Protein AF-M2Y0V7-F1 (afdb_monomer)

Structure (mmCIF, N/CA/C/O backbone):
data_AF-M2Y0V7-F1
#
_entry.id   AF-M2Y0V7-F1
#
loop_
_atom_site.group_PDB
_atom_site.id
_atom_site.type_symbol
_atom_site.label_atom_id
_atom_site.label_alt_id
_atom_site.label_comp_id
_atom_site.label_asym_id
_atom_site.label_entity_id
_atom_site.label_seq_id
_atom_site.pdbx_PDB_ins_code
_atom_site.Cartn_x
_atom_site.Cartn_y
_atom_site.Cartn_z
_atom_site.occupancy
_atom_site.B_iso_or_equiv
_atom_site.auth_seq_id
_atom_site.auth_comp_id
_atom_site.auth_asym_id
_atom_site.auth_atom_id
_atom_site.pdbx_PDB_model_num
ATOM 1 N N . MET A 1 1 ? 27.340 -24.692 -12.097 1.00 24.73 1 MET A N 1
ATOM 2 C CA . MET A 1 1 ? 26.905 -24.088 -10.819 1.00 24.73 1 MET A CA 1
ATOM 3 C C . MET A 1 1 ? 26.168 -22.806 -11.160 1.00 24.73 1 MET A C 1
ATOM 5 O O . MET A 1 1 ? 26.688 -22.023 -11.941 1.00 24.73 1 MET A O 1
ATOM 9 N N . ARG A 1 2 ? 24.900 -22.719 -10.745 1.00 26.09 2 ARG A N 1
ATOM 10 C CA . ARG A 1 2 ? 23.880 -21.774 -11.223 1.00 26.09 2 ARG A CA 1
ATOM 11 C C . ARG A 1 2 ? 23.981 -20.464 -10.427 1.00 26.09 2 ARG A C 1
ATOM 13 O O . ARG A 1 2 ? 23.735 -20.490 -9.232 1.00 26.09 2 ARG A O 1
ATOM 20 N N . ASN A 1 3 ? 24.320 -19.359 -11.096 1.00 28.34 3 ASN A N 1
ATOM 21 C CA . ASN A 1 3 ? 24.455 -18.007 -10.523 1.00 28.34 3 ASN A CA 1
ATOM 22 C C . ASN A 1 3 ? 23.417 -17.018 -11.101 1.00 28.34 3 ASN A C 1
ATOM 24 O O . ASN A 1 3 ? 23.737 -15.869 -11.368 1.00 28.34 3 ASN A O 1
ATOM 28 N N . TRP A 1 4 ? 22.173 -17.451 -11.326 1.00 24.34 4 TRP A N 1
ATOM 29 C CA . TRP A 1 4 ? 21.110 -16.582 -11.869 1.00 24.34 4 TRP A CA 1
ATOM 30 C C . TRP A 1 4 ? 19.870 -16.469 -10.965 1.00 24.34 4 TRP A C 1
ATOM 32 O O . TRP A 1 4 ? 18.996 -15.652 -11.222 1.00 24.34 4 TRP A O 1
ATOM 42 N N . GLU A 1 5 ? 19.821 -17.207 -9.851 1.00 25.58 5 GLU A N 1
ATOM 43 C CA . GLU A 1 5 ? 18.671 -17.225 -8.928 1.00 25.58 5 GLU A CA 1
ATOM 44 C C . GLU A 1 5 ? 18.772 -16.188 -7.783 1.00 25.58 5 GLU A C 1
ATOM 46 O O . GLU A 1 5 ? 17.883 -16.111 -6.943 1.00 25.58 5 GLU A O 1
ATOM 51 N N . ALA A 1 6 ? 19.813 -15.344 -7.760 1.00 25.77 6 ALA A N 1
ATOM 52 C CA . ALA A 1 6 ? 20.005 -14.298 -6.740 1.00 25.77 6 ALA A CA 1
ATOM 53 C C . ALA A 1 6 ? 19.752 -12.858 -7.243 1.00 25.77 6 ALA A C 1
ATOM 55 O O . ALA A 1 6 ? 19.796 -11.921 -6.454 1.00 25.77 6 ALA A O 1
ATOM 56 N N . GLY A 1 7 ? 19.455 -12.670 -8.535 1.00 25.06 7 GLY A N 1
ATOM 57 C CA . GLY A 1 7 ? 19.267 -11.349 -9.160 1.00 25.06 7 GLY A CA 1
ATOM 58 C C . GLY A 1 7 ? 17.819 -10.847 -9.235 1.00 25.06 7 GLY A C 1
ATOM 59 O O . GLY A 1 7 ? 17.571 -9.819 -9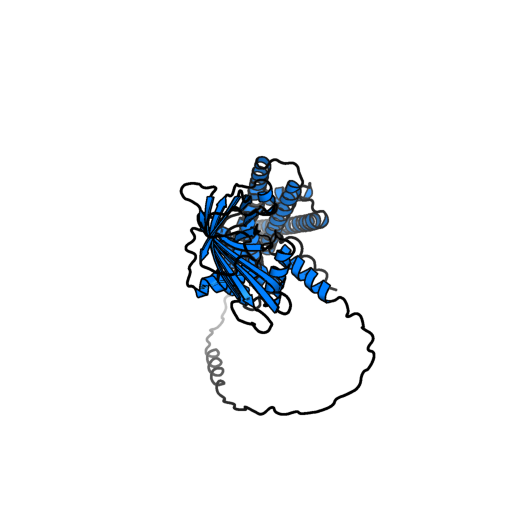.849 1.00 25.06 7 GLY A O 1
ATOM 60 N N . VAL A 1 8 ? 16.856 -11.562 -8.640 1.00 28.31 8 VAL A N 1
ATOM 61 C CA . VAL A 1 8 ? 15.406 -11.278 -8.767 1.00 28.31 8 VAL A CA 1
ATOM 62 C C . VAL A 1 8 ? 14.786 -10.797 -7.438 1.00 28.31 8 VAL A C 1
ATOM 64 O O . VAL A 1 8 ? 13.577 -10.661 -7.319 1.00 28.31 8 VAL A O 1
ATOM 67 N N . ILE A 1 9 ? 15.598 -10.510 -6.411 1.00 29.83 9 ILE A N 1
ATOM 68 C CA . ILE A 1 9 ? 15.107 -10.220 -5.043 1.00 29.83 9 ILE A CA 1
ATOM 69 C C . ILE A 1 9 ? 15.347 -8.766 -4.582 1.00 29.83 9 ILE A C 1
ATOM 71 O O . ILE A 1 9 ? 14.887 -8.375 -3.515 1.00 29.83 9 ILE A O 1
ATOM 75 N N . ALA A 1 10 ? 15.966 -7.899 -5.384 1.00 27.27 10 ALA A N 1
ATOM 76 C CA . ALA A 1 10 ? 16.314 -6.546 -4.939 1.00 27.27 10 ALA A CA 1
ATOM 77 C C . ALA A 1 10 ? 15.790 -5.449 -5.879 1.00 27.27 10 ALA A C 1
ATOM 79 O O . ALA A 1 10 ? 16.586 -4.916 -6.642 1.00 27.27 10 ALA A O 1
ATOM 80 N N . LEU A 1 11 ? 14.478 -5.140 -5.823 1.00 30.30 11 LEU A N 1
ATOM 81 C CA . LEU A 1 11 ? 13.869 -3.794 -6.032 1.00 30.30 11 LEU A CA 1
ATOM 82 C C . LEU A 1 11 ? 12.317 -3.794 -6.136 1.00 30.30 11 LEU A C 1
ATOM 84 O O . LEU A 1 11 ? 11.743 -3.073 -6.942 1.00 30.30 11 LEU A O 1
ATOM 88 N N . SER A 1 12 ? 11.609 -4.545 -5.280 1.00 31.69 12 SER A N 1
ATOM 89 C CA . SER A 1 12 ? 10.123 -4.571 -5.242 1.00 31.69 12 SER A CA 1
ATOM 90 C C . SER A 1 12 ? 9.539 -4.008 -3.932 1.00 31.69 12 SER A C 1
ATOM 92 O O . SER A 1 12 ? 8.607 -4.569 -3.357 1.00 31.69 12 SER A O 1
ATOM 94 N N . ILE A 1 13 ? 10.145 -2.962 -3.359 1.00 39.34 13 ILE A N 1
ATOM 95 C CA . ILE A 1 13 ? 9.850 -2.436 -2.006 1.00 39.34 13 ILE A CA 1
ATOM 96 C C . ILE A 1 13 ? 9.140 -1.086 -2.179 1.00 39.34 13 ILE A C 1
ATOM 98 O O . ILE A 1 13 ? 9.714 -0.169 -2.742 1.00 39.34 13 ILE A O 1
ATOM 102 N N . GLY A 1 14 ? 7.876 -0.906 -1.805 1.00 40.19 14 GLY A N 1
ATOM 103 C CA . GLY A 1 14 ? 7.585 -0.571 -0.407 1.00 40.19 14 GLY A CA 1
ATOM 104 C C . GLY A 1 14 ? 6.795 -1.615 0.368 1.00 40.19 14 GLY A C 1
ATOM 105 O O . GLY A 1 14 ? 6.887 -1.674 1.588 1.00 40.19 14 GLY A O 1
ATOM 106 N N . VAL A 1 15 ? 6.049 -2.474 -0.326 1.00 42.81 15 VAL A N 1
ATOM 107 C CA . VAL A 1 15 ? 5.098 -3.388 0.317 1.00 42.81 15 VAL A CA 1
ATOM 108 C C . VAL A 1 15 ? 5.485 -4.844 0.088 1.00 42.81 15 VAL A C 1
ATOM 110 O O . VAL A 1 15 ? 5.756 -5.561 1.046 1.00 42.81 15 VAL A O 1
ATOM 113 N N . ALA A 1 16 ? 5.568 -5.287 -1.168 1.00 41.34 16 ALA A N 1
ATOM 114 C CA . ALA A 1 16 ? 5.796 -6.694 -1.483 1.00 41.34 16 ALA A CA 1
ATOM 115 C C . ALA A 1 16 ? 7.200 -7.170 -1.100 1.00 41.34 16 ALA A C 1
ATOM 117 O O . ALA A 1 16 ? 7.328 -8.267 -0.570 1.00 41.34 16 ALA A O 1
ATOM 118 N N . ALA A 1 17 ? 8.239 -6.354 -1.281 1.00 40.59 17 ALA A N 1
ATOM 119 C CA . ALA A 1 17 ? 9.570 -6.709 -0.812 1.00 40.59 17 ALA A CA 1
ATOM 120 C C . ALA A 1 17 ? 9.876 -6.266 0.617 1.00 40.59 17 ALA A C 1
ATOM 122 O O . ALA A 1 17 ? 10.746 -6.883 1.198 1.00 40.59 17 ALA A O 1
ATOM 123 N N . SER A 1 18 ? 9.117 -5.384 1.276 1.00 40.38 18 SER A N 1
ATOM 124 C CA . SER A 1 18 ? 9.172 -5.327 2.754 1.00 40.38 18 SER A CA 1
ATOM 125 C C . SER A 1 18 ? 8.657 -6.643 3.347 1.00 40.38 18 SER A C 1
ATOM 127 O O . SER A 1 18 ? 9.308 -7.263 4.184 1.00 40.38 18 SER A O 1
ATOM 129 N N . ILE A 1 19 ? 7.541 -7.144 2.809 1.00 43.25 19 ILE A N 1
ATOM 130 C CA . ILE A 1 19 ? 6.953 -8.442 3.154 1.00 43.25 19 ILE A CA 1
ATOM 131 C C . ILE A 1 19 ? 7.885 -9.606 2.782 1.00 43.25 19 ILE A C 1
ATOM 133 O O . ILE A 1 19 ? 8.134 -10.482 3.610 1.00 43.25 19 ILE A O 1
ATOM 137 N N . ALA A 1 20 ? 8.433 -9.633 1.565 1.00 39.59 20 ALA A N 1
ATOM 138 C CA . ALA A 1 20 ? 9.284 -10.725 1.096 1.00 39.59 20 ALA A CA 1
ATOM 139 C C . ALA A 1 20 ? 10.670 -10.717 1.759 1.00 39.59 20 ALA A C 1
ATOM 141 O O . ALA A 1 20 ? 11.158 -11.786 2.124 1.00 39.59 20 ALA A O 1
ATOM 142 N N . LEU A 1 21 ? 11.279 -9.546 1.979 1.00 40.22 21 LEU A N 1
ATOM 143 C CA . LEU A 1 21 ? 12.554 -9.406 2.690 1.00 40.22 21 LEU A CA 1
ATOM 144 C C . LEU A 1 21 ? 12.383 -9.802 4.166 1.00 40.22 21 LEU A C 1
ATOM 146 O O . LEU A 1 21 ? 13.189 -10.568 4.694 1.00 40.22 21 LEU A O 1
ATOM 150 N N . TYR A 1 22 ? 11.282 -9.403 4.812 1.00 44.03 22 TYR A N 1
ATOM 151 C CA . TYR A 1 22 ? 10.973 -9.826 6.179 1.00 44.03 22 TYR A CA 1
ATOM 152 C C . TYR A 1 22 ? 10.695 -11.333 6.295 1.00 44.03 22 TYR A C 1
ATOM 154 O O . TYR A 1 22 ? 11.222 -11.992 7.196 1.00 44.03 22 TYR A O 1
ATOM 162 N N . LEU A 1 23 ? 9.921 -11.925 5.377 1.00 42.78 23 LEU A N 1
ATOM 163 C CA . LEU A 1 23 ? 9.681 -13.374 5.346 1.00 42.78 23 LEU A CA 1
ATOM 164 C C . LEU A 1 23 ? 10.965 -14.165 5.050 1.00 42.78 23 LEU A C 1
ATOM 166 O O . LEU A 1 23 ? 11.163 -15.247 5.609 1.00 42.78 23 LEU A O 1
ATOM 170 N N . TYR A 1 24 ? 11.857 -13.619 4.222 1.00 39.22 24 TYR A N 1
ATOM 171 C CA . TYR A 1 24 ? 13.175 -14.183 3.936 1.00 39.22 24 TYR A CA 1
ATOM 172 C C . TYR A 1 24 ? 14.080 -14.187 5.181 1.00 39.22 24 TYR A C 1
ATOM 174 O O . TYR A 1 24 ? 14.597 -15.243 5.554 1.00 39.22 24 TYR A O 1
ATOM 182 N N . TYR A 1 25 ? 14.200 -13.062 5.897 1.00 37.91 25 TYR A N 1
ATOM 183 C CA . TYR A 1 25 ? 14.979 -12.989 7.142 1.00 37.91 25 TYR A CA 1
ATOM 184 C C . TYR A 1 25 ? 14.359 -13.802 8.290 1.00 37.91 25 TYR A C 1
ATOM 186 O O . TYR A 1 25 ? 15.076 -14.460 9.046 1.00 37.91 25 TYR A O 1
ATOM 194 N N . SER A 1 26 ? 13.030 -13.860 8.383 1.00 41.12 26 SER A N 1
ATOM 195 C CA . SER A 1 26 ? 12.329 -14.659 9.400 1.00 41.12 26 SER A CA 1
ATOM 196 C C . SER A 1 26 ? 12.538 -16.169 9.218 1.00 41.12 26 SER A C 1
ATOM 198 O O . SER A 1 26 ? 12.600 -16.908 10.204 1.00 41.12 26 SER A O 1
ATOM 200 N N . ARG A 1 27 ? 12.702 -16.643 7.971 1.00 39.22 27 ARG A N 1
ATOM 201 C CA . ARG A 1 27 ? 13.069 -18.040 7.666 1.00 39.22 27 ARG A CA 1
ATOM 202 C C . ARG A 1 27 ? 14.527 -18.363 8.013 1.00 39.22 27 ARG A C 1
ATOM 204 O O . ARG A 1 27 ? 14.801 -19.493 8.403 1.00 39.22 27 ARG A O 1
ATOM 211 N N . GLN A 1 28 ? 15.442 -17.396 7.927 1.00 34.41 28 GLN A N 1
ATOM 212 C CA . GLN A 1 28 ? 16.845 -17.566 8.340 1.00 34.41 28 GLN A CA 1
ATOM 213 C C . GLN A 1 28 ? 16.981 -17.650 9.870 1.00 34.41 28 GLN A C 1
ATOM 215 O O . GLN A 1 28 ? 17.697 -18.506 10.384 1.00 34.41 28 GLN A O 1
ATOM 220 N N . LEU A 1 29 ? 16.206 -16.851 10.613 1.00 32.75 29 LEU A N 1
ATOM 221 C CA . LEU A 1 29 ? 16.192 -16.870 12.084 1.00 32.75 29 LEU A CA 1
ATOM 222 C C . LEU A 1 29 ? 15.582 -18.149 12.685 1.00 32.75 29 LEU A C 1
ATOM 224 O O . LEU A 1 29 ? 15.790 -18.438 13.858 1.00 32.75 29 LEU A O 1
ATOM 228 N N . THR A 1 30 ? 14.863 -18.957 11.897 1.00 35.47 30 THR A N 1
ATOM 229 C CA . THR A 1 30 ? 14.369 -20.273 12.349 1.00 35.47 30 THR A CA 1
ATOM 230 C C . THR A 1 30 ? 15.401 -21.402 12.196 1.00 35.47 30 THR A C 1
ATOM 232 O O . THR A 1 30 ? 15.109 -22.536 12.573 1.00 35.47 30 THR A O 1
ATOM 235 N N . ILE A 1 31 ? 16.597 -21.114 11.659 1.00 35.91 31 ILE A N 1
ATOM 236 C CA . ILE A 1 31 ? 17.695 -22.079 11.447 1.00 35.91 31 ILE A CA 1
ATOM 237 C C . ILE A 1 31 ? 18.846 -21.851 12.454 1.00 35.91 31 ILE A C 1
ATOM 239 O O . ILE A 1 31 ? 19.901 -22.483 12.363 1.00 35.91 31 ILE A O 1
ATOM 243 N N . GLU A 1 32 ? 18.656 -21.027 13.490 1.00 33.31 32 GLU A N 1
ATOM 244 C CA . GLU A 1 32 ? 19.559 -21.077 14.640 1.00 33.31 32 GLU A CA 1
ATOM 245 C C . GLU A 1 32 ? 19.315 -22.363 15.439 1.00 33.31 32 GLU A C 1
ATOM 247 O O . GLU A 1 32 ? 18.237 -22.643 15.962 1.00 33.31 32 GLU A O 1
ATOM 252 N N . LYS A 1 33 ? 20.358 -23.196 15.421 1.00 33.22 33 LYS A N 1
ATOM 253 C CA . LYS A 1 33 ? 20.445 -24.540 15.991 1.00 33.22 33 LYS A CA 1
ATOM 254 C C . LYS A 1 33 ? 19.851 -24.597 17.404 1.00 33.22 33 LYS A C 1
ATOM 256 O O . LYS A 1 33 ? 20.141 -23.712 18.208 1.00 33.22 33 LYS A O 1
ATOM 261 N N . PRO A 1 34 ? 19.145 -25.683 17.774 1.00 31.27 34 PRO A N 1
ATOM 262 C CA . PRO A 1 34 ? 18.795 -25.900 19.167 1.00 31.27 34 PRO A CA 1
ATOM 263 C C . PRO A 1 34 ? 20.088 -25.985 19.984 1.00 31.27 34 PRO A C 1
ATOM 265 O O . PRO A 1 34 ? 20.931 -26.861 19.760 1.00 31.27 34 PRO A O 1
ATOM 268 N N . VAL A 1 35 ? 20.244 -25.057 20.927 1.00 34.00 35 VAL A N 1
ATOM 269 C CA . VAL A 1 35 ? 21.194 -25.193 22.027 1.00 34.00 35 VAL A CA 1
ATOM 270 C C . VAL A 1 35 ? 20.846 -26.504 22.724 1.00 34.00 35 VAL A C 1
ATOM 272 O O . VAL A 1 35 ? 19.726 -26.689 23.197 1.00 34.00 35 VAL A O 1
ATOM 275 N N . LYS A 1 36 ? 21.791 -27.449 22.725 1.00 35.06 36 LYS A N 1
ATOM 276 C CA . LYS A 1 36 ? 21.676 -28.688 23.495 1.00 35.06 36 LYS A CA 1
ATOM 277 C C . LYS A 1 36 ? 21.563 -28.309 24.970 1.00 35.06 36 LYS A C 1
ATOM 279 O O . LYS A 1 36 ? 22.565 -27.969 25.589 1.00 35.06 36 LYS A O 1
ATOM 284 N N . SER A 1 37 ? 20.358 -28.368 25.523 1.00 35.28 37 SER A N 1
ATOM 285 C CA . SER A 1 37 ? 20.175 -28.445 26.967 1.00 35.28 37 SER A CA 1
ATOM 286 C C . SER A 1 37 ? 20.647 -29.822 27.429 1.00 35.28 37 SER A C 1
ATOM 288 O O . SER A 1 37 ? 20.159 -30.841 26.936 1.00 35.28 37 SER A O 1
ATOM 290 N N . GLU A 1 38 ? 21.617 -29.846 28.338 1.00 32.06 38 GLU A N 1
ATOM 291 C CA . GLU A 1 38 ? 22.051 -31.049 29.044 1.00 32.06 38 GLU A CA 1
ATOM 292 C C . GLU A 1 38 ? 20.860 -31.692 29.771 1.00 32.06 38 GLU A C 1
ATOM 294 O O . GLU A 1 38 ? 20.204 -31.069 30.606 1.00 32.06 38 GLU A O 1
ATOM 299 N N . GLU A 1 39 ? 20.564 -32.948 29.434 1.00 30.50 39 GLU A N 1
ATOM 300 C CA . GLU A 1 39 ? 19.592 -33.768 30.154 1.00 30.50 39 GLU A CA 1
ATOM 301 C C . GLU A 1 39 ? 20.220 -34.312 31.446 1.00 30.50 39 GLU A C 1
ATOM 303 O O . GLU A 1 39 ? 21.165 -35.103 31.414 1.00 30.50 39 GLU A O 1
ATOM 308 N N . VAL A 1 40 ? 19.634 -33.954 32.590 1.00 31.86 40 VAL A N 1
ATOM 309 C CA . VAL A 1 40 ? 19.757 -34.709 33.846 1.00 31.86 40 VAL A CA 1
ATOM 310 C C . VAL A 1 40 ? 18.582 -35.698 33.914 1.00 31.86 40 VAL A C 1
ATOM 312 O O . VAL A 1 40 ? 17.432 -35.286 33.744 1.00 31.86 40 VAL A O 1
ATOM 315 N N . PRO A 1 41 ? 18.809 -37.004 34.154 1.00 31.77 41 PRO A N 1
ATOM 316 C CA . PRO A 1 41 ? 17.779 -38.017 33.971 1.00 31.77 41 PRO A CA 1
ATOM 317 C C . PRO A 1 41 ? 16.911 -38.172 35.222 1.00 31.77 41 PRO A C 1
ATOM 319 O O . PRO A 1 41 ? 17.418 -38.413 36.317 1.00 31.77 41 PRO A O 1
ATOM 322 N N . THR A 1 42 ? 15.588 -38.185 35.055 1.00 30.33 42 THR A N 1
ATOM 323 C CA . THR A 1 42 ? 14.688 -38.815 36.033 1.00 30.33 42 THR A CA 1
ATOM 324 C C . THR A 1 42 ? 13.765 -39.830 35.365 1.00 30.33 42 THR A C 1
ATOM 326 O O . THR A 1 42 ? 13.220 -39.641 34.282 1.00 30.33 42 THR A O 1
ATOM 329 N N . LYS A 1 43 ? 13.700 -40.996 36.012 1.00 31.64 43 LYS A N 1
ATOM 330 C CA . LYS A 1 43 ? 13.096 -42.244 35.546 1.00 31.64 43 LYS A CA 1
ATOM 331 C C . LYS A 1 43 ? 11.576 -42.257 35.743 1.00 31.64 43 LYS A C 1
ATOM 333 O O . LYS A 1 43 ? 11.090 -41.806 36.773 1.00 31.64 43 LYS A O 1
ATOM 338 N N . SER A 1 44 ? 10.928 -43.068 34.896 1.00 30.70 44 SER A N 1
ATOM 339 C CA . SER A 1 44 ? 9.613 -43.728 35.081 1.00 30.70 44 SER A CA 1
ATOM 340 C C . SER A 1 44 ? 8.419 -42.871 34.625 1.00 30.70 44 SER A C 1
ATOM 342 O O . SER A 1 44 ? 8.291 -41.736 35.035 1.00 30.70 44 SER A O 1
ATOM 344 N N . GLN A 1 45 ? 7.479 -43.321 33.787 1.00 32.97 45 GLN A N 1
ATOM 345 C CA . GLN A 1 45 ? 6.830 -44.631 33.754 1.00 32.97 45 GLN A CA 1
ATOM 346 C C . GLN A 1 45 ? 6.363 -45.048 32.341 1.00 32.97 45 GLN A C 1
ATOM 348 O O . GLN A 1 45 ? 5.912 -44.254 31.521 1.00 32.97 45 GLN A O 1
ATOM 353 N N . LYS A 1 46 ? 6.413 -46.365 32.105 1.00 32.50 46 LYS A N 1
ATOM 354 C CA . LYS A 1 46 ? 5.797 -47.095 30.984 1.00 32.50 46 LYS A CA 1
ATOM 355 C C . LYS A 1 46 ? 4.281 -47.270 31.181 1.00 32.50 46 LYS A C 1
ATOM 357 O O . LYS A 1 46 ? 3.888 -47.730 32.250 1.00 32.50 46 LYS A O 1
ATOM 362 N N . LYS A 1 47 ? 3.492 -47.143 30.099 1.00 34.09 47 LYS A N 1
ATOM 363 C CA . LYS A 1 47 ? 2.456 -48.105 29.599 1.00 34.09 47 LYS A CA 1
ATOM 364 C C . LYS A 1 47 ? 1.647 -47.461 28.447 1.00 34.09 47 LYS A C 1
ATOM 366 O O . LYS A 1 47 ? 0.979 -46.467 28.652 1.00 34.09 47 LYS A O 1
ATOM 371 N N . LYS A 1 48 ? 1.833 -47.881 27.186 1.00 34.19 48 LYS A N 1
ATOM 372 C CA . LYS A 1 48 ? 1.156 -48.980 26.435 1.00 34.19 48 LYS A CA 1
ATOM 373 C C . LYS A 1 48 ? -0.294 -48.697 25.975 1.00 34.19 48 LYS A C 1
ATOM 375 O O . LYS A 1 48 ? -1.198 -48.788 26.794 1.00 34.19 48 LYS A O 1
ATOM 380 N N . LYS A 1 49 ? -0.474 -48.608 24.638 1.00 31.70 49 LYS A N 1
ATOM 381 C CA . LYS A 1 49 ? -1.478 -49.256 23.724 1.00 31.70 49 LYS A CA 1
ATOM 382 C C . LYS A 1 49 ? -1.821 -48.269 22.585 1.00 31.70 49 LYS A C 1
ATOM 384 O O . LYS A 1 49 ? -2.313 -47.199 22.883 1.00 31.70 49 LYS A O 1
ATOM 389 N N . LYS A 1 50 ? -1.448 -48.427 21.303 1.00 32.03 50 LYS A N 1
ATOM 390 C CA . LYS A 1 50 ? -1.686 -49.450 20.245 1.00 32.03 50 LYS A CA 1
ATOM 391 C C . LYS A 1 50 ? -3.162 -49.760 19.927 1.00 32.03 50 LYS A C 1
ATOM 393 O O . LYS A 1 50 ? -3.849 -50.296 20.792 1.00 32.03 50 LYS A O 1
ATOM 398 N N . ARG A 1 51 ? -3.481 -49.634 18.617 1.00 33.50 51 ARG A N 1
ATOM 399 C CA . ARG A 1 51 ? -4.658 -50.058 17.797 1.00 33.50 51 ARG A CA 1
ATOM 400 C C . ARG A 1 51 ? -5.594 -48.893 17.419 1.00 33.50 51 ARG A C 1
ATOM 402 O O . ARG A 1 51 ? -5.916 -48.108 18.286 1.00 33.50 51 ARG A O 1
ATOM 409 N N . LYS A 1 52 ? -6.091 -48.740 16.182 1.00 29.78 52 LYS A N 1
ATOM 410 C CA . LYS A 1 52 ? -6.262 -49.666 15.039 1.00 29.78 52 LYS A CA 1
ATOM 411 C C . LYS A 1 52 ? -6.518 -48.842 13.756 1.00 29.78 52 LYS A C 1
ATOM 413 O O . LYS A 1 52 ? -7.399 -47.994 13.763 1.00 29.78 52 LYS A O 1
ATOM 418 N N . GLN A 1 53 ? -5.830 -49.168 12.662 1.00 31.91 53 GLN A N 1
ATOM 419 C CA . GLN A 1 53 ? -6.344 -48.999 11.295 1.00 31.91 53 GLN A CA 1
ATOM 420 C C . GLN A 1 53 ? -7.350 -50.123 10.996 1.00 31.91 53 GLN A C 1
ATOM 422 O O . GLN A 1 53 ? -7.134 -51.260 11.431 1.00 31.91 53 GLN A O 1
ATOM 427 N N . LYS A 1 54 ? -8.397 -49.827 10.214 1.00 30.53 54 LYS A N 1
ATOM 428 C CA . LYS A 1 54 ? -9.016 -50.776 9.274 1.00 30.53 54 LYS A CA 1
ATOM 429 C C . LYS A 1 54 ? -9.877 -50.056 8.221 1.00 30.53 54 LYS A C 1
ATOM 431 O O . LYS A 1 54 ? -10.879 -49.443 8.557 1.00 30.53 54 LYS A O 1
ATOM 436 N N . ASN A 1 55 ? -9.455 -50.260 6.974 1.00 27.52 55 ASN A N 1
ATOM 437 C CA . ASN A 1 55 ? -10.210 -50.546 5.749 1.00 27.52 55 ASN A CA 1
ATOM 438 C C . ASN A 1 55 ? -11.293 -49.584 5.235 1.00 27.52 55 ASN A C 1
ATOM 440 O O . ASN A 1 55 ? -12.384 -49.509 5.791 1.00 27.52 55 ASN A O 1
ATOM 444 N N . LYS A 1 56 ? -11.085 -49.130 3.991 1.00 28.27 56 LYS A N 1
ATOM 445 C CA . LYS A 1 56 ? -12.061 -49.319 2.905 1.00 28.27 56 LYS A CA 1
ATOM 446 C C . LYS A 1 56 ? -11.342 -49.537 1.565 1.00 28.27 56 LYS A C 1
ATOM 448 O O . LYS A 1 56 ? -10.649 -48.661 1.069 1.00 28.27 56 LYS A O 1
ATOM 453 N N . HIS A 1 57 ? -11.519 -50.734 1.014 1.00 29.27 57 HIS A N 1
ATOM 454 C CA . HIS A 1 57 ? -11.444 -51.028 -0.415 1.00 29.27 57 HIS A CA 1
ATOM 455 C C . HIS A 1 57 ? -12.868 -50.889 -0.963 1.00 29.27 57 HIS A C 1
ATOM 457 O O . HIS A 1 57 ? -13.776 -51.488 -0.380 1.00 29.27 57 HIS A O 1
ATOM 463 N N . LYS A 1 58 ? -13.056 -50.190 -2.085 1.00 27.95 58 LYS A N 1
ATOM 464 C CA . LYS A 1 58 ? -13.817 -50.739 -3.215 1.00 27.95 58 LYS A CA 1
ATOM 465 C C . LYS A 1 58 ? -13.552 -49.940 -4.492 1.00 27.95 58 LYS A C 1
ATOM 467 O O . LYS A 1 58 ? -13.648 -48.720 -4.501 1.00 27.95 58 LYS A O 1
ATOM 472 N N . VAL A 1 59 ? -13.197 -50.709 -5.510 1.00 29.20 59 VAL A N 1
ATOM 473 C CA . VAL A 1 59 ? -12.974 -50.393 -6.921 1.00 29.20 59 VAL A CA 1
ATOM 474 C C . VAL A 1 59 ? -14.321 -50.351 -7.658 1.00 29.20 59 VAL A C 1
ATOM 476 O O . VAL A 1 59 ? -15.216 -51.106 -7.283 1.00 29.20 59 VAL A O 1
ATOM 479 N N . ASN A 1 60 ? -14.416 -49.501 -8.685 1.00 27.52 60 ASN A N 1
ATOM 480 C CA . ASN A 1 60 ? -15.167 -49.637 -9.951 1.00 27.52 60 ASN A CA 1
ATOM 481 C C . ASN A 1 60 ? -14.456 -48.655 -10.915 1.00 27.52 60 ASN A C 1
ATOM 483 O O . ASN A 1 60 ? -14.334 -47.490 -10.553 1.00 27.52 60 ASN A O 1
ATOM 487 N N . HIS A 1 61 ? -13.700 -49.053 -11.946 1.00 29.97 61 HIS A N 1
ATOM 488 C CA . HIS A 1 61 ? -14.084 -49.622 -13.252 1.00 29.97 61 HIS A CA 1
ATOM 489 C C . HIS A 1 61 ? -15.189 -48.851 -13.984 1.00 29.97 61 HIS A C 1
ATOM 491 O O . HIS A 1 61 ? -16.367 -49.067 -13.708 1.00 29.97 61 HIS A O 1
ATOM 497 N N . ASN A 1 62 ? -14.774 -47.958 -14.888 1.00 29.77 62 ASN A N 1
ATOM 498 C CA . ASN A 1 62 ? -15.158 -47.893 -16.308 1.00 29.77 62 ASN A CA 1
ATOM 499 C C . ASN A 1 62 ? -14.709 -46.541 -16.867 1.00 29.77 62 ASN A C 1
ATOM 501 O O . ASN A 1 62 ? -15.187 -45.542 -16.355 1.00 29.77 62 ASN A O 1
ATOM 505 N N . GLU A 1 63 ? -13.816 -46.535 -17.863 1.00 31.16 63 GLU A N 1
ATOM 506 C CA . GLU A 1 63 ? -13.640 -45.488 -18.896 1.00 31.16 63 GLU A CA 1
ATOM 507 C C . GLU A 1 63 ? -12.361 -45.812 -19.696 1.00 31.16 63 GLU A C 1
ATOM 509 O O . GLU A 1 63 ? -11.307 -45.234 -19.473 1.00 31.16 63 GLU A O 1
ATOM 514 N N . ASP A 1 64 ? -12.448 -46.814 -20.577 1.00 37.62 64 ASP A N 1
ATOM 515 C CA . ASP A 1 64 ? -11.387 -47.208 -21.528 1.00 37.62 64 ASP A CA 1
ATOM 516 C C . ASP A 1 64 ? -12.004 -47.598 -22.896 1.00 37.62 64 ASP A C 1
ATOM 518 O O . ASP A 1 64 ? -11.509 -48.463 -23.609 1.00 37.62 64 ASP A O 1
ATOM 522 N N . GLU A 1 65 ? -13.124 -46.967 -23.282 1.00 37.25 65 GLU A N 1
ATOM 523 C CA . GLU A 1 65 ? -13.827 -47.242 -24.556 1.00 37.25 65 GLU A CA 1
ATOM 524 C C . GLU A 1 65 ? -13.919 -46.028 -25.507 1.00 37.25 65 GLU A C 1
ATOM 526 O O . GLU A 1 65 ? -14.614 -46.086 -26.521 1.00 37.25 65 GLU A O 1
ATOM 531 N N . GLU A 1 66 ? -13.192 -44.935 -25.245 1.00 40.66 66 GLU A N 1
ATOM 532 C CA . GLU A 1 66 ? -13.284 -43.702 -26.055 1.00 40.66 66 GLU A CA 1
ATOM 533 C C . GLU A 1 66 ? -12.004 -43.338 -26.836 1.00 40.66 66 GLU A C 1
ATOM 535 O O . GLU A 1 66 ? -11.967 -42.315 -27.516 1.00 40.66 66 GLU A O 1
ATOM 540 N N . LEU A 1 67 ? -10.969 -44.191 -26.824 1.00 37.84 67 LEU A N 1
ATOM 541 C CA . LEU A 1 67 ? -9.727 -43.963 -27.587 1.00 37.84 67 LEU A CA 1
ATOM 542 C C . LEU A 1 67 ? -9.622 -44.745 -28.911 1.00 37.84 67 LEU A C 1
ATOM 544 O O . LEU A 1 67 ? -8.875 -44.332 -29.798 1.00 37.84 67 LEU A O 1
ATOM 548 N N . ASP A 1 68 ? -10.419 -45.798 -29.111 1.00 40.34 68 ASP A N 1
ATOM 549 C CA . ASP A 1 68 ? -10.346 -46.641 -30.319 1.00 40.34 68 ASP A CA 1
ATOM 550 C C . ASP A 1 68 ? -11.196 -46.130 -31.500 1.00 40.34 68 ASP A C 1
ATOM 552 O O . ASP A 1 68 ? -11.089 -46.637 -32.617 1.00 40.34 68 ASP A O 1
ATOM 556 N N . ARG A 1 69 ? -12.014 -45.085 -31.305 1.00 43.16 69 ARG A N 1
ATOM 557 C CA . ARG A 1 69 ? -12.846 -44.501 -32.379 1.00 43.16 69 ARG A CA 1
ATOM 558 C C . ARG A 1 69 ? -12.166 -43.390 -33.182 1.00 43.16 69 ARG A C 1
ATOM 560 O O . ARG A 1 69 ? -12.602 -43.117 -34.293 1.00 43.16 69 ARG A O 1
ATOM 567 N N . ILE A 1 70 ? -11.085 -42.791 -32.680 1.00 42.53 70 ILE A N 1
ATOM 568 C CA . ILE A 1 70 ? -10.426 -41.639 -33.332 1.00 42.53 70 ILE A CA 1
ATOM 569 C C . ILE A 1 70 ? -9.338 -42.082 -34.332 1.00 42.53 70 ILE A C 1
ATOM 571 O O . ILE A 1 70 ? -8.978 -41.343 -35.246 1.00 42.53 70 ILE A O 1
ATOM 575 N N . ILE A 1 71 ? -8.858 -43.325 -34.242 1.00 38.03 71 ILE A N 1
ATOM 576 C CA . ILE A 1 71 ? -7.793 -43.848 -35.118 1.00 38.03 71 ILE A CA 1
ATOM 577 C C . ILE A 1 71 ? -8.345 -44.388 -36.459 1.00 38.03 71 ILE A C 1
ATOM 579 O O . ILE A 1 71 ? -7.593 -44.572 -37.416 1.00 38.03 71 ILE A O 1
ATOM 583 N N . ALA A 1 72 ? -9.665 -44.556 -36.589 1.00 37.12 72 ALA A N 1
ATOM 584 C CA . ALA A 1 72 ? -10.306 -45.086 -37.796 1.00 37.12 72 ALA A CA 1
ATOM 585 C C . ALA A 1 72 ? -10.668 -44.028 -38.866 1.00 37.12 72 ALA A C 1
ATOM 587 O O . ALA A 1 72 ? -11.066 -44.407 -39.965 1.00 37.12 72 ALA A O 1
ATOM 588 N N . GLU A 1 73 ? -10.500 -42.727 -38.598 1.00 38.84 73 GLU A N 1
ATOM 589 C CA . GLU A 1 73 ? -10.946 -41.646 -39.504 1.00 38.84 73 GLU A CA 1
ATOM 590 C C . GLU A 1 73 ? -9.812 -40.936 -40.274 1.00 38.84 73 GLU A C 1
ATOM 592 O O . GLU A 1 73 ? -10.072 -40.065 -41.099 1.00 38.84 73 GLU A O 1
ATOM 597 N N . ILE A 1 74 ? -8.547 -41.325 -40.064 1.00 37.19 74 ILE A N 1
ATOM 598 C CA . ILE A 1 74 ? -7.378 -40.659 -40.682 1.00 37.19 74 ILE A CA 1
ATOM 599 C C . ILE A 1 74 ? -6.819 -41.417 -41.906 1.00 37.19 74 ILE A C 1
ATOM 601 O O . ILE A 1 74 ? -5.998 -40.882 -42.648 1.00 37.19 74 ILE A O 1
ATOM 605 N N . ASN A 1 75 ? -7.305 -42.624 -42.209 1.00 37.94 75 ASN A N 1
ATOM 606 C CA . ASN A 1 75 ? -6.792 -43.433 -43.321 1.00 37.94 75 ASN A CA 1
ATOM 607 C C . ASN A 1 75 ? -7.890 -43.805 -44.328 1.00 37.94 75 ASN A C 1
ATOM 609 O O . ASN A 1 75 ? -8.499 -44.867 -44.219 1.00 37.94 75 ASN A O 1
ATOM 613 N N . GLY A 1 76 ? -8.107 -42.975 -45.355 1.00 29.81 76 GLY A N 1
ATOM 614 C CA . GLY A 1 76 ? -8.974 -43.356 -46.473 1.00 29.81 76 GLY A CA 1
ATOM 615 C C . GLY A 1 76 ? -9.049 -42.368 -47.641 1.00 29.81 76 GLY A C 1
ATOM 616 O O . GLY A 1 76 ? -9.777 -41.390 -47.569 1.00 29.81 76 GLY A O 1
ATOM 617 N N . SER A 1 77 ? -8.400 -42.739 -48.755 1.00 28.92 77 SER A N 1
ATOM 618 C CA . SER A 1 77 ? -8.598 -42.263 -50.144 1.00 28.92 77 SER A CA 1
ATOM 619 C C . SER A 1 77 ? -7.970 -40.905 -50.511 1.00 28.92 77 SER A C 1
ATOM 621 O O . SER A 1 77 ? -8.460 -39.856 -50.125 1.00 28.92 77 SER A O 1
ATOM 623 N N . SER A 1 78 ? -6.808 -40.827 -51.174 1.00 29.42 78 SER A N 1
ATOM 624 C CA . SER A 1 78 ? -6.438 -41.268 -52.540 1.00 29.42 78 SER A CA 1
ATOM 625 C C . SER A 1 78 ? -7.209 -40.552 -53.659 1.00 29.42 78 SER A C 1
ATOM 627 O O . SER A 1 78 ? -8.421 -40.711 -53.742 1.00 29.42 78 SER A O 1
ATOM 629 N N . THR A 1 79 ? -6.494 -39.787 -54.499 1.00 30.72 79 THR A N 1
ATOM 630 C CA . THR A 1 79 ? -6.259 -40.087 -55.932 1.00 30.72 79 THR A CA 1
ATOM 631 C C . THR A 1 79 ? -5.307 -39.056 -56.560 1.00 30.72 79 THR A C 1
ATOM 633 O O . THR A 1 79 ? -5.545 -37.853 -56.488 1.00 30.72 79 THR A O 1
ATOM 636 N N . LEU A 1 80 ? -4.238 -39.560 -57.188 1.00 32.22 80 LEU A N 1
ATOM 637 C CA . LEU A 1 80 ? -3.427 -38.896 -58.221 1.00 32.22 80 LEU A CA 1
ATOM 638 C C . LEU A 1 80 ? -4.231 -38.791 -59.536 1.00 32.22 80 LEU A C 1
ATOM 640 O O . LEU A 1 80 ? -5.209 -39.522 -59.702 1.00 32.22 80 LEU A O 1
ATOM 644 N N . PRO A 1 81 ? -3.772 -37.977 -60.505 1.00 36.66 81 PRO A N 1
ATOM 645 C CA . PRO A 1 81 ? -3.173 -38.636 -61.666 1.00 36.66 81 PRO A CA 1
ATOM 646 C C . PRO A 1 81 ? -1.897 -37.970 -62.216 1.00 36.66 81 PRO A C 1
ATOM 648 O O . PRO A 1 81 ? -1.736 -36.755 -62.229 1.00 36.66 81 PRO A O 1
ATOM 651 N N . GLU A 1 82 ? -1.014 -38.868 -62.650 1.00 28.64 82 GLU A N 1
ATOM 652 C CA . GLU A 1 82 ? -0.164 -38.872 -63.847 1.00 28.64 82 GLU A CA 1
ATOM 653 C C . GLU A 1 82 ? 0.516 -37.593 -64.364 1.00 28.64 82 GLU A C 1
ATOM 655 O O . GLU A 1 82 ? -0.072 -36.639 -64.865 1.00 28.64 82 GLU A O 1
ATOM 660 N N . THR A 1 83 ? 1.841 -37.714 -64.382 1.00 35.22 83 THR A N 1
ATOM 661 C CA . THR A 1 83 ? 2.794 -37.043 -65.258 1.00 35.22 83 THR A CA 1
ATOM 662 C C . THR A 1 83 ? 2.605 -37.436 -66.725 1.00 35.22 83 THR A C 1
ATOM 664 O O . THR A 1 83 ? 2.664 -38.624 -67.035 1.00 35.22 83 THR A O 1
ATOM 667 N N . ASP A 1 84 ? 2.604 -36.464 -67.641 1.00 31.81 84 ASP A N 1
ATOM 668 C CA . ASP A 1 84 ? 3.389 -36.615 -68.867 1.00 31.81 84 ASP A CA 1
ATOM 669 C C . ASP A 1 84 ? 3.800 -35.266 -69.491 1.00 31.81 84 ASP A C 1
ATOM 671 O O . ASP A 1 84 ? 2.991 -34.378 -69.734 1.00 31.81 84 ASP A O 1
ATOM 675 N N . LYS A 1 85 ? 5.116 -35.168 -69.715 1.00 35.38 85 LYS A N 1
ATOM 676 C CA . LYS A 1 85 ? 5.861 -34.423 -70.744 1.00 35.38 85 LYS A CA 1
ATOM 677 C C . LYS A 1 85 ? 5.318 -33.066 -71.220 1.00 35.38 85 LYS A C 1
ATOM 679 O O . LYS A 1 85 ? 4.407 -33.012 -72.030 1.00 35.38 85 LYS A O 1
ATOM 684 N N . LEU A 1 86 ? 6.112 -32.017 -70.981 1.00 32.66 86 LEU A N 1
ATOM 685 C CA . LEU A 1 86 ? 6.585 -31.138 -72.059 1.00 32.66 86 LEU A CA 1
ATOM 686 C C . LEU A 1 86 ? 7.893 -30.444 -71.659 1.00 32.66 86 LEU A C 1
ATOM 688 O O . LEU A 1 86 ? 8.005 -29.734 -70.666 1.00 32.66 86 LEU A O 1
ATOM 692 N N . ARG A 1 87 ? 8.909 -30.722 -72.469 1.00 37.00 87 ARG A N 1
ATOM 693 C CA . ARG A 1 87 ? 10.258 -30.174 -72.447 1.00 37.00 87 ARG A CA 1
ATOM 694 C C . ARG A 1 87 ? 10.232 -28.941 -73.350 1.00 37.00 87 ARG A C 1
ATOM 696 O O . ARG A 1 87 ? 10.166 -29.118 -74.561 1.00 37.00 87 ARG A O 1
ATOM 703 N N . ALA A 1 88 ? 10.275 -27.731 -72.796 1.00 33.22 88 ALA A N 1
ATOM 704 C CA . ALA A 1 88 ? 10.607 -26.520 -73.549 1.00 33.22 88 ALA A CA 1
ATOM 705 C C . ALA A 1 88 ? 11.024 -25.374 -72.609 1.00 33.22 88 ALA A C 1
ATOM 707 O O . ALA A 1 88 ? 10.271 -24.981 -71.729 1.00 33.22 88 ALA A O 1
ATOM 708 N N . ASN A 1 89 ? 12.213 -24.834 -72.879 1.00 31.34 89 ASN A N 1
ATOM 709 C CA . ASN A 1 89 ? 12.689 -23.488 -72.546 1.00 31.34 89 ASN A CA 1
ATOM 710 C C . ASN A 1 89 ? 12.972 -23.152 -71.072 1.00 31.34 89 ASN A C 1
ATOM 712 O O . ASN A 1 89 ? 12.216 -22.465 -70.395 1.00 31.34 89 ASN A O 1
ATOM 716 N N . LEU A 1 90 ? 14.184 -23.515 -70.639 1.00 34.97 90 LEU A N 1
ATOM 717 C CA . LEU A 1 90 ? 14.941 -22.734 -69.660 1.00 34.97 90 LEU A CA 1
ATOM 718 C C . LEU A 1 90 ? 15.303 -21.377 -70.287 1.00 34.97 90 LEU A C 1
ATOM 720 O O . LEU A 1 90 ? 16.334 -21.241 -70.942 1.00 34.97 90 LEU A O 1
ATOM 724 N N . THR A 1 91 ? 14.453 -20.378 -70.088 1.00 37.44 91 THR A N 1
ATOM 725 C CA . THR A 1 91 ? 14.883 -18.977 -70.043 1.00 37.44 91 THR A CA 1
ATOM 726 C C . THR A 1 91 ? 15.095 -18.609 -68.578 1.00 37.44 91 THR A C 1
ATOM 728 O O . THR A 1 91 ? 14.220 -18.909 -67.765 1.00 37.44 91 THR A O 1
ATOM 731 N N . PRO A 1 92 ? 16.227 -17.990 -68.201 1.00 39.06 92 PRO A N 1
ATOM 732 C CA . PRO A 1 92 ? 16.370 -17.446 -66.864 1.00 39.06 92 PRO A CA 1
ATOM 733 C C . PRO A 1 92 ? 15.370 -16.298 -66.751 1.00 39.06 92 PRO A C 1
ATOM 735 O O . PRO A 1 92 ? 15.532 -15.276 -67.416 1.00 39.06 92 PRO A O 1
ATOM 738 N N . GLU A 1 93 ? 14.312 -16.482 -65.959 1.00 41.81 93 GLU A N 1
ATOM 739 C CA . GLU A 1 93 ? 13.511 -15.355 -65.500 1.00 41.81 93 GLU A CA 1
ATOM 740 C C . GLU A 1 93 ? 14.470 -14.412 -64.782 1.00 41.81 93 GLU A C 1
ATOM 742 O O . GLU A 1 93 ? 15.026 -14.712 -63.723 1.00 41.81 93 GLU A O 1
ATOM 747 N N . SER A 1 94 ? 14.735 -13.285 -65.433 1.00 43.69 94 SER A N 1
ATOM 748 C CA . SER A 1 94 ? 15.388 -12.148 -64.831 1.00 43.69 94 SER A CA 1
ATOM 749 C C . SER A 1 94 ? 14.488 -11.671 -63.697 1.00 43.69 94 SER A C 1
ATOM 751 O O . SER A 1 94 ? 13.624 -10.823 -63.915 1.00 43.69 94 SER A O 1
ATOM 753 N N . THR A 1 95 ? 14.683 -12.203 -62.485 1.00 48.84 95 THR A N 1
ATOM 754 C CA . THR A 1 95 ? 14.433 -11.428 -61.264 1.00 48.84 95 THR A CA 1
ATOM 755 C C . THR A 1 95 ? 15.062 -10.073 -61.539 1.00 48.84 95 THR A C 1
ATOM 757 O O . THR A 1 95 ? 16.281 -9.999 -61.732 1.00 48.84 95 THR A O 1
ATOM 760 N N . SER A 1 96 ? 14.237 -9.041 -61.710 1.00 53.09 96 SER A N 1
ATOM 761 C CA . SER A 1 96 ? 14.740 -7.714 -62.033 1.00 53.09 96 SER A CA 1
ATOM 762 C C . SER A 1 96 ? 15.771 -7.341 -60.969 1.00 53.09 96 SER A C 1
ATOM 764 O O . SER A 1 96 ? 15.646 -7.717 -59.797 1.00 53.09 96 SER A O 1
ATOM 766 N N . ASN A 1 97 ? 16.828 -6.631 -61.366 1.00 56.22 97 ASN A N 1
ATOM 767 C CA . ASN A 1 97 ? 17.819 -6.149 -60.403 1.00 56.22 97 ASN A CA 1
ATOM 768 C C . ASN A 1 97 ? 17.145 -5.374 -59.254 1.00 56.22 97 ASN A C 1
ATOM 770 O O . ASN A 1 97 ? 17.650 -5.413 -58.140 1.00 56.22 97 ASN A O 1
ATOM 774 N N . GLU A 1 98 ? 15.974 -4.774 -59.493 1.00 53.25 98 GLU A N 1
ATOM 775 C CA . GLU A 1 98 ? 15.124 -4.133 -58.485 1.00 53.25 98 GLU A CA 1
ATOM 776 C C . GLU A 1 98 ? 14.580 -5.112 -57.429 1.00 53.25 98 GLU A C 1
ATOM 778 O O . GLU A 1 98 ? 14.780 -4.866 -56.244 1.00 53.25 98 GLU A O 1
ATOM 783 N N . GLU A 1 99 ? 14.011 -6.269 -57.791 1.00 56.16 99 GLU A N 1
ATOM 784 C CA . GLU A 1 99 ? 13.517 -7.241 -56.794 1.00 56.16 99 GLU A CA 1
ATOM 785 C C . GLU A 1 99 ? 14.639 -7.851 -55.940 1.00 56.16 99 GLU A C 1
ATOM 787 O O . GLU A 1 99 ? 14.456 -8.159 -54.755 1.00 56.16 99 GLU A O 1
ATOM 792 N N . LEU A 1 100 ? 15.819 -8.052 -56.530 1.00 57.00 100 LEU A N 1
ATOM 793 C CA . LEU A 1 100 ? 17.002 -8.509 -55.800 1.00 57.00 100 LEU A CA 1
ATOM 794 C C . LEU A 1 100 ? 17.557 -7.405 -54.894 1.00 57.00 100 LEU A C 1
ATOM 796 O O . LEU A 1 100 ? 17.963 -7.689 -53.766 1.00 57.00 100 LEU A O 1
ATOM 800 N N . GLN A 1 101 ? 17.530 -6.152 -55.343 1.00 60.75 101 GLN A N 1
ATOM 801 C CA . GLN A 1 101 ? 17.985 -4.999 -54.574 1.00 60.75 101 GLN A CA 1
ATOM 802 C C . GLN A 1 101 ? 17.029 -4.675 -53.418 1.00 60.75 101 GLN A C 1
ATOM 804 O O . GLN A 1 101 ? 17.502 -4.412 -52.315 1.00 60.75 101 GLN A O 1
ATOM 809 N N . ASP A 1 102 ? 15.720 -4.856 -53.589 1.00 61.75 102 ASP A N 1
ATOM 810 C CA . ASP A 1 102 ? 14.718 -4.741 -52.522 1.00 61.75 102 ASP A CA 1
ATOM 811 C C . ASP A 1 102 ? 14.817 -5.881 -51.498 1.00 61.75 102 ASP A C 1
ATOM 813 O O . ASP A 1 102 ? 14.743 -5.661 -50.283 1.00 61.75 102 ASP A O 1
ATOM 817 N N . LYS A 1 103 ? 15.099 -7.112 -51.943 1.00 63.09 103 LYS A N 1
ATOM 818 C CA . LYS A 1 103 ? 15.406 -8.239 -51.039 1.00 63.09 103 LYS A CA 1
ATOM 819 C C . LYS A 1 103 ? 16.719 -8.031 -50.275 1.00 63.09 103 LYS A C 1
ATOM 821 O O . LYS A 1 103 ? 16.825 -8.433 -49.117 1.00 63.09 103 LYS A O 1
ATOM 826 N N . VAL A 1 104 ? 17.723 -7.397 -50.882 1.00 64.12 104 VAL A N 1
ATOM 827 C CA . VAL A 1 104 ? 18.997 -7.072 -50.217 1.00 64.12 104 VAL A CA 1
ATOM 828 C C . VAL A 1 104 ? 18.836 -5.897 -49.249 1.00 64.12 104 VAL A C 1
ATOM 830 O O . VAL A 1 104 ? 19.355 -5.963 -48.135 1.00 64.12 104 VAL A O 1
ATOM 833 N N . ASN A 1 105 ? 18.091 -4.858 -49.623 1.00 63.06 105 ASN A N 1
ATOM 834 C CA . ASN A 1 105 ? 17.824 -3.693 -48.779 1.00 63.06 105 ASN A CA 1
ATOM 835 C C . ASN A 1 105 ? 16.951 -4.057 -47.571 1.00 63.06 105 ASN A C 1
ATOM 837 O O . ASN A 1 105 ? 17.281 -3.672 -46.449 1.00 63.06 105 ASN A O 1
ATOM 841 N N . SER A 1 106 ? 15.916 -4.882 -47.758 1.00 61.50 106 SER A N 1
ATOM 842 C CA . SER A 1 106 ? 15.099 -5.402 -46.649 1.00 61.50 106 SER A CA 1
ATOM 843 C C . SER A 1 106 ? 15.902 -6.299 -45.701 1.00 61.50 106 SER A C 1
ATOM 845 O O . SER A 1 106 ? 15.769 -6.178 -44.483 1.00 61.50 106 SER A O 1
ATOM 847 N N . ARG A 1 107 ? 16.807 -7.146 -46.218 1.00 62.62 107 ARG A N 1
ATOM 848 C CA . ARG A 1 107 ? 17.723 -7.939 -45.378 1.00 62.62 107 ARG A CA 1
ATOM 849 C C . ARG A 1 107 ? 18.709 -7.064 -44.605 1.00 62.62 107 ARG A C 1
ATOM 851 O O . ARG A 1 107 ? 18.890 -7.296 -43.416 1.00 62.62 107 ARG A O 1
ATOM 858 N N . LYS A 1 108 ? 19.314 -6.051 -45.235 1.00 61.12 108 LYS A N 1
ATOM 859 C CA . LYS A 1 108 ? 20.231 -5.109 -44.563 1.00 61.12 108 LYS A CA 1
ATOM 860 C C . LYS A 1 108 ? 19.525 -4.302 -43.472 1.00 61.12 108 LYS A C 1
ATOM 862 O O . LYS A 1 108 ? 20.060 -4.191 -42.374 1.00 61.12 108 LYS A O 1
ATOM 867 N N . SER A 1 109 ? 18.317 -3.813 -43.752 1.00 68.50 109 SER A N 1
ATOM 868 C CA . SER A 1 109 ? 17.470 -3.111 -42.782 1.00 68.50 109 SER A CA 1
ATOM 869 C C . SER A 1 109 ? 17.120 -4.006 -41.586 1.00 68.50 109 SER A C 1
ATOM 871 O O . SER A 1 109 ? 17.291 -3.589 -40.443 1.00 68.50 109 SER A O 1
ATOM 873 N N . LYS A 1 110 ? 16.751 -5.272 -41.828 1.00 69.62 110 LYS A N 1
ATOM 874 C CA . LYS A 1 110 ? 16.464 -6.245 -40.762 1.00 69.62 110 LYS A CA 1
ATOM 875 C C . LYS A 1 110 ? 17.696 -6.586 -39.916 1.00 69.62 110 LYS A C 1
ATOM 877 O O . LYS A 1 110 ? 17.598 -6.647 -38.697 1.00 69.62 110 LYS A O 1
ATOM 882 N N . THR A 1 111 ? 18.866 -6.761 -40.532 1.00 72.88 111 THR A N 1
ATOM 883 C CA . THR A 1 111 ? 20.121 -6.995 -39.794 1.00 72.88 111 THR A CA 1
ATOM 884 C C . THR A 1 111 ? 20.517 -5.786 -38.945 1.00 72.88 111 THR A C 1
ATOM 886 O O . THR A 1 111 ? 20.991 -5.955 -37.826 1.00 72.88 111 THR A O 1
ATOM 889 N N . GLN A 1 112 ? 20.311 -4.567 -39.448 1.00 75.62 112 GLN A N 1
ATOM 890 C CA . GLN A 1 112 ? 20.600 -3.341 -38.704 1.00 75.62 112 GLN A CA 1
ATOM 891 C C . GLN A 1 112 ? 19.635 -3.139 -37.527 1.00 75.62 112 GLN A C 1
ATOM 893 O O . GLN A 1 112 ? 20.086 -2.760 -36.449 1.00 75.62 112 GLN A O 1
ATOM 898 N N . ALA A 1 113 ? 18.346 -3.444 -37.709 1.00 76.19 113 ALA A N 1
ATOM 899 C CA . ALA A 1 113 ? 17.350 -3.413 -36.640 1.00 76.19 113 ALA A CA 1
ATOM 900 C C . ALA A 1 113 ? 17.670 -4.429 -35.531 1.00 76.19 113 ALA A C 1
ATOM 902 O O . ALA A 1 113 ? 17.713 -4.060 -34.361 1.00 76.19 113 ALA A O 1
ATOM 903 N N . ASN A 1 114 ? 18.006 -5.671 -35.901 1.00 81.12 114 ASN A N 1
ATOM 904 C CA . ASN A 1 114 ? 18.404 -6.699 -34.935 1.00 81.12 114 ASN A CA 1
ATOM 905 C C . ASN A 1 114 ? 19.664 -6.297 -34.158 1.00 81.12 114 ASN A C 1
ATOM 907 O O . ASN A 1 114 ? 19.725 -6.470 -32.946 1.00 81.12 114 ASN A O 1
ATOM 911 N N . LYS A 1 115 ? 20.664 -5.729 -34.844 1.00 87.06 115 LYS A N 1
ATOM 912 C CA . LYS A 1 115 ? 21.892 -5.269 -34.191 1.00 87.06 115 LYS A CA 1
ATOM 913 C C . LYS A 1 115 ? 21.621 -4.126 -33.210 1.00 87.06 115 LYS A C 1
ATOM 915 O O . LYS A 1 115 ? 22.159 -4.136 -32.111 1.00 87.06 115 LYS A O 1
ATOM 920 N N . PHE A 1 116 ? 20.784 -3.162 -33.595 1.00 88.44 116 PHE A N 1
ATOM 921 C CA . PHE A 1 116 ? 20.373 -2.084 -32.696 1.00 88.44 116 PHE A CA 1
ATOM 922 C C . PHE A 1 116 ? 19.689 -2.633 -31.437 1.00 88.44 116 PHE A C 1
ATOM 924 O O . PHE A 1 116 ? 20.014 -2.202 -30.335 1.00 88.44 116 PHE A O 1
ATOM 931 N N . GLU A 1 117 ? 18.784 -3.603 -31.587 1.00 90.50 117 GLU A N 1
ATOM 932 C CA . GLU A 1 117 ? 18.101 -4.237 -30.457 1.00 90.50 117 GLU A CA 1
ATOM 933 C C . GLU A 1 117 ? 19.072 -4.987 -29.529 1.00 90.50 117 GLU A C 1
ATOM 935 O O . GLU A 1 117 ? 18.983 -4.853 -28.307 1.00 90.50 117 GLU A O 1
ATOM 940 N N . GLU A 1 118 ? 20.033 -5.730 -30.083 1.00 91.31 118 GLU A N 1
ATOM 941 C CA . GLU A 1 118 ? 21.075 -6.414 -29.307 1.00 91.31 118 GLU A CA 1
ATOM 942 C C . GLU A 1 118 ? 21.976 -5.427 -28.549 1.00 91.31 118 GLU A C 1
ATOM 944 O O . GLU A 1 118 ? 22.201 -5.597 -27.345 1.00 91.31 118 GLU A O 1
ATOM 949 N N . ASP A 1 119 ? 22.445 -4.374 -29.226 1.00 91.69 119 ASP A N 1
ATOM 950 C CA . ASP A 1 119 ? 23.280 -3.323 -28.635 1.00 91.69 119 ASP A CA 1
ATOM 951 C C . ASP A 1 119 ? 22.518 -2.588 -27.515 1.00 91.69 119 ASP A C 1
ATOM 953 O O . ASP A 1 119 ? 23.062 -2.347 -26.431 1.00 91.69 119 ASP A O 1
ATOM 957 N N . LEU A 1 120 ? 21.231 -2.292 -27.734 1.00 93.00 120 LEU A N 1
ATOM 958 C CA . LEU A 1 120 ? 20.352 -1.681 -26.738 1.00 93.00 120 LEU A CA 1
ATOM 959 C C . LEU A 1 120 ? 20.159 -2.597 -25.527 1.00 93.00 120 LEU A C 1
ATOM 961 O O . LEU A 1 120 ? 20.334 -2.159 -24.390 1.00 93.00 120 LEU A O 1
ATOM 965 N N . ARG A 1 121 ? 19.846 -3.878 -25.744 1.00 92.94 121 ARG A N 1
ATOM 966 C CA . ARG A 1 121 ? 19.674 -4.866 -24.670 1.00 92.94 121 ARG A CA 1
ATOM 967 C C . ARG A 1 121 ? 20.947 -5.007 -23.835 1.00 92.94 121 ARG A C 1
ATOM 969 O O . ARG A 1 121 ? 20.871 -5.110 -22.609 1.00 92.94 121 ARG A O 1
ATOM 976 N N . ALA A 1 122 ? 22.117 -4.999 -24.472 1.00 92.06 122 ALA A N 1
ATOM 977 C CA . ALA A 1 122 ? 23.397 -5.023 -23.775 1.00 92.06 122 ALA A CA 1
ATOM 978 C C . ALA A 1 122 ? 23.604 -3.754 -22.932 1.00 92.06 122 ALA A C 1
ATOM 980 O O . ALA A 1 122 ? 23.941 -3.853 -21.750 1.00 92.06 122 ALA A O 1
ATOM 981 N N . ALA A 1 123 ? 23.344 -2.572 -23.499 1.00 93.50 123 ALA A N 1
ATOM 982 C CA . ALA A 1 123 ? 23.469 -1.300 -22.790 1.00 93.50 123 ALA A CA 1
ATOM 983 C C . ALA A 1 123 ? 22.533 -1.214 -21.571 1.00 93.50 123 ALA A C 1
ATOM 985 O O . ALA A 1 123 ? 22.971 -0.822 -20.486 1.00 93.50 123 ALA A O 1
ATOM 986 N N . VAL A 1 124 ? 21.275 -1.639 -21.730 1.00 93.81 124 VAL A N 1
ATOM 987 C CA . VAL A 1 124 ? 20.275 -1.670 -20.655 1.00 93.81 124 VAL A CA 1
ATOM 988 C C . VAL A 1 124 ? 20.693 -2.630 -19.544 1.00 93.81 124 VAL A C 1
ATOM 990 O O . VAL A 1 124 ? 20.684 -2.235 -18.385 1.00 93.81 124 VAL A O 1
ATOM 993 N N . ASN A 1 125 ? 21.130 -3.853 -19.865 1.00 91.12 125 ASN A N 1
ATOM 994 C CA . ASN A 1 125 ? 21.595 -4.811 -18.852 1.00 91.12 125 ASN A CA 1
ATOM 995 C C . ASN A 1 125 ? 22.789 -4.283 -18.047 1.00 91.12 125 ASN A C 1
ATOM 997 O O . ASN A 1 125 ? 22.822 -4.414 -16.825 1.00 91.12 125 ASN A O 1
ATOM 1001 N N . VAL A 1 126 ? 23.768 -3.673 -18.724 1.00 91.94 126 VAL A N 1
ATOM 1002 C CA . VAL A 1 126 ? 24.947 -3.097 -18.059 1.00 91.94 126 VAL A CA 1
ATOM 1003 C C . VAL A 1 126 ? 24.549 -1.936 -17.147 1.00 91.94 126 VAL A C 1
ATOM 1005 O O . VAL A 1 126 ? 25.089 -1.806 -16.049 1.00 91.94 126 VAL A O 1
ATOM 1008 N N . SER A 1 127 ? 23.614 -1.091 -17.584 1.00 92.38 127 SER A N 1
ATOM 1009 C CA . SER A 1 127 ? 23.086 -0.011 -16.750 1.00 92.38 127 SER A CA 1
ATOM 1010 C C . SER A 1 127 ? 22.299 -0.557 -15.563 1.00 92.38 127 SER A C 1
ATOM 1012 O O . SER A 1 127 ? 22.594 -0.185 -14.434 1.00 92.38 127 SER A O 1
ATOM 1014 N N . LEU A 1 128 ? 21.393 -1.513 -15.781 1.00 88.12 128 LEU A N 1
ATOM 1015 C CA . LEU A 1 128 ? 20.601 -2.141 -14.726 1.00 88.12 128 LEU A CA 1
ATOM 1016 C C . LEU A 1 128 ? 21.499 -2.744 -13.637 1.00 88.12 128 LEU A C 1
ATOM 1018 O O . LEU A 1 128 ? 21.338 -2.414 -12.465 1.00 88.12 128 LEU A O 1
ATOM 1022 N N . ALA A 1 129 ? 22.494 -3.550 -14.021 1.00 84.25 129 ALA A N 1
ATOM 1023 C CA . ALA A 1 129 ? 23.465 -4.122 -13.087 1.00 84.25 129 ALA A CA 1
ATOM 1024 C C . ALA A 1 129 ? 24.208 -3.034 -12.294 1.00 84.25 129 ALA A C 1
ATOM 1026 O O . ALA A 1 129 ? 24.312 -3.111 -11.076 1.00 84.25 129 ALA A O 1
ATOM 1027 N N . SER A 1 130 ? 24.648 -1.967 -12.966 1.00 86.75 130 SER A N 1
ATOM 1028 C CA . SER A 1 130 ? 25.317 -0.847 -12.302 1.00 86.75 130 SER A CA 1
ATOM 1029 C C . SER A 1 130 ? 24.421 -0.111 -11.313 1.00 86.75 130 SER A C 1
ATOM 1031 O O . SER A 1 130 ? 24.895 0.271 -10.246 1.00 86.75 130 SER A O 1
ATOM 1033 N N . VAL A 1 131 ? 23.153 0.125 -11.656 1.00 83.56 131 VAL A N 1
ATOM 1034 C CA . VAL A 1 131 ? 22.193 0.782 -10.761 1.00 83.56 131 VAL A CA 1
ATOM 1035 C C . VAL A 1 131 ? 21.955 -0.089 -9.528 1.00 83.56 131 VAL A C 1
ATOM 1037 O O . VAL A 1 131 ? 21.967 0.434 -8.417 1.00 83.56 131 VAL A O 1
ATOM 1040 N N . HIS A 1 132 ? 21.828 -1.409 -9.695 1.00 79.69 132 HIS A N 1
ATOM 1041 C CA . HIS A 1 132 ? 21.727 -2.346 -8.572 1.00 79.69 132 HIS A CA 1
ATOM 1042 C C . HIS A 1 132 ? 22.976 -2.337 -7.681 1.00 79.69 132 HIS A C 1
ATOM 1044 O O . HIS A 1 132 ? 22.847 -2.299 -6.459 1.00 79.69 132 HIS A O 1
ATOM 1050 N N . ASP A 1 133 ? 24.169 -2.345 -8.278 1.00 78.75 133 ASP A N 1
ATOM 1051 C CA . ASP A 1 133 ? 25.432 -2.439 -7.540 1.00 78.75 133 ASP A CA 1
ATOM 1052 C C . ASP A 1 133 ? 25.794 -1.137 -6.814 1.00 78.75 133 ASP A C 1
ATOM 1054 O O . ASP A 1 133 ? 26.350 -1.158 -5.717 1.00 78.75 133 ASP A O 1
ATOM 1058 N N . THR A 1 134 ? 25.516 0.009 -7.438 1.00 84.06 134 THR A N 1
ATOM 1059 C CA . THR A 1 134 ? 25.959 1.322 -6.940 1.00 84.06 134 THR A CA 1
ATOM 1060 C C . THR A 1 134 ? 24.857 2.112 -6.249 1.00 84.06 134 THR A C 1
ATOM 1062 O O . THR A 1 134 ? 25.154 3.043 -5.504 1.00 84.06 134 THR A O 1
ATOM 1065 N N . GLY A 1 135 ? 23.590 1.789 -6.520 1.00 82.25 135 GLY A N 1
ATOM 1066 C CA . GLY A 1 135 ? 22.455 2.610 -6.115 1.00 82.25 135 GLY A CA 1
ATOM 1067 C C . GLY A 1 135 ? 22.428 3.987 -6.785 1.00 82.25 135 GLY A C 1
ATOM 1068 O O . GLY A 1 135 ? 21.757 4.871 -6.263 1.00 82.25 135 GLY A O 1
ATOM 1069 N N . VAL A 1 136 ? 23.158 4.197 -7.892 1.00 85.44 136 VAL A N 1
ATOM 1070 C CA . VAL A 1 136 ? 23.238 5.466 -8.639 1.00 85.44 136 VAL A CA 1
ATOM 1071 C C . VAL A 1 136 ? 22.584 5.318 -10.008 1.00 85.44 136 VAL A C 1
ATOM 1073 O O . VAL A 1 136 ? 22.956 4.432 -10.771 1.00 85.44 136 VAL A O 1
ATOM 1076 N N . ALA A 1 137 ? 21.631 6.201 -10.324 1.00 87.75 137 ALA A N 1
ATOM 1077 C CA . ALA A 1 137 ? 20.804 6.108 -11.533 1.00 87.75 137 ALA A CA 1
ATOM 1078 C C . ALA A 1 137 ? 20.761 7.391 -12.392 1.00 87.75 137 ALA A C 1
ATOM 1080 O O . ALA A 1 137 ? 19.936 7.511 -13.292 1.00 87.75 137 ALA A O 1
ATOM 1081 N N . ASN A 1 138 ? 21.648 8.353 -12.131 1.00 87.81 138 ASN A N 1
ATOM 1082 C CA . ASN A 1 138 ? 21.777 9.619 -12.866 1.00 87.81 138 ASN A CA 1
ATOM 1083 C C . ASN A 1 138 ? 23.159 9.773 -13.531 1.00 87.81 138 ASN A C 1
ATOM 1085 O O . ASN A 1 138 ? 23.680 10.881 -13.646 1.00 87.81 138 ASN A O 1
ATOM 1089 N N . GLY A 1 139 ? 23.795 8.663 -13.912 1.00 89.75 139 GLY A N 1
ATOM 1090 C CA . GLY A 1 139 ? 25.119 8.679 -14.524 1.00 89.75 139 GLY A CA 1
ATOM 1091 C C . GLY A 1 139 ? 25.092 8.899 -16.046 1.00 89.75 139 GLY A C 1
ATOM 1092 O O . GLY A 1 139 ? 24.068 8.686 -16.699 1.00 89.75 139 GLY A O 1
ATOM 1093 N N . PRO A 1 140 ? 26.257 9.183 -16.670 1.00 92.50 140 PRO A N 1
ATOM 1094 C CA . PRO A 1 140 ? 26.386 9.296 -18.132 1.00 92.50 140 PRO A CA 1
ATOM 1095 C C . PRO A 1 140 ? 26.026 8.012 -18.899 1.00 92.50 140 PRO A C 1
ATOM 1097 O O . PRO A 1 140 ? 25.935 7.993 -20.129 1.00 92.50 140 PRO A O 1
ATOM 1100 N N . ARG A 1 141 ? 25.929 6.875 -18.204 1.00 92.69 141 ARG A N 1
ATOM 1101 C CA . ARG A 1 141 ? 25.478 5.612 -18.792 1.00 92.69 141 ARG A CA 1
ATOM 1102 C C . ARG A 1 141 ? 23.959 5.614 -18.931 1.00 92.69 141 ARG A C 1
ATOM 1104 O O . ARG A 1 141 ? 23.470 5.350 -20.024 1.00 92.69 141 ARG A O 1
ATOM 1111 N N . GLU A 1 142 ? 23.250 5.942 -17.861 1.00 93.75 142 GLU A N 1
ATOM 1112 C CA . GLU A 1 142 ? 21.790 5.982 -17.805 1.00 93.75 142 GLU A CA 1
ATOM 1113 C C . GLU A 1 142 ? 21.247 7.048 -18.767 1.00 93.75 142 GLU A C 1
ATOM 1115 O O . GLU A 1 142 ? 20.313 6.777 -19.517 1.00 93.75 142 GLU A O 1
ATOM 1120 N N . GLU A 1 143 ? 21.917 8.202 -18.864 1.00 93.19 143 GLU A N 1
ATOM 1121 C CA . GLU A 1 143 ? 21.601 9.243 -19.853 1.00 93.19 143 GLU A CA 1
ATOM 1122 C C . GLU A 1 143 ? 21.713 8.741 -21.302 1.00 93.19 143 GLU A C 1
ATOM 1124 O O . GLU A 1 143 ? 20.859 9.039 -22.138 1.00 93.19 143 GLU A O 1
ATOM 1129 N N . ARG A 1 144 ? 22.743 7.941 -21.619 1.00 93.75 144 ARG A N 1
ATOM 1130 C CA . ARG A 1 144 ? 22.915 7.357 -22.962 1.00 93.75 144 ARG A CA 1
ATOM 1131 C C . ARG A 1 144 ? 21.865 6.299 -23.275 1.00 93.75 144 ARG A C 1
ATOM 1133 O O . ARG A 1 144 ? 21.403 6.229 -24.416 1.00 93.75 144 ARG A O 1
ATOM 1140 N N . VAL A 1 145 ? 21.491 5.484 -22.288 1.00 94.62 145 VAL A N 1
ATOM 1141 C CA . VAL A 1 145 ? 20.392 4.522 -22.438 1.00 94.62 145 VAL A CA 1
ATOM 1142 C C . VAL A 1 145 ? 19.096 5.281 -22.707 1.00 94.62 145 VAL A C 1
ATOM 1144 O O . VAL A 1 145 ? 18.466 5.031 -23.730 1.00 94.62 145 VAL A O 1
ATOM 1147 N N . LEU A 1 146 ? 18.759 6.281 -21.888 1.00 94.62 146 LEU A N 1
ATOM 1148 C CA . LEU A 1 146 ? 17.565 7.107 -22.076 1.00 94.62 146 LEU A CA 1
ATOM 1149 C C . LEU A 1 146 ? 17.541 7.794 -23.452 1.00 94.62 146 LEU A C 1
ATOM 1151 O O . LEU A 1 146 ? 16.525 7.767 -24.143 1.00 94.62 146 LEU A O 1
ATOM 1155 N N . ALA A 1 147 ? 18.670 8.351 -23.897 1.00 93.31 147 ALA A N 1
ATOM 1156 C CA . ALA A 1 147 ? 18.787 8.956 -25.224 1.00 93.31 147 ALA A CA 1
ATOM 1157 C C . ALA A 1 147 ? 18.566 7.948 -26.365 1.00 93.31 147 ALA A C 1
ATOM 1159 O O . ALA A 1 147 ? 18.048 8.323 -27.416 1.00 93.31 147 ALA A O 1
ATOM 1160 N N . SER A 1 148 ? 18.946 6.683 -26.169 1.00 92.06 148 SER A N 1
ATOM 1161 C CA . SER A 1 148 ? 18.702 5.604 -27.135 1.00 92.06 148 SER A CA 1
ATOM 1162 C C . SER A 1 148 ? 17.232 5.181 -27.136 1.00 92.06 148 SER A C 1
ATOM 1164 O O . SER A 1 148 ? 16.659 4.968 -28.200 1.00 92.06 148 SER A O 1
ATOM 1166 N N . LEU A 1 149 ? 16.596 5.126 -25.961 1.00 92.56 149 LEU A N 1
ATOM 1167 C CA . LEU A 1 149 ? 15.166 4.833 -25.831 1.00 92.56 149 LEU A CA 1
ATOM 1168 C C . LEU A 1 149 ? 14.299 5.905 -26.497 1.00 92.56 149 LEU A C 1
ATOM 1170 O O . LEU A 1 149 ? 13.357 5.572 -27.205 1.00 92.56 149 LEU A O 1
ATOM 1174 N N . ASN A 1 150 ? 14.665 7.180 -26.359 1.00 90.50 150 ASN A N 1
ATOM 1175 C CA . ASN A 1 150 ? 13.952 8.299 -26.985 1.00 90.50 150 ASN A CA 1
ATOM 1176 C C . ASN A 1 150 ? 14.014 8.301 -28.525 1.00 90.50 150 ASN A C 1
ATOM 1178 O O . ASN A 1 150 ? 13.274 9.046 -29.162 1.00 90.50 150 ASN A O 1
ATOM 1182 N N . GLN A 1 151 ? 14.890 7.497 -29.138 1.00 89.12 151 GLN A N 1
ATOM 1183 C CA . GLN A 1 151 ? 14.949 7.329 -30.596 1.00 89.12 151 GLN A CA 1
ATOM 1184 C C . GLN A 1 151 ? 13.947 6.286 -31.110 1.00 89.12 151 GLN A C 1
ATOM 1186 O O . GLN A 1 151 ? 13.728 6.184 -32.319 1.00 89.12 151 GLN A O 1
ATOM 1191 N N . ILE A 1 152 ? 13.340 5.504 -30.216 1.00 88.00 152 ILE A N 1
ATOM 1192 C CA . ILE A 1 152 ? 12.408 4.436 -30.569 1.00 88.00 152 ILE A CA 1
ATOM 1193 C C . ILE A 1 152 ? 11.021 5.049 -30.730 1.00 88.00 152 ILE A C 1
ATOM 1195 O O . ILE A 1 152 ? 10.448 5.599 -29.796 1.00 88.00 152 ILE A O 1
ATOM 1199 N N . THR A 1 153 ? 10.488 4.966 -31.945 1.00 83.44 153 THR A N 1
ATOM 1200 C CA . THR A 1 153 ? 9.186 5.548 -32.303 1.00 83.44 153 THR A CA 1
ATOM 1201 C C . THR A 1 153 ? 8.041 4.543 -32.223 1.00 83.44 153 THR A C 1
ATOM 1203 O O . THR A 1 153 ? 6.891 4.951 -32.078 1.00 83.44 153 THR A O 1
ATOM 1206 N N . ASP A 1 154 ? 8.345 3.243 -32.286 1.00 85.75 154 ASP A N 1
ATOM 1207 C CA . ASP A 1 154 ? 7.367 2.162 -32.192 1.00 85.75 154 ASP A CA 1
ATOM 1208 C C . ASP A 1 154 ? 7.930 0.971 -31.398 1.00 85.75 154 ASP A C 1
ATOM 1210 O O . ASP A 1 154 ? 8.839 0.264 -31.841 1.00 85.75 154 ASP A O 1
ATOM 1214 N N . TRP A 1 155 ? 7.359 0.733 -30.216 1.00 88.19 155 TRP A N 1
ATOM 1215 C CA . TRP A 1 155 ? 7.736 -0.367 -29.329 1.00 88.19 155 TRP A CA 1
ATOM 1216 C C . TRP A 1 155 ? 7.360 -1.746 -29.886 1.00 88.19 155 TRP A C 1
ATOM 1218 O O . TRP A 1 155 ? 7.961 -2.740 -29.478 1.00 88.19 155 TRP A O 1
ATOM 1228 N N . HIS A 1 156 ? 6.416 -1.834 -30.834 1.00 84.94 156 HIS A N 1
ATOM 1229 C CA . HIS A 1 156 ? 6.031 -3.099 -31.471 1.00 84.94 156 HIS A CA 1
ATOM 1230 C C . HIS A 1 156 ? 7.171 -3.740 -32.273 1.00 84.94 156 HIS A C 1
ATOM 1232 O O . HIS A 1 156 ? 7.124 -4.942 -32.537 1.00 84.94 156 HIS A O 1
ATOM 1238 N N . LEU A 1 157 ? 8.187 -2.957 -32.650 1.00 84.31 157 LEU A N 1
ATOM 1239 C CA . LEU A 1 157 ? 9.355 -3.439 -33.387 1.00 84.31 157 LEU A CA 1
ATOM 1240 C C . LEU A 1 157 ? 10.335 -4.228 -32.513 1.00 84.31 157 LEU A C 1
ATOM 1242 O O . LEU A 1 157 ? 11.158 -4.960 -33.055 1.00 84.31 157 LEU A O 1
ATOM 1246 N N . LEU A 1 158 ? 10.243 -4.089 -31.188 1.00 87.75 158 LEU A N 1
ATOM 1247 C CA . LEU A 1 158 ? 11.087 -4.801 -30.236 1.00 87.75 158 LEU A CA 1
ATOM 1248 C C . LEU A 1 158 ? 10.429 -6.106 -29.794 1.00 87.75 158 LEU A C 1
ATOM 1250 O O . LEU A 1 158 ? 9.211 -6.181 -29.555 1.00 87.75 158 LEU A O 1
ATOM 1254 N N . ASP A 1 159 ? 11.250 -7.131 -29.590 1.00 87.69 159 ASP A N 1
ATOM 1255 C CA . ASP A 1 159 ? 10.756 -8.380 -29.040 1.00 87.69 159 ASP A CA 1
ATOM 1256 C C . ASP A 1 159 ? 10.261 -8.213 -27.586 1.00 87.69 159 ASP A C 1
ATOM 1258 O O . ASP A 1 159 ? 10.474 -7.203 -26.905 1.00 87.69 159 ASP A O 1
ATOM 1262 N N . ALA A 1 160 ? 9.527 -9.218 -27.107 1.00 86.38 160 ALA A N 1
ATOM 1263 C CA . ALA A 1 160 ? 8.965 -9.212 -25.761 1.00 86.38 160 ALA A CA 1
ATOM 1264 C C . ALA A 1 160 ? 10.031 -9.059 -24.664 1.00 86.38 160 ALA A C 1
ATOM 1266 O O . ALA A 1 160 ? 9.826 -8.328 -23.698 1.00 86.38 160 ALA A O 1
ATOM 1267 N N . ALA A 1 161 ? 11.157 -9.757 -24.801 1.00 86.62 161 ALA A N 1
ATOM 1268 C CA . ALA A 1 161 ? 12.191 -9.796 -23.778 1.00 86.62 161 ALA A CA 1
ATOM 1269 C C . ALA A 1 161 ? 12.905 -8.443 -23.667 1.00 86.62 161 ALA A C 1
ATOM 1271 O O . ALA A 1 161 ? 13.145 -7.964 -22.560 1.00 86.62 161 ALA A O 1
ATOM 1272 N N . THR A 1 162 ? 13.180 -7.793 -24.801 1.00 89.88 162 THR A N 1
ATOM 1273 C CA . THR A 1 162 ? 13.732 -6.437 -24.850 1.00 89.88 162 THR A CA 1
ATOM 1274 C C . THR A 1 162 ? 12.775 -5.447 -24.207 1.00 89.88 162 THR A C 1
ATOM 1276 O O . THR A 1 162 ? 13.190 -4.669 -23.352 1.00 89.88 162 THR A O 1
ATOM 1279 N N . ARG A 1 163 ? 11.487 -5.493 -24.564 1.00 91.25 163 ARG A N 1
ATOM 1280 C CA . ARG A 1 163 ? 10.476 -4.607 -23.973 1.00 91.25 163 ARG A CA 1
ATOM 1281 C C . ARG A 1 163 ? 10.376 -4.763 -22.464 1.00 91.25 163 ARG A C 1
ATOM 1283 O O . ARG A 1 163 ? 10.385 -3.764 -21.749 1.00 91.25 163 ARG A O 1
ATOM 1290 N N . PHE A 1 164 ? 10.326 -6.002 -21.983 1.00 88.94 164 PHE A N 1
ATOM 1291 C CA . PHE A 1 164 ? 10.311 -6.280 -20.552 1.00 88.94 164 PHE A CA 1
ATOM 1292 C C . PHE A 1 164 ? 11.540 -5.698 -19.853 1.00 88.94 164 PHE A C 1
ATOM 1294 O O . PHE A 1 164 ? 11.404 -4.993 -18.858 1.00 88.94 164 PHE A O 1
ATOM 1301 N N . LEU A 1 165 ? 12.729 -5.946 -20.406 1.00 89.94 165 LEU A N 1
ATOM 1302 C CA . LEU A 1 165 ? 13.984 -5.468 -19.838 1.00 89.94 165 LEU A CA 1
ATOM 1303 C C . LEU A 1 165 ? 14.049 -3.933 -19.787 1.00 89.94 165 LEU A C 1
ATOM 1305 O O . LEU A 1 165 ? 14.475 -3.373 -18.780 1.00 89.94 165 LEU A O 1
ATOM 1309 N N . ILE A 1 166 ? 13.613 -3.247 -20.847 1.00 93.94 166 ILE A N 1
ATOM 1310 C CA . ILE A 1 166 ? 13.564 -1.779 -20.878 1.00 93.94 166 ILE A CA 1
ATOM 1311 C C . ILE A 1 166 ? 12.592 -1.256 -19.819 1.00 93.94 166 ILE A C 1
ATOM 1313 O O . ILE A 1 166 ? 12.942 -0.35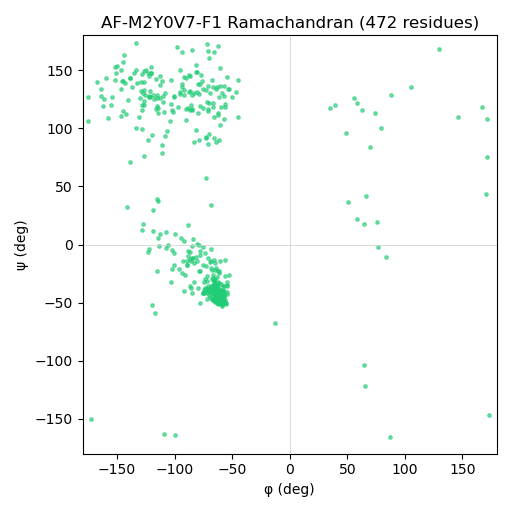2 -19.064 1.00 93.94 166 ILE A O 1
ATOM 1317 N N . ALA A 1 167 ? 11.390 -1.829 -19.731 1.00 91.88 167 ALA A N 1
ATOM 1318 C CA . ALA A 1 167 ? 10.408 -1.412 -18.737 1.00 91.88 167 ALA A CA 1
ATOM 1319 C C . ALA A 1 167 ? 10.913 -1.642 -17.303 1.00 91.88 167 ALA A C 1
ATOM 1321 O O . ALA A 1 167 ? 10.745 -0.775 -16.446 1.00 91.88 167 ALA A O 1
ATOM 1322 N N . GLN A 1 168 ? 11.587 -2.771 -17.058 1.00 90.50 168 GLN A N 1
ATOM 1323 C CA . GLN A 1 168 ? 12.228 -3.069 -15.779 1.00 90.50 168 GLN A CA 1
ATOM 1324 C C . GLN A 1 168 ? 13.312 -2.038 -15.455 1.00 90.50 168 GLN A C 1
ATOM 1326 O O . GLN A 1 168 ? 13.373 -1.543 -14.333 1.00 90.50 168 GLN A O 1
ATOM 1331 N N . TRP A 1 169 ? 14.140 -1.675 -16.434 1.00 93.56 169 TRP A N 1
ATOM 1332 C CA . TRP A 1 169 ? 15.164 -0.649 -16.265 1.00 93.56 169 TRP A CA 1
ATOM 1333 C C . TRP A 1 169 ? 14.571 0.720 -15.933 1.00 93.56 169 TRP A C 1
ATOM 1335 O O . TRP A 1 169 ? 14.998 1.337 -14.960 1.00 93.56 169 TRP A O 1
ATOM 1345 N N . CYS A 1 170 ? 13.549 1.162 -16.669 1.00 94.69 170 CYS A N 1
ATOM 1346 C CA . CYS A 1 170 ? 12.850 2.413 -16.386 1.00 94.69 170 CYS A CA 1
ATOM 1347 C C . CYS A 1 170 ? 12.278 2.431 -14.960 1.00 94.69 170 CYS A C 1
ATOM 1349 O O . CYS A 1 170 ? 12.454 3.409 -14.236 1.00 94.69 170 CYS A O 1
ATOM 1351 N N . HIS A 1 171 ? 11.627 1.340 -14.543 1.00 89.06 171 HIS A N 1
ATOM 1352 C CA . HIS A 1 171 ? 11.101 1.196 -13.188 1.00 89.06 171 HIS A CA 1
ATOM 1353 C C . HIS A 1 171 ? 12.214 1.272 -12.130 1.00 89.06 171 HIS A C 1
ATOM 1355 O O . HIS A 1 171 ? 12.114 2.057 -11.188 1.00 89.06 171 HIS A O 1
ATOM 1361 N N . THR A 1 172 ? 13.304 0.521 -12.308 1.00 85.12 172 THR A N 1
ATOM 1362 C CA . THR A 1 172 ? 14.443 0.525 -11.382 1.00 85.12 172 THR A CA 1
ATOM 1363 C C . THR A 1 172 ? 15.074 1.912 -11.264 1.00 85.12 172 THR A C 1
ATOM 1365 O O . THR A 1 172 ? 15.266 2.395 -10.151 1.00 85.12 172 THR A O 1
ATOM 1368 N N . VAL A 1 173 ? 15.334 2.591 -12.385 1.00 87.75 173 VAL A N 1
ATOM 1369 C CA . V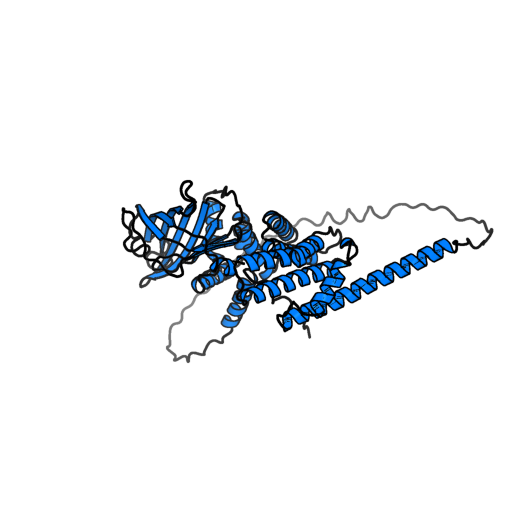AL A 1 173 ? 15.886 3.955 -12.394 1.00 87.75 173 VAL A CA 1
ATOM 1370 C C . VAL A 1 173 ? 14.956 4.929 -11.674 1.00 87.75 173 VAL A C 1
ATOM 1372 O O . VAL A 1 173 ? 15.418 5.685 -10.820 1.00 87.75 173 VAL A O 1
ATOM 1375 N N . TYR A 1 174 ? 13.649 4.873 -11.947 1.00 88.94 174 TYR A N 1
ATOM 1376 C CA . TYR A 1 174 ? 12.656 5.676 -11.233 1.00 88.94 174 TYR A CA 1
ATOM 1377 C C . TYR A 1 174 ? 12.733 5.449 -9.716 1.00 88.94 174 TYR A C 1
ATOM 1379 O O . TYR A 1 174 ? 12.846 6.411 -8.951 1.00 88.94 174 TYR A O 1
ATOM 1387 N N . CYS A 1 175 ? 12.715 4.190 -9.268 1.00 82.44 175 CYS A N 1
ATOM 1388 C CA . CYS A 1 175 ? 12.774 3.846 -7.846 1.00 82.44 175 CYS A CA 1
ATOM 1389 C C . CYS A 1 175 ? 14.080 4.310 -7.190 1.00 82.44 175 CYS A C 1
ATOM 1391 O O . CYS A 1 175 ? 14.062 4.812 -6.067 1.00 82.44 175 CYS A O 1
ATOM 1393 N N . THR A 1 176 ? 15.213 4.194 -7.879 1.00 82.75 176 THR A N 1
ATOM 1394 C CA . THR A 1 176 ? 16.500 4.649 -7.348 1.00 82.75 176 THR A CA 1
ATOM 1395 C C . THR A 1 176 ? 16.547 6.171 -7.225 1.00 82.75 176 THR A C 1
ATOM 1397 O O . THR A 1 176 ? 16.919 6.679 -6.170 1.00 82.75 176 THR A O 1
ATOM 1400 N N . LEU A 1 177 ? 16.130 6.910 -8.257 1.00 83.56 177 LEU A N 1
ATOM 1401 C CA . LEU A 1 177 ? 16.162 8.377 -8.250 1.00 83.56 177 LEU A CA 1
ATOM 1402 C C . LEU A 1 177 ? 15.200 8.978 -7.220 1.00 83.56 177 LEU A C 1
ATOM 1404 O O . LEU A 1 177 ? 15.566 9.912 -6.508 1.00 83.56 177 LEU A O 1
ATOM 1408 N N . THR A 1 178 ? 13.995 8.418 -7.095 1.00 78.00 178 THR A N 1
ATOM 1409 C CA . THR A 1 178 ? 13.028 8.843 -6.068 1.00 78.00 178 THR A CA 1
ATOM 1410 C C . THR A 1 178 ? 13.565 8.588 -4.659 1.00 78.00 178 THR A C 1
ATOM 1412 O O . THR A 1 178 ? 13.541 9.492 -3.822 1.00 78.00 178 THR A O 1
ATOM 1415 N N . THR A 1 179 ? 14.172 7.421 -4.417 1.00 75.81 179 THR A N 1
ATOM 1416 C CA . THR A 1 179 ? 14.823 7.114 -3.132 1.00 75.81 179 THR A CA 1
ATOM 1417 C C . THR A 1 179 ? 15.956 8.093 -2.819 1.00 75.81 179 THR A C 1
ATOM 1419 O O . THR A 1 179 ? 16.023 8.620 -1.714 1.00 75.81 179 THR A O 1
ATOM 1422 N N . GLN A 1 180 ? 16.823 8.409 -3.785 1.00 73.50 180 GLN A N 1
ATOM 1423 C CA . GLN A 1 180 ? 17.908 9.377 -3.583 1.00 73.50 180 GLN A CA 1
ATOM 1424 C C . GLN A 1 180 ? 17.394 10.787 -3.269 1.00 73.50 180 GLN A C 1
ATOM 1426 O O . GLN A 1 180 ? 17.961 11.463 -2.413 1.00 73.50 180 GLN A O 1
ATOM 1431 N N . SER A 1 181 ? 16.315 11.222 -3.927 1.00 67.75 181 SER A N 1
ATOM 1432 C CA . SER A 1 181 ? 15.724 12.542 -3.679 1.00 67.75 181 SER A CA 1
ATOM 1433 C C . SER A 1 181 ? 15.125 12.675 -2.280 1.00 67.75 181 SER A C 1
ATOM 1435 O O . SER A 1 181 ? 15.205 13.747 -1.696 1.00 67.75 181 SER A O 1
ATOM 1437 N N . SER A 1 182 ? 14.628 11.580 -1.689 1.00 59.78 182 SER A N 1
ATOM 1438 C CA . SER A 1 182 ? 14.115 11.584 -0.308 1.00 59.78 182 SER A CA 1
ATOM 1439 C C . SER A 1 182 ? 15.191 11.863 0.755 1.00 59.78 182 SER A C 1
ATOM 1441 O O . SER A 1 182 ? 14.869 12.196 1.891 1.00 59.78 182 SER A O 1
ATOM 1443 N N . VAL A 1 183 ? 16.472 11.743 0.383 1.00 59.06 183 VAL A N 1
ATOM 1444 C CA . VAL A 1 183 ? 17.633 12.041 1.238 1.00 59.06 183 VAL A CA 1
ATOM 1445 C C . VAL A 1 183 ? 18.117 13.488 1.048 1.00 59.06 183 VAL A C 1
ATOM 1447 O O . VAL A 1 183 ? 18.903 13.990 1.848 1.00 59.06 183 VAL A O 1
ATOM 1450 N N . GLN A 1 184 ? 17.664 14.173 -0.004 1.00 62.56 184 GLN A N 1
ATOM 1451 C CA . GLN A 1 184 ? 18.028 15.558 -0.296 1.00 62.56 184 GLN A CA 1
ATOM 1452 C C . GLN A 1 184 ? 17.034 16.513 0.383 1.00 62.56 184 GLN A C 1
ATOM 1454 O O . GLN A 1 184 ? 15.843 16.226 0.446 1.00 62.56 184 GLN A O 1
ATOM 1459 N N . GLU A 1 185 ? 17.512 17.656 0.885 1.00 73.50 185 GLU A N 1
ATOM 1460 C CA . GLU A 1 185 ? 16.696 18.694 1.547 1.00 73.50 185 GLU A CA 1
ATOM 1461 C C . GLU A 1 185 ? 15.826 19.476 0.541 1.00 73.50 185 GLU A C 1
ATOM 1463 O O . GLU A 1 185 ? 15.934 20.692 0.401 1.00 73.50 185 GLU A O 1
ATOM 1468 N N . MET A 1 186 ? 14.982 18.772 -0.210 1.00 74.94 186 MET A N 1
ATOM 1469 C CA . MET A 1 186 ? 14.024 19.363 -1.138 1.00 74.94 186 MET A CA 1
ATOM 1470 C C . MET A 1 186 ? 12.717 19.698 -0.411 1.00 74.94 186 MET A C 1
ATOM 1472 O O . MET A 1 186 ? 12.271 18.974 0.482 1.00 74.94 186 MET A O 1
ATOM 1476 N N . SER A 1 187 ? 12.059 20.782 -0.816 1.00 78.81 187 SER A N 1
ATOM 1477 C CA . SER A 1 187 ? 10.707 21.090 -0.346 1.00 78.81 187 SER A CA 1
ATOM 1478 C C . SER A 1 187 ? 9.670 20.108 -0.914 1.00 78.81 187 SER A C 1
ATOM 1480 O O . SER A 1 187 ? 9.884 19.459 -1.939 1.00 78.81 187 SER A O 1
ATOM 1482 N N . ALA A 1 188 ? 8.498 20.020 -0.275 1.00 71.00 188 ALA A N 1
ATOM 1483 C CA . ALA A 1 188 ? 7.416 19.134 -0.720 1.00 71.00 188 ALA A CA 1
ATOM 1484 C C . ALA A 1 188 ? 6.949 19.418 -2.164 1.00 71.00 188 ALA A C 1
ATOM 1486 O O . ALA A 1 188 ? 6.628 18.490 -2.904 1.00 71.00 188 ALA A O 1
ATOM 1487 N N . GLU A 1 189 ? 6.932 20.688 -2.584 1.00 78.19 189 GLU A N 1
ATOM 1488 C CA . GLU A 1 189 ? 6.539 21.079 -3.946 1.00 78.19 189 GLU A CA 1
ATOM 1489 C C . GLU A 1 189 ? 7.599 20.698 -4.986 1.00 78.19 189 GLU A C 1
ATOM 1491 O O . GLU A 1 189 ? 7.267 20.198 -6.064 1.00 78.19 189 GLU A O 1
ATOM 1496 N N . GLU A 1 190 ? 8.880 20.897 -4.662 1.00 81.31 190 GLU A N 1
ATOM 1497 C CA . GLU A 1 190 ? 9.988 20.561 -5.560 1.00 81.31 190 GLU A CA 1
ATOM 1498 C C . GLU A 1 190 ? 10.031 19.073 -5.861 1.00 81.31 190 GLU A C 1
ATOM 1500 O O . GLU A 1 190 ? 10.312 18.682 -6.996 1.00 81.31 190 GLU A O 1
ATOM 1505 N N . VAL A 1 191 ? 9.708 18.234 -4.882 1.00 75.38 191 VAL A N 1
ATOM 1506 C CA . VAL A 1 191 ? 9.751 16.800 -5.135 1.00 75.38 191 VAL A CA 1
ATOM 1507 C C . VAL A 1 191 ? 8.506 16.270 -5.794 1.00 75.38 191 VAL A C 1
ATOM 1509 O O . VAL A 1 191 ? 8.627 15.381 -6.628 1.00 75.38 191 VAL A O 1
ATOM 1512 N N . GLU A 1 192 ? 7.332 16.833 -5.532 1.00 77.38 192 GLU A N 1
ATOM 1513 C CA . GLU A 1 192 ? 6.169 16.466 -6.336 1.00 77.38 192 GLU A CA 1
ATOM 1514 C C . GLU A 1 192 ? 6.408 16.796 -7.822 1.00 77.38 192 GLU A C 1
ATOM 1516 O O . GLU A 1 192 ? 6.112 15.985 -8.705 1.00 77.38 192 GLU A O 1
ATOM 1521 N N . SER A 1 193 ? 7.047 17.937 -8.105 1.00 85.31 193 SER A N 1
ATOM 1522 C CA . SER A 1 193 ? 7.489 18.308 -9.454 1.00 85.31 193 SER A CA 1
ATOM 1523 C C . SER A 1 193 ? 8.544 17.341 -10.015 1.00 85.31 193 SER A C 1
ATOM 1525 O O . SER A 1 193 ? 8.405 16.845 -11.138 1.00 85.31 193 SER A O 1
ATOM 1527 N N . PHE A 1 194 ? 9.575 17.009 -9.230 1.00 85.31 194 PHE A N 1
ATOM 1528 C CA . PHE A 1 194 ? 10.614 16.048 -9.615 1.00 85.31 194 PHE A CA 1
ATOM 1529 C C . PHE A 1 194 ? 10.031 14.661 -9.913 1.00 85.31 194 PHE A C 1
ATOM 1531 O O . PHE A 1 194 ? 10.308 14.084 -10.963 1.00 85.31 194 PHE A O 1
ATOM 1538 N N . ARG A 1 195 ? 9.156 14.160 -9.039 1.00 83.50 195 ARG A N 1
ATOM 1539 C CA . ARG A 1 195 ? 8.435 12.891 -9.171 1.00 83.50 195 ARG A CA 1
ATOM 1540 C C . ARG A 1 195 ? 7.609 12.867 -10.447 1.00 83.50 195 ARG A C 1
ATOM 1542 O O . ARG A 1 195 ? 7.794 11.963 -11.252 1.00 83.50 195 ARG A O 1
ATOM 1549 N N . THR A 1 196 ? 6.800 13.897 -10.688 1.00 87.94 196 THR A N 1
ATOM 1550 C CA . THR A 1 196 ? 5.998 14.030 -11.917 1.00 87.94 196 THR A CA 1
ATOM 1551 C C . THR A 1 196 ? 6.879 13.994 -13.174 1.00 87.94 196 THR A C 1
ATOM 1553 O O . THR A 1 196 ? 6.542 13.362 -14.178 1.00 87.94 196 THR A O 1
ATOM 1556 N N . SER A 1 197 ? 8.047 14.644 -13.130 1.00 92.19 197 SER A N 1
ATOM 1557 C CA . SER A 1 197 ? 9.024 14.604 -14.224 1.00 92.19 197 SER A CA 1
ATOM 1558 C C . SER A 1 197 ? 9.582 13.193 -14.450 1.00 92.19 197 SER A C 1
ATOM 1560 O O . SER A 1 197 ? 9.635 12.717 -15.590 1.00 92.19 197 SER A O 1
ATOM 1562 N N . LEU A 1 198 ? 9.948 12.486 -13.375 1.00 91.31 198 LEU A N 1
ATOM 1563 C CA . LEU A 1 198 ? 10.429 11.106 -13.445 1.00 91.31 198 LEU A CA 1
ATOM 1564 C C . LEU A 1 198 ? 9.342 10.131 -13.917 1.00 91.31 198 LEU A C 1
ATOM 1566 O O . LEU A 1 198 ? 9.634 9.254 -14.727 1.00 91.31 198 LEU A O 1
ATOM 1570 N N . GLU A 1 199 ? 8.097 10.287 -13.467 1.00 92.06 199 GLU A N 1
ATOM 1571 C CA . GLU A 1 199 ? 6.954 9.486 -13.920 1.00 92.06 199 GLU A CA 1
ATOM 1572 C C . GLU A 1 199 ? 6.794 9.585 -15.437 1.00 92.06 199 GLU A C 1
ATOM 1574 O O . GLU A 1 199 ? 6.743 8.567 -16.128 1.00 92.06 199 GLU A O 1
ATOM 1579 N N . LYS A 1 200 ? 6.793 10.814 -15.967 1.00 93.94 200 LYS A N 1
ATOM 1580 C CA . LYS A 1 200 ? 6.685 11.070 -17.407 1.00 93.94 200 LYS A CA 1
ATOM 1581 C C . LYS A 1 200 ? 7.875 10.517 -18.192 1.00 93.94 200 LYS A C 1
ATOM 1583 O O . LYS A 1 200 ? 7.701 10.070 -19.321 1.00 93.94 200 LYS A O 1
ATOM 1588 N N . THR A 1 201 ? 9.072 10.574 -17.612 1.00 94.06 201 THR A N 1
ATOM 1589 C CA . THR A 1 201 ? 10.314 10.162 -18.281 1.00 94.06 201 THR A CA 1
ATOM 1590 C C . THR A 1 201 ? 10.501 8.646 -18.284 1.00 94.06 201 THR A C 1
ATOM 1592 O O . THR A 1 201 ? 10.990 8.100 -19.268 1.00 94.06 201 THR A O 1
ATOM 1595 N N . TYR A 1 202 ? 10.113 7.960 -17.207 1.00 94.44 202 TYR A N 1
ATOM 1596 C CA . TYR A 1 202 ? 10.437 6.547 -17.001 1.00 94.44 202 TYR A CA 1
ATOM 1597 C C . TYR A 1 202 ? 9.200 5.655 -16.886 1.00 94.44 202 TYR A C 1
ATOM 1599 O O . TYR A 1 202 ? 9.096 4.664 -17.608 1.00 94.44 202 TYR A O 1
ATOM 1607 N N . LEU A 1 203 ? 8.245 5.985 -16.012 1.00 93.38 203 LEU A N 1
ATOM 1608 C CA . LEU A 1 203 ? 7.124 5.086 -15.720 1.00 93.38 203 LEU A CA 1
ATOM 1609 C C . LEU A 1 203 ? 6.068 5.051 -16.822 1.00 93.38 203 LEU A C 1
ATOM 1611 O O . LEU A 1 203 ? 5.599 3.968 -17.163 1.00 93.38 203 LEU A O 1
ATOM 1615 N N . GLN A 1 204 ? 5.709 6.201 -17.398 1.00 93.62 204 GLN A N 1
ATOM 1616 C CA . GLN A 1 204 ? 4.729 6.246 -18.483 1.00 93.62 204 GLN A CA 1
ATOM 1617 C C . GLN A 1 204 ? 5.230 5.476 -19.721 1.00 93.62 204 GLN A C 1
ATOM 1619 O O . GLN A 1 204 ? 4.506 4.594 -20.185 1.00 93.62 204 GLN A O 1
ATOM 1624 N N . PRO A 1 205 ? 6.481 5.669 -20.196 1.00 92.69 205 PRO A N 1
ATOM 1625 C CA . PRO A 1 205 ? 7.028 4.832 -21.261 1.00 92.69 205 PRO A CA 1
ATOM 1626 C C . PRO A 1 205 ? 7.087 3.349 -20.886 1.00 92.69 205 PRO A C 1
ATOM 1628 O O . PRO A 1 205 ? 6.737 2.506 -21.705 1.00 92.69 205 PRO A O 1
ATOM 1631 N N . ALA A 1 206 ? 7.484 3.008 -19.653 1.00 93.50 206 ALA A N 1
ATOM 1632 C CA . ALA A 1 206 ? 7.512 1.616 -19.200 1.00 93.50 206 ALA A CA 1
ATOM 1633 C C . ALA A 1 206 ? 6.123 0.962 -19.262 1.00 93.50 206 ALA A C 1
ATOM 1635 O O . ALA A 1 206 ? 5.993 -0.174 -19.723 1.00 93.50 206 ALA A O 1
ATOM 1636 N N . TRP A 1 207 ? 5.080 1.688 -18.853 1.00 93.25 207 TRP A N 1
ATOM 1637 C CA . TRP A 1 207 ? 3.699 1.237 -18.986 1.00 93.25 207 TRP A CA 1
ATOM 1638 C C . TRP A 1 207 ? 3.318 1.005 -20.452 1.00 93.25 207 TRP A C 1
ATOM 1640 O O . TRP A 1 207 ? 2.823 -0.072 -20.794 1.00 93.25 207 TRP A O 1
ATOM 1650 N N . ASP A 1 208 ? 3.587 1.976 -21.325 1.00 91.69 208 ASP A N 1
ATOM 1651 C CA . ASP A 1 208 ? 3.231 1.913 -22.747 1.00 91.69 208 ASP A CA 1
ATOM 1652 C C . ASP A 1 208 ? 3.934 0.738 -23.457 1.00 91.69 208 ASP A C 1
ATOM 1654 O O . ASP A 1 208 ? 3.311 -0.023 -24.208 1.00 91.69 208 ASP A O 1
ATOM 1658 N N . ILE A 1 209 ? 5.215 0.519 -23.141 1.00 91.88 209 ILE A N 1
ATOM 1659 C CA . ILE A 1 209 ? 6.027 -0.607 -23.622 1.00 91.88 209 ILE A CA 1
ATOM 1660 C C . ILE A 1 209 ? 5.394 -1.952 -23.246 1.00 91.88 209 ILE A C 1
ATOM 1662 O O . ILE A 1 209 ? 5.279 -2.851 -24.086 1.00 91.88 209 ILE A O 1
ATOM 1666 N N . LEU A 1 210 ? 4.972 -2.109 -21.989 1.00 89.62 210 LEU A N 1
ATOM 1667 C CA . LEU A 1 210 ? 4.377 -3.357 -21.506 1.00 89.62 210 LEU A CA 1
ATOM 1668 C C . LEU A 1 210 ? 2.944 -3.558 -22.009 1.00 89.62 210 LEU A C 1
ATOM 1670 O O . LEU A 1 210 ? 2.533 -4.691 -22.248 1.00 89.62 210 LEU A O 1
ATOM 1674 N N . ASN A 1 211 ? 2.190 -2.474 -22.205 1.00 89.19 211 ASN A N 1
ATOM 1675 C CA . ASN A 1 211 ? 0.807 -2.510 -22.690 1.00 89.19 211 ASN A CA 1
ATOM 1676 C C . ASN A 1 211 ? 0.700 -2.739 -24.214 1.00 89.19 211 ASN A C 1
ATOM 1678 O O . ASN A 1 211 ? -0.387 -2.927 -24.764 1.00 89.19 211 ASN A O 1
ATOM 1682 N N . THR A 1 212 ? 1.836 -2.761 -24.907 1.00 85.88 212 THR A N 1
ATOM 1683 C CA . THR A 1 212 ? 1.946 -3.087 -26.329 1.00 85.88 212 THR A CA 1
ATOM 1684 C C . THR A 1 212 ? 1.470 -4.528 -26.581 1.00 85.88 212 THR A C 1
ATOM 1686 O O . THR A 1 212 ? 2.126 -5.493 -26.170 1.00 85.88 212 THR A O 1
ATOM 1689 N N . LYS A 1 213 ? 0.326 -4.689 -27.273 1.00 74.75 213 LYS A N 1
ATOM 1690 C CA . LYS A 1 213 ? -0.319 -5.995 -27.531 1.00 74.75 213 LYS A CA 1
ATOM 1691 C C . LYS A 1 213 ? 0.670 -7.015 -28.090 1.00 74.75 213 LYS A C 1
ATOM 1693 O O . LYS A 1 213 ? 1.317 -6.771 -29.106 1.00 74.75 213 LYS A O 1
ATOM 1698 N N . ASN A 1 214 ? 0.737 -8.175 -27.443 1.00 66.69 214 ASN A N 1
ATOM 1699 C CA . ASN A 1 214 ? 1.689 -9.219 -27.782 1.00 66.69 214 ASN A CA 1
ATOM 1700 C C . ASN A 1 214 ? 0.980 -10.577 -27.841 1.00 66.69 214 ASN A C 1
ATOM 1702 O O . ASN A 1 214 ? 0.706 -11.196 -26.814 1.00 66.69 214 ASN A O 1
ATOM 1706 N N . ASN A 1 215 ? 0.658 -11.038 -29.050 1.00 60.88 215 ASN A N 1
ATOM 1707 C CA . ASN A 1 215 ? -0.153 -12.247 -29.249 1.00 60.88 215 ASN A CA 1
ATOM 1708 C C . ASN A 1 215 ? 0.617 -13.559 -28.983 1.00 60.88 215 ASN A C 1
ATOM 1710 O O . ASN A 1 215 ? 0.033 -14.633 -29.088 1.00 60.88 215 ASN A O 1
ATOM 1714 N N . SER A 1 216 ? 1.911 -13.494 -28.646 1.00 68.94 216 SER A N 1
ATOM 1715 C CA . SER A 1 216 ? 2.814 -14.654 -28.589 1.00 68.94 216 SER A CA 1
ATOM 1716 C C . SER A 1 216 ? 3.585 -14.817 -27.271 1.00 68.94 216 SER A C 1
ATOM 1718 O O . SER A 1 216 ? 4.581 -15.535 -27.242 1.00 68.94 216 SER A O 1
ATOM 1720 N N . LEU A 1 217 ? 3.166 -14.172 -26.176 1.00 78.56 217 LEU A N 1
ATOM 1721 C CA . LEU A 1 217 ? 3.792 -14.397 -24.864 1.00 78.56 217 LEU A CA 1
ATOM 1722 C C . LEU A 1 217 ? 3.427 -15.781 -24.317 1.00 78.56 217 LEU A C 1
ATOM 1724 O O . LEU A 1 217 ? 2.255 -16.164 -24.338 1.00 78.56 217 LEU A O 1
ATOM 1728 N N . ASN A 1 218 ? 4.405 -16.504 -23.769 1.00 79.06 218 ASN A N 1
ATOM 1729 C CA . ASN A 1 218 ? 4.138 -17.707 -22.976 1.00 79.06 218 ASN A CA 1
ATOM 1730 C C . ASN A 1 218 ? 3.525 -17.334 -21.602 1.00 79.06 218 ASN A C 1
ATOM 1732 O O . ASN A 1 218 ? 3.406 -16.161 -21.252 1.00 79.06 218 ASN A O 1
ATOM 1736 N N . ALA A 1 219 ? 3.087 -18.327 -20.823 1.00 73.50 219 ALA A N 1
ATOM 1737 C CA . ALA A 1 219 ? 2.410 -18.085 -19.543 1.00 73.50 219 ALA A CA 1
ATOM 1738 C C . ALA A 1 219 ? 3.300 -17.408 -18.481 1.00 73.50 219 ALA A C 1
ATOM 1740 O O . ALA A 1 219 ? 2.819 -16.561 -17.726 1.00 73.50 219 ALA A O 1
ATOM 1741 N N . GLU A 1 220 ? 4.586 -17.757 -18.440 1.00 70.94 220 GLU A N 1
ATOM 1742 C CA . GLU A 1 220 ? 5.556 -17.190 -17.500 1.00 70.94 220 GLU A CA 1
ATOM 1743 C C . GLU A 1 220 ? 5.804 -15.708 -17.801 1.00 70.94 220 GLU A C 1
ATOM 1745 O O . GLU A 1 220 ? 5.687 -14.864 -16.912 1.00 70.94 220 GLU A O 1
ATOM 1750 N N . ASP A 1 221 ? 6.028 -15.367 -19.071 1.00 75.00 221 ASP A N 1
ATOM 1751 C CA . ASP A 1 221 ? 6.235 -13.985 -19.497 1.00 75.00 221 ASP A CA 1
ATOM 1752 C C . ASP A 1 221 ? 4.975 -13.139 -19.299 1.00 75.00 221 ASP A C 1
ATOM 1754 O O . ASP A 1 221 ? 5.074 -12.007 -18.837 1.00 75.00 221 ASP A O 1
ATOM 1758 N N . ARG A 1 222 ? 3.773 -13.683 -19.548 1.00 77.12 222 ARG A N 1
ATOM 1759 C CA . ARG A 1 222 ? 2.517 -12.976 -19.226 1.00 77.12 222 ARG A CA 1
ATOM 1760 C C . ARG A 1 222 ? 2.422 -12.624 -17.743 1.00 77.12 222 ARG A C 1
ATOM 1762 O O . ARG A 1 222 ? 2.003 -11.521 -17.410 1.00 77.12 222 ARG A O 1
ATOM 1769 N N . THR A 1 223 ? 2.834 -13.541 -16.869 1.00 72.38 223 THR A N 1
ATOM 1770 C CA . THR A 1 223 ? 2.828 -13.321 -15.416 1.00 72.38 223 THR A CA 1
ATOM 1771 C C . THR A 1 223 ? 3.831 -12.235 -15.027 1.00 72.38 223 THR A C 1
ATOM 1773 O O . THR A 1 223 ? 3.473 -11.306 -14.307 1.00 72.38 223 THR A O 1
ATOM 1776 N N . ARG A 1 224 ? 5.061 -12.292 -15.559 1.00 75.25 224 ARG A N 1
ATOM 1777 C CA . ARG A 1 224 ? 6.101 -11.277 -15.318 1.00 75.25 224 ARG A CA 1
ATOM 1778 C C . ARG A 1 224 ? 5.689 -9.891 -15.803 1.00 75.25 224 ARG A C 1
ATOM 1780 O O . ARG A 1 224 ? 5.827 -8.924 -15.060 1.00 75.25 224 ARG A O 1
ATOM 1787 N N . PHE A 1 225 ? 5.156 -9.796 -17.022 1.00 82.25 225 PHE A N 1
ATOM 1788 C CA . PHE A 1 225 ? 4.642 -8.542 -17.575 1.00 82.25 225 PHE A CA 1
ATOM 1789 C C . PHE A 1 225 ? 3.551 -7.961 -16.684 1.00 82.25 225 PHE A C 1
ATOM 1791 O O . PHE A 1 225 ? 3.626 -6.792 -16.319 1.00 82.25 225 PHE A O 1
ATOM 1798 N N . ALA A 1 226 ? 2.574 -8.780 -16.295 1.00 77.88 226 ALA A N 1
ATOM 1799 C CA . ALA A 1 226 ? 1.471 -8.320 -15.470 1.00 77.88 226 ALA A CA 1
ATOM 1800 C C . ALA A 1 226 ? 1.930 -7.880 -14.068 1.00 77.88 226 ALA A C 1
ATOM 1802 O O . ALA A 1 226 ? 1.438 -6.876 -13.558 1.00 77.88 226 ALA A O 1
ATOM 1803 N N . ALA A 1 227 ? 2.904 -8.573 -13.469 1.00 76.31 227 ALA A N 1
ATOM 1804 C CA . ALA A 1 227 ? 3.504 -8.174 -12.196 1.00 76.31 227 ALA A CA 1
ATOM 1805 C C . ALA A 1 227 ? 4.215 -6.813 -12.301 1.00 76.31 227 ALA A C 1
ATOM 1807 O O . ALA A 1 227 ? 3.957 -5.924 -11.494 1.00 76.31 227 ALA A O 1
ATOM 1808 N N . LEU A 1 228 ? 5.037 -6.608 -13.334 1.00 81.62 228 LEU A N 1
ATOM 1809 C CA . LEU A 1 228 ? 5.729 -5.334 -13.538 1.00 81.62 228 LEU A CA 1
ATOM 1810 C C . LEU A 1 228 ? 4.755 -4.192 -13.887 1.00 81.62 228 LEU A C 1
ATOM 1812 O O . LEU A 1 228 ? 4.907 -3.079 -13.393 1.00 81.62 228 LEU A O 1
ATOM 1816 N N . GLN A 1 229 ? 3.711 -4.458 -14.679 1.00 86.12 229 GLN A N 1
ATOM 1817 C CA . GLN A 1 229 ? 2.627 -3.496 -14.925 1.00 86.12 229 GLN A CA 1
ATOM 1818 C C . GLN A 1 229 ? 1.928 -3.102 -13.622 1.00 86.12 229 GLN A C 1
ATOM 1820 O O . GLN A 1 229 ? 1.611 -1.932 -13.404 1.00 86.12 229 GLN A O 1
ATOM 1825 N N . LEU A 1 230 ? 1.700 -4.062 -12.731 1.00 79.75 230 LEU A N 1
ATOM 1826 C CA . LEU A 1 230 ? 1.085 -3.802 -11.438 1.00 79.75 230 LEU A CA 1
ATOM 1827 C C . LEU A 1 230 ? 1.978 -2.916 -10.563 1.00 79.75 230 LEU A C 1
ATOM 1829 O O . LEU A 1 230 ? 1.482 -1.961 -9.972 1.00 79.75 230 LEU A O 1
ATOM 1833 N N . GLU A 1 231 ? 3.290 -3.155 -10.541 1.00 77.19 231 GLU A N 1
ATOM 1834 C CA . GLU A 1 231 ? 4.246 -2.283 -9.848 1.00 77.19 231 GLU A CA 1
ATOM 1835 C C . GLU A 1 231 ? 4.256 -0.864 -10.439 1.00 77.19 231 GLU A C 1
ATOM 1837 O O . GLU A 1 231 ? 4.073 0.113 -9.709 1.00 77.19 231 GLU A O 1
ATOM 1842 N N . ILE A 1 232 ? 4.380 -0.737 -11.764 1.00 85.25 232 ILE A N 1
ATOM 1843 C CA . ILE A 1 232 ? 4.406 0.559 -12.458 1.00 85.25 232 ILE A CA 1
ATOM 1844 C C . ILE A 1 232 ? 3.114 1.344 -12.217 1.00 85.25 232 ILE A C 1
ATOM 1846 O O . ILE A 1 232 ? 3.168 2.523 -11.882 1.00 85.25 232 ILE A O 1
ATOM 1850 N N . SER A 1 233 ? 1.950 0.707 -12.343 1.00 85.00 233 SER A N 1
ATOM 1851 C CA . SER A 1 233 ? 0.658 1.367 -12.112 1.00 85.00 233 SER A CA 1
ATOM 1852 C C . SER A 1 233 ? 0.474 1.822 -10.663 1.00 85.00 233 SER A C 1
ATOM 1854 O O . SER A 1 233 ? -0.081 2.899 -10.436 1.00 85.00 233 SER A O 1
ATOM 1856 N N . CYS A 1 234 ? 0.992 1.059 -9.691 1.00 78.19 234 CYS A N 1
ATOM 1857 C CA . CYS A 1 234 ? 1.045 1.497 -8.297 1.00 78.19 234 CYS A CA 1
ATOM 1858 C C . CYS A 1 234 ? 1.903 2.758 -8.150 1.00 78.19 234 CYS A C 1
ATOM 1860 O O . CYS A 1 234 ? 1.498 3.674 -7.443 1.00 78.19 234 CYS A O 1
ATOM 1862 N N . ARG A 1 235 ? 3.059 2.827 -8.822 1.00 81.75 235 ARG A N 1
ATOM 1863 C CA . ARG A 1 235 ? 3.975 3.980 -8.763 1.00 81.75 235 ARG A CA 1
ATOM 1864 C C . ARG A 1 235 ? 3.476 5.208 -9.522 1.00 81.75 235 ARG A C 1
ATOM 1866 O O . ARG A 1 235 ? 3.767 6.317 -9.099 1.00 81.75 235 ARG A O 1
ATOM 1873 N N . LEU A 1 236 ? 2.699 5.003 -10.583 1.00 84.50 236 LEU A N 1
ATOM 1874 C CA . LEU A 1 236 ? 1.962 6.051 -11.296 1.00 84.50 236 LEU A CA 1
ATOM 1875 C C . LEU A 1 236 ? 0.746 6.565 -10.512 1.00 84.50 236 LEU A C 1
ATOM 1877 O O . LEU A 1 236 ? 0.072 7.483 -10.971 1.00 84.50 236 LEU A O 1
ATOM 1881 N N . HIS A 1 237 ? 0.406 5.938 -9.379 1.00 80.56 237 HIS A N 1
ATOM 1882 C CA . HIS A 1 237 ? -0.798 6.239 -8.606 1.00 80.56 237 HIS A CA 1
ATOM 1883 C C . HIS A 1 237 ? -2.083 6.254 -9.455 1.00 80.56 237 HIS A C 1
ATOM 1885 O O . HIS A 1 237 ? -2.977 7.065 -9.212 1.00 80.56 237 HIS A O 1
ATOM 1891 N N . SER A 1 238 ? -2.197 5.362 -10.449 1.00 84.00 238 SER A N 1
ATOM 1892 C CA . SER A 1 238 ? -3.379 5.295 -11.320 1.00 84.00 238 SER A CA 1
ATOM 1893 C C . SER A 1 238 ? -4.280 4.111 -10.953 1.00 84.00 238 SER A C 1
ATOM 1895 O O . SER A 1 238 ? -3.949 2.966 -11.278 1.00 84.00 238 SER A O 1
ATOM 1897 N N . PRO A 1 239 ? -5.446 4.359 -10.322 1.00 79.69 239 PRO A N 1
ATOM 1898 C CA . PRO A 1 239 ? -6.395 3.310 -9.964 1.00 79.69 239 PRO A CA 1
ATOM 1899 C C . PRO A 1 239 ? -6.816 2.436 -11.142 1.00 79.69 239 PRO A C 1
ATOM 1901 O O . PRO A 1 239 ? -6.899 1.215 -11.017 1.00 79.69 239 PRO A O 1
ATOM 1904 N N . GLU A 1 240 ? -7.069 3.063 -12.288 1.00 85.69 240 GLU A N 1
ATOM 1905 C CA . GLU A 1 240 ? -7.560 2.403 -13.489 1.00 85.69 240 GLU A CA 1
ATOM 1906 C C . GLU A 1 240 ? -6.517 1.424 -14.033 1.00 85.69 240 GLU A C 1
ATOM 1908 O O . GLU A 1 240 ? -6.831 0.257 -14.286 1.00 85.69 240 GLU A O 1
ATOM 1913 N N . LEU A 1 241 ? -5.262 1.875 -14.143 1.00 87.62 241 LEU A N 1
ATOM 1914 C CA . LEU A 1 241 ? -4.157 1.041 -14.612 1.00 87.62 241 LEU A CA 1
ATOM 1915 C C . LEU A 1 241 ? -3.850 -0.084 -13.617 1.00 87.62 241 LEU A C 1
ATOM 1917 O O . LEU A 1 241 ? -3.587 -1.210 -14.036 1.00 87.62 241 LEU A O 1
ATOM 1921 N N . MET A 1 242 ? -3.953 0.180 -12.311 1.00 81.94 242 MET A N 1
ATOM 1922 C CA . MET A 1 242 ? -3.765 -0.841 -11.278 1.00 81.94 242 MET A CA 1
ATOM 1923 C C . MET A 1 242 ? -4.809 -1.951 -11.373 1.00 81.94 242 MET A C 1
ATOM 1925 O O . MET A 1 242 ? -4.457 -3.127 -11.336 1.00 81.94 242 MET A O 1
ATOM 1929 N N . ILE A 1 243 ? -6.090 -1.600 -11.524 1.00 83.62 243 ILE A N 1
ATOM 1930 C CA . ILE A 1 243 ? -7.172 -2.582 -11.688 1.00 83.62 243 ILE A CA 1
ATOM 1931 C C . ILE A 1 243 ? -6.959 -3.389 -12.974 1.00 83.62 243 ILE A C 1
ATOM 1933 O O . ILE A 1 243 ? -7.094 -4.614 -12.963 1.00 83.62 243 ILE A O 1
ATOM 1937 N N . GLN A 1 244 ? -6.590 -2.728 -14.076 1.00 86.38 244 GLN A N 1
ATOM 1938 C CA . GLN A 1 244 ? -6.291 -3.396 -15.342 1.00 86.38 244 GLN A CA 1
ATOM 1939 C C . GLN A 1 244 ? -5.135 -4.398 -15.196 1.00 86.38 244 GLN A C 1
ATOM 1941 O O . GLN A 1 244 ? -5.284 -5.562 -15.574 1.00 86.38 244 GLN A O 1
ATOM 1946 N N . ALA A 1 245 ? -4.006 -3.964 -14.629 1.00 83.06 245 ALA A N 1
ATOM 1947 C CA . ALA A 1 245 ? -2.827 -4.800 -14.424 1.00 83.06 245 ALA A CA 1
ATOM 1948 C C . ALA A 1 245 ? -3.115 -5.963 -13.468 1.00 83.06 245 ALA A C 1
ATOM 1950 O O . ALA A 1 245 ? -2.727 -7.098 -13.736 1.00 83.06 245 ALA A O 1
ATOM 1951 N N . TYR A 1 246 ? -3.859 -5.706 -12.392 1.00 84.44 246 TYR A N 1
ATOM 1952 C CA . TYR A 1 246 ? -4.260 -6.724 -11.429 1.00 84.44 246 TYR A CA 1
ATOM 1953 C C . TYR A 1 246 ? -5.121 -7.819 -12.067 1.00 84.44 246 TYR A C 1
ATOM 1955 O O . TYR A 1 246 ? -4.844 -9.008 -11.900 1.00 84.44 246 TYR A O 1
ATOM 1963 N N . ASN A 1 247 ? -6.131 -7.431 -12.848 1.00 85.44 247 ASN A N 1
ATOM 1964 C CA . ASN A 1 247 ? -6.996 -8.378 -13.551 1.00 85.44 247 ASN A CA 1
ATOM 1965 C C . ASN A 1 247 ? -6.211 -9.211 -14.574 1.00 85.44 247 ASN A C 1
ATOM 1967 O O . ASN A 1 247 ? -6.441 -10.416 -14.692 1.00 85.44 247 ASN A O 1
ATOM 1971 N N . ALA A 1 248 ? -5.258 -8.594 -15.281 1.00 80.88 248 ALA A N 1
ATOM 1972 C CA . ALA A 1 248 ? -4.358 -9.308 -16.182 1.00 80.88 248 ALA A CA 1
ATOM 1973 C C . ALA A 1 248 ? -3.460 -10.301 -15.422 1.00 80.88 248 ALA A C 1
ATOM 1975 O O . ALA A 1 248 ? -3.311 -11.443 -15.858 1.00 80.88 248 ALA A O 1
ATOM 1976 N N . ALA A 1 249 ? -2.918 -9.900 -14.267 1.00 78.75 249 ALA A N 1
ATOM 1977 C CA . ALA A 1 249 ? -2.058 -10.736 -13.431 1.00 78.75 249 ALA A CA 1
ATOM 1978 C C . ALA A 1 249 ? -2.810 -11.953 -12.886 1.00 78.75 249 ALA A C 1
ATOM 1980 O O . ALA A 1 249 ? -2.326 -13.075 -13.012 1.00 78.75 249 ALA A O 1
ATOM 1981 N N . ILE A 1 250 ? -4.019 -11.758 -12.351 1.00 80.31 250 ILE A N 1
ATOM 1982 C CA . ILE A 1 250 ? -4.876 -12.869 -11.919 1.00 80.31 250 ILE A CA 1
ATOM 1983 C C . ILE A 1 250 ? -5.211 -13.791 -13.083 1.00 80.31 250 ILE A C 1
ATOM 1985 O O . ILE A 1 250 ? -5.105 -15.003 -12.933 1.00 80.31 250 ILE A O 1
ATOM 1989 N N . GLY A 1 251 ? -5.631 -13.238 -14.225 1.00 76.75 251 GLY A N 1
ATOM 1990 C CA . GLY A 1 251 ? -6.038 -14.042 -15.378 1.00 76.75 251 GLY A CA 1
ATOM 1991 C C . GLY A 1 251 ? -4.889 -14.853 -15.984 1.00 76.75 251 GLY A C 1
ATOM 1992 O O . GLY A 1 251 ? -5.117 -15.928 -16.534 1.00 76.75 251 GLY A O 1
ATOM 1993 N N . ALA A 1 252 ? -3.654 -14.356 -15.878 1.00 69.81 252 ALA A N 1
ATOM 1994 C CA . ALA A 1 252 ? -2.455 -15.058 -16.325 1.00 69.81 252 ALA A CA 1
ATOM 1995 C C . ALA A 1 252 ? -1.981 -16.136 -15.337 1.00 69.81 252 ALA A C 1
ATOM 1997 O O . ALA A 1 252 ? -1.272 -17.062 -15.741 1.00 69.81 252 ALA A O 1
ATOM 1998 N N . MET A 1 253 ? -2.358 -16.026 -14.063 1.00 68.44 253 MET A N 1
ATOM 1999 C CA . MET A 1 253 ? -1.896 -16.922 -13.014 1.00 68.44 253 MET A CA 1
ATOM 2000 C C . MET A 1 253 ? -2.712 -18.218 -12.949 1.00 68.44 253 MET A C 1
ATOM 2002 O O . MET A 1 253 ? -3.938 -18.216 -12.906 1.00 68.44 253 MET A O 1
ATOM 2006 N N . SER A 1 254 ? -2.000 -19.346 -12.924 1.00 64.81 254 SER A N 1
ATOM 2007 C CA . SER A 1 254 ? -2.556 -20.692 -12.716 1.00 64.81 254 SER A CA 1
ATOM 2008 C C . SER A 1 254 ? -2.403 -21.126 -11.256 1.00 64.81 254 SER A C 1
ATOM 2010 O O . SER A 1 254 ? -1.654 -20.504 -10.512 1.00 64.81 254 SER A O 1
ATOM 2012 N N . ASP A 1 255 ? -3.029 -22.226 -10.829 1.00 62.19 255 ASP A N 1
ATOM 2013 C CA . ASP A 1 255 ? -2.952 -22.725 -9.440 1.00 62.19 255 ASP A CA 1
ATOM 2014 C C . ASP A 1 255 ? -1.515 -22.986 -8.918 1.00 62.19 255 ASP A C 1
ATOM 2016 O O . ASP A 1 255 ? -1.298 -23.124 -7.709 1.00 62.19 255 ASP A O 1
ATOM 2020 N N . SER A 1 256 ? -0.508 -23.013 -9.799 1.00 62.25 256 SER A N 1
ATOM 2021 C CA . SER A 1 256 ? 0.908 -23.208 -9.467 1.00 62.25 256 SER A CA 1
ATOM 2022 C C . SER A 1 256 ? 1.687 -21.920 -9.147 1.00 62.25 256 SER A C 1
ATOM 2024 O O . SER A 1 256 ? 2.916 -21.948 -9.183 1.00 62.25 256 SER A O 1
ATOM 2026 N N . VAL A 1 257 ? 1.019 -20.796 -8.846 1.00 65.56 257 VAL A N 1
ATOM 2027 C CA . VAL A 1 257 ? 1.687 -19.533 -8.461 1.00 65.56 257 VAL A CA 1
ATOM 2028 C C . VAL A 1 257 ? 2.657 -19.747 -7.294 1.00 65.56 257 VAL A C 1
ATOM 2030 O O . VAL A 1 257 ? 2.276 -20.354 -6.284 1.00 65.56 257 VAL A O 1
ATOM 2033 N N . SER A 1 258 ? 3.873 -19.199 -7.403 1.00 70.62 258 SER A N 1
ATOM 2034 C CA . SER A 1 258 ? 4.856 -19.219 -6.316 1.00 70.62 258 SER A CA 1
ATOM 2035 C C . SER A 1 258 ? 4.326 -18.487 -5.066 1.00 70.62 258 SER A C 1
ATOM 2037 O O . SER A 1 258 ? 3.516 -17.566 -5.183 1.00 70.62 258 SER A O 1
ATOM 2039 N N . PRO A 1 259 ? 4.754 -18.847 -3.843 1.00 71.69 259 PRO A N 1
ATOM 2040 C CA . PRO A 1 259 ? 4.332 -18.130 -2.635 1.00 71.69 259 PRO A CA 1
ATOM 2041 C C . PRO A 1 259 ? 4.607 -16.617 -2.681 1.00 71.69 259 PRO A C 1
ATOM 2043 O O . PRO A 1 259 ? 3.812 -15.831 -2.174 1.00 71.69 259 PRO A O 1
ATOM 2046 N N . GLN A 1 260 ? 5.708 -16.205 -3.311 1.00 70.06 260 GLN A N 1
ATOM 2047 C CA . GLN A 1 260 ? 6.103 -14.804 -3.453 1.00 70.06 260 GLN A CA 1
ATOM 2048 C C . GLN A 1 260 ? 5.124 -14.030 -4.340 1.00 70.06 260 GLN A C 1
ATOM 2050 O O . GLN A 1 260 ? 4.626 -12.983 -3.933 1.00 70.06 260 GLN A O 1
ATOM 2055 N N . ASP A 1 261 ? 4.779 -14.579 -5.503 1.00 70.19 261 ASP A N 1
ATOM 2056 C CA . ASP A 1 261 ? 3.83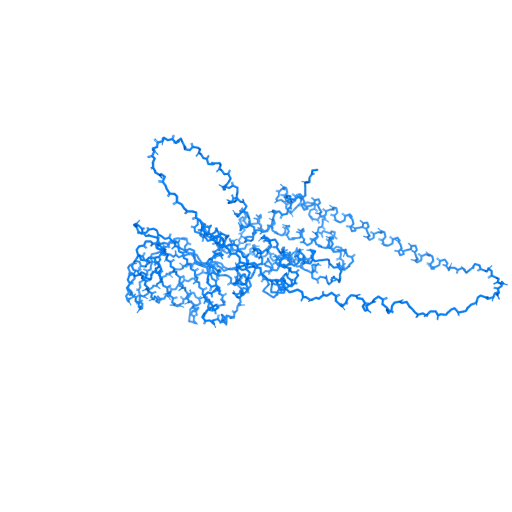5 -13.938 -6.423 1.00 70.19 261 ASP A CA 1
ATOM 2057 C C . ASP A 1 261 ? 2.423 -13.860 -5.810 1.00 70.19 261 ASP A C 1
ATOM 2059 O O . ASP A 1 261 ? 1.699 -12.883 -6.011 1.00 70.19 261 ASP A O 1
ATOM 2063 N N . ARG A 1 262 ? 2.037 -14.842 -4.975 1.00 75.38 262 ARG A N 1
ATOM 2064 C CA . ARG A 1 262 ? 0.778 -14.786 -4.205 1.00 75.38 262 ARG A CA 1
ATOM 2065 C C . ARG A 1 262 ? 0.759 -13.632 -3.207 1.00 75.38 262 ARG A C 1
ATOM 2067 O O . ARG A 1 262 ? -0.286 -13.011 -3.036 1.00 75.38 262 ARG A O 1
ATOM 2074 N N . LEU A 1 263 ? 1.882 -13.336 -2.552 1.00 75.75 263 LEU A N 1
ATOM 2075 C CA . LEU A 1 263 ? 1.987 -12.204 -1.625 1.00 75.75 263 LEU A CA 1
ATOM 2076 C C . LEU A 1 263 ? 1.900 -10.865 -2.357 1.00 75.75 263 LEU A C 1
ATOM 2078 O O . LEU A 1 263 ? 1.229 -9.960 -1.865 1.00 75.75 263 LEU A O 1
ATOM 2082 N N . VAL A 1 264 ? 2.514 -10.756 -3.540 1.00 73.38 264 VAL A N 1
ATOM 2083 C CA . VAL A 1 264 ? 2.375 -9.580 -4.415 1.00 73.38 264 VAL A CA 1
ATOM 2084 C C . VAL A 1 264 ? 0.906 -9.379 -4.774 1.00 73.38 264 VAL A C 1
ATOM 2086 O O . VAL A 1 264 ? 0.352 -8.319 -4.500 1.00 73.38 264 VAL A O 1
ATOM 2089 N N . LEU A 1 265 ? 0.234 -10.417 -5.285 1.00 76.50 265 LEU A N 1
ATOM 2090 C CA . LEU A 1 265 ? -1.196 -10.349 -5.596 1.00 76.50 265 LEU A CA 1
ATOM 2091 C C . LEU A 1 265 ? -2.046 -9.976 -4.389 1.00 76.50 265 LEU A C 1
ATOM 2093 O O . LEU A 1 265 ? -2.980 -9.189 -4.514 1.00 76.50 265 LEU A O 1
ATOM 2097 N N . TYR A 1 266 ? -1.751 -10.556 -3.232 1.00 84.19 266 TYR A N 1
ATOM 2098 C CA . TYR A 1 266 ? -2.479 -10.284 -2.006 1.00 84.19 266 TYR A CA 1
ATOM 2099 C C . TYR A 1 266 ? -2.355 -8.811 -1.597 1.00 84.19 266 TYR A C 1
ATOM 2101 O O . TYR A 1 266 ? -3.359 -8.147 -1.335 1.00 84.19 266 TYR A O 1
ATOM 2109 N N . ALA A 1 267 ? -1.132 -8.279 -1.607 1.00 80.56 267 ALA A N 1
ATOM 2110 C CA . ALA A 1 267 ? -0.871 -6.880 -1.313 1.00 80.56 267 ALA A CA 1
ATOM 2111 C C . ALA A 1 267 ? -1.549 -5.951 -2.327 1.00 80.56 267 ALA A C 1
ATOM 2113 O O . ALA A 1 267 ? -2.224 -4.999 -1.940 1.00 80.56 267 ALA A O 1
ATOM 2114 N N . SER A 1 268 ? -1.438 -6.252 -3.619 1.00 78.44 268 SER A N 1
ATOM 2115 C CA . SER A 1 268 ? -2.050 -5.453 -4.677 1.00 78.44 268 SER A CA 1
ATOM 2116 C C . SER A 1 268 ? -3.573 -5.464 -4.624 1.00 78.44 268 SER A C 1
ATOM 2118 O O . SER A 1 268 ? -4.174 -4.409 -4.805 1.00 78.44 268 SER A O 1
ATOM 2120 N N . ALA A 1 269 ? -4.195 -6.605 -4.298 1.00 83.19 269 ALA A N 1
ATOM 2121 C CA . ALA A 1 269 ? -5.638 -6.710 -4.065 1.00 83.19 269 ALA A CA 1
ATOM 2122 C C . ALA A 1 269 ? -6.108 -5.705 -3.006 1.00 83.19 269 ALA A C 1
ATOM 2124 O O . ALA A 1 269 ? -7.158 -5.072 -3.142 1.00 83.19 269 ALA A O 1
ATOM 2125 N N . ALA A 1 270 ? -5.304 -5.546 -1.951 1.00 85.00 270 ALA A N 1
ATOM 2126 C CA . ALA A 1 270 ? -5.596 -4.609 -0.884 1.00 85.00 270 ALA A CA 1
ATOM 2127 C C . ALA A 1 270 ? -5.436 -3.156 -1.348 1.00 85.00 270 ALA A C 1
ATOM 2129 O O . ALA A 1 270 ? -6.317 -2.341 -1.079 1.00 85.00 270 ALA A O 1
ATOM 2130 N N . ILE A 1 271 ? -4.366 -2.838 -2.089 1.00 80.50 271 ILE A N 1
ATOM 2131 C CA . ILE A 1 271 ? -4.109 -1.472 -2.579 1.00 80.50 271 ILE A CA 1
ATOM 2132 C C . ILE A 1 271 ? -5.207 -1.017 -3.549 1.00 80.50 271 ILE A C 1
ATOM 2134 O O . ILE A 1 271 ? -5.622 0.140 -3.480 1.00 80.50 271 ILE A O 1
ATOM 2138 N N . ILE A 1 272 ? -5.740 -1.916 -4.389 1.00 80.31 272 ILE A N 1
ATOM 2139 C CA . ILE A 1 272 ? -6.878 -1.604 -5.272 1.00 80.31 272 ILE A CA 1
ATOM 2140 C C . ILE A 1 272 ? -8.240 -1.611 -4.559 1.00 80.31 272 ILE A C 1
ATOM 2142 O O . ILE A 1 272 ? -9.277 -1.412 -5.185 1.00 80.31 272 ILE A O 1
ATOM 2146 N N . GLY A 1 273 ? -8.269 -1.891 -3.256 1.00 82.56 273 GLY A N 1
ATOM 2147 C CA . GLY A 1 273 ? -9.499 -1.859 -2.476 1.00 82.56 273 GLY A CA 1
ATOM 2148 C C . GLY A 1 273 ? -10.499 -2.931 -2.879 1.00 82.56 273 GLY A C 1
ATOM 2149 O O . GLY A 1 273 ? -11.693 -2.646 -2.945 1.00 82.56 273 GLY A O 1
ATOM 2150 N N . ASN A 1 274 ? -10.029 -4.157 -3.133 1.00 86.00 274 ASN A N 1
ATOM 2151 C CA . ASN A 1 274 ? -10.883 -5.304 -3.430 1.00 86.00 274 ASN A CA 1
ATOM 2152 C C . ASN A 1 274 ? -10.849 -6.335 -2.279 1.00 86.00 274 ASN A C 1
ATOM 2154 O O . ASN A 1 274 ? -10.063 -7.285 -2.322 1.00 86.00 274 ASN A O 1
ATOM 2158 N N . PRO A 1 275 ? -11.693 -6.179 -1.236 1.00 88.69 275 PRO A N 1
ATOM 2159 C CA . PRO A 1 275 ? -11.709 -7.072 -0.077 1.00 88.69 275 PRO A CA 1
ATOM 2160 C C . PRO A 1 275 ? -12.017 -8.529 -0.428 1.00 88.69 275 PRO A C 1
ATOM 2162 O O . PRO A 1 275 ? -11.477 -9.437 0.199 1.00 88.69 275 PRO A O 1
ATOM 2165 N N . GLU A 1 276 ? -12.862 -8.780 -1.431 1.00 88.44 276 GLU A N 1
ATOM 2166 C CA . GLU A 1 276 ? -13.173 -10.152 -1.850 1.00 88.44 276 GLU A CA 1
ATOM 2167 C C . GLU A 1 276 ? -11.933 -10.846 -2.412 1.00 88.44 276 GLU A C 1
ATOM 2169 O O . GLU A 1 276 ? -11.655 -11.997 -2.075 1.00 88.44 276 GLU A O 1
ATOM 2174 N N . GLU A 1 277 ? -11.129 -10.124 -3.187 1.00 86.94 277 GLU A N 1
ATOM 2175 C CA . GLU A 1 277 ? -9.863 -10.634 -3.699 1.00 86.94 277 GLU A CA 1
ATOM 2176 C C . GLU A 1 277 ? -8.793 -10.767 -2.610 1.00 86.94 277 GLU A C 1
ATOM 2178 O O . GLU A 1 277 ? -8.098 -11.782 -2.562 1.00 86.94 277 GLU A O 1
ATOM 2183 N N . VAL A 1 278 ? -8.716 -9.826 -1.663 1.00 89.44 278 VAL A N 1
ATOM 2184 C CA . VAL A 1 278 ? -7.864 -9.957 -0.465 1.00 89.44 278 VAL A CA 1
ATOM 2185 C C . VAL A 1 278 ? -8.221 -11.233 0.296 1.00 89.44 278 VAL A C 1
ATOM 2187 O O . VAL A 1 278 ? -7.351 -12.043 0.609 1.00 89.44 278 VAL A O 1
ATOM 2190 N N . LYS A 1 279 ? -9.508 -11.490 0.532 1.00 91.44 279 LYS A N 1
ATOM 2191 C CA . LYS A 1 279 ? -9.981 -12.734 1.149 1.00 91.44 279 LYS A CA 1
ATOM 2192 C C . LYS A 1 279 ? -9.637 -13.962 0.295 1.00 91.44 279 LYS A C 1
ATOM 2194 O O . LYS A 1 279 ? -9.150 -14.958 0.832 1.00 91.44 279 LYS A O 1
ATOM 2199 N N . ARG A 1 280 ? -9.887 -13.921 -1.018 1.00 90.06 280 ARG A N 1
ATOM 2200 C CA . ARG A 1 280 ? -9.674 -15.050 -1.941 1.00 90.06 280 ARG A CA 1
ATOM 2201 C C . ARG A 1 280 ? -8.202 -15.443 -2.041 1.00 90.06 280 ARG A C 1
ATOM 2203 O O . ARG A 1 280 ? -7.897 -16.633 -1.957 1.00 90.06 280 ARG A O 1
ATOM 2210 N N . VAL A 1 281 ? -7.306 -14.473 -2.219 1.00 86.75 281 VAL A N 1
ATOM 2211 C CA . VAL A 1 281 ? -5.857 -14.700 -2.315 1.00 86.75 281 VAL A CA 1
ATOM 2212 C C . VAL A 1 281 ? -5.271 -14.988 -0.933 1.00 86.75 281 VAL A C 1
ATOM 2214 O O . VAL A 1 281 ? -4.506 -15.935 -0.782 1.00 86.75 281 VAL A O 1
ATOM 2217 N N . GLY A 1 282 ? -5.694 -14.260 0.105 1.00 87.44 282 GLY A N 1
ATOM 2218 C CA . GLY A 1 282 ? -5.214 -14.450 1.476 1.00 87.44 282 GLY A CA 1
ATOM 2219 C C . GLY A 1 282 ? -5.515 -15.840 2.037 1.00 87.44 282 GLY A C 1
ATOM 2220 O O . GLY A 1 282 ? -4.683 -16.415 2.730 1.00 87.44 282 GLY A O 1
ATOM 2221 N N . LYS A 1 283 ? -6.643 -16.453 1.651 1.00 89.25 283 LYS A N 1
ATOM 2222 C CA . LYS A 1 283 ? -6.973 -17.847 2.004 1.00 89.25 283 LYS A CA 1
ATOM 2223 C C . LYS A 1 283 ? -5.962 -18.865 1.452 1.00 89.25 283 LYS A C 1
ATOM 2225 O O . LYS A 1 283 ? -5.878 -19.979 1.963 1.00 89.25 283 LYS A O 1
ATOM 2230 N N . GLN A 1 284 ? -5.233 -18.510 0.394 1.00 86.31 284 GLN A N 1
ATOM 2231 C CA . GLN A 1 284 ? -4.222 -19.365 -0.237 1.00 86.31 284 GLN A CA 1
ATOM 2232 C C . GLN A 1 284 ? -2.833 -19.208 0.393 1.00 86.31 284 GLN A C 1
ATOM 2234 O O . GLN A 1 284 ? -1.937 -19.990 0.064 1.00 86.31 284 GLN A O 1
ATOM 2239 N N . LEU A 1 285 ? -2.651 -18.210 1.263 1.00 82.44 285 LEU A N 1
ATOM 2240 C CA . LEU A 1 285 ? -1.460 -18.049 2.091 1.00 82.44 285 LEU A CA 1
ATOM 2241 C C . LEU A 1 285 ? -1.566 -18.972 3.309 1.00 82.44 285 LEU A C 1
ATOM 2243 O O . LEU A 1 285 ? -2.659 -19.245 3.817 1.00 82.44 285 LEU A O 1
ATOM 2247 N N . ALA A 1 286 ? -0.435 -19.471 3.805 1.00 80.25 286 ALA A N 1
ATOM 2248 C CA . ALA A 1 286 ? -0.451 -20.256 5.033 1.00 80.25 286 ALA A CA 1
ATOM 2249 C C . ALA A 1 286 ? -0.820 -19.350 6.219 1.00 80.25 286 ALA A C 1
ATOM 2251 O O . ALA A 1 286 ? -0.328 -18.229 6.321 1.00 80.25 286 ALA A O 1
ATOM 2252 N N . SER A 1 287 ? -1.607 -19.839 7.186 1.00 82.88 287 SER A N 1
ATOM 2253 C CA . SER A 1 287 ? -1.980 -19.038 8.370 1.00 82.88 287 SER A CA 1
ATOM 2254 C C . SER A 1 287 ? -0.763 -18.484 9.121 1.00 82.88 287 SER A C 1
ATOM 2256 O O . SER A 1 287 ? -0.806 -17.376 9.641 1.00 82.88 287 SER A O 1
ATOM 2258 N N . LYS A 1 288 ? 0.352 -19.227 9.119 1.00 81.75 288 LYS A N 1
ATOM 2259 C CA . LYS A 1 288 ? 1.625 -18.774 9.688 1.00 81.75 288 LYS A CA 1
ATOM 2260 C C . LYS A 1 288 ? 2.189 -17.545 8.964 1.00 81.75 288 LYS A C 1
ATOM 2262 O O . LYS A 1 288 ? 2.810 -16.718 9.611 1.00 81.75 288 LYS A O 1
ATOM 2267 N N . GLU A 1 289 ? 2.004 -17.419 7.652 1.00 81.12 289 GLU A N 1
ATOM 2268 C CA . GLU A 1 289 ? 2.497 -16.270 6.879 1.00 81.12 289 GLU A CA 1
ATOM 2269 C C . GLU A 1 289 ? 1.724 -15.000 7.240 1.00 81.12 289 GLU A C 1
ATOM 2271 O O . GLU A 1 289 ? 2.345 -13.983 7.525 1.00 81.12 289 GLU A O 1
ATOM 2276 N N . LEU A 1 290 ? 0.394 -15.080 7.336 1.00 84.69 290 LEU A N 1
ATOM 2277 C CA . LEU A 1 290 ? -0.443 -13.963 7.791 1.00 84.69 290 LEU A CA 1
ATOM 2278 C C . LEU A 1 290 ? -0.102 -13.531 9.226 1.00 84.69 290 LEU A C 1
ATOM 2280 O O . LEU A 1 290 ? -0.021 -12.339 9.506 1.00 84.69 290 LEU A O 1
ATOM 2284 N N . GLU A 1 291 ? 0.165 -14.489 10.115 1.00 85.19 291 GLU A N 1
ATOM 2285 C CA . GLU A 1 291 ? 0.562 -14.199 11.499 1.00 85.19 291 GLU A CA 1
ATOM 2286 C C . GLU A 1 291 ? 1.955 -13.555 11.587 1.00 85.19 291 GLU A C 1
ATOM 2288 O O . GLU A 1 291 ? 2.188 -12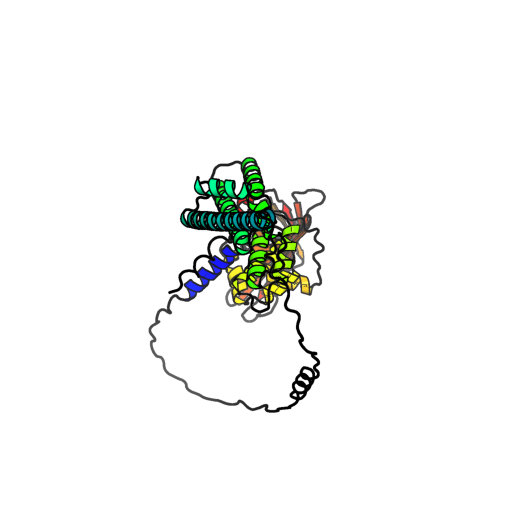.669 12.409 1.00 85.19 291 GLU A O 1
ATOM 2293 N N . ILE A 1 292 ? 2.887 -13.962 10.717 1.00 83.50 292 ILE A N 1
ATOM 2294 C CA . ILE A 1 292 ? 4.205 -13.327 10.607 1.00 83.5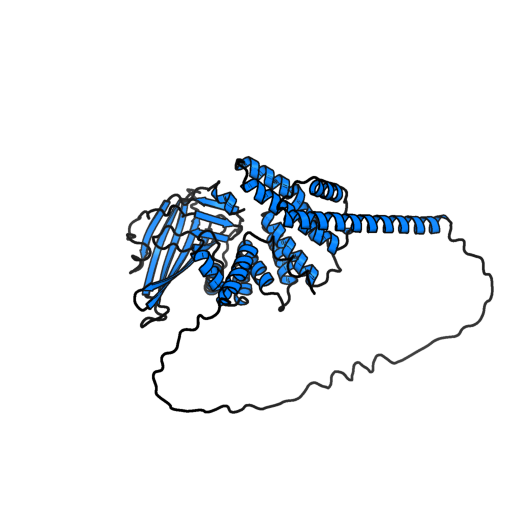0 292 ILE A CA 1
ATOM 2295 C C . ILE A 1 292 ? 4.049 -11.864 10.172 1.00 83.50 292 ILE A C 1
ATOM 2297 O O . ILE A 1 292 ? 4.689 -10.994 10.758 1.00 83.50 292 ILE A O 1
ATOM 2301 N N . LEU A 1 293 ? 3.180 -11.580 9.196 1.00 83.25 293 LEU A N 1
ATOM 2302 C CA . LEU A 1 293 ? 2.890 -10.211 8.750 1.00 83.25 293 LEU A CA 1
ATOM 2303 C C . LEU A 1 293 ? 2.290 -9.356 9.868 1.00 83.25 293 LEU A C 1
ATOM 2305 O O . LEU A 1 293 ? 2.743 -8.233 10.089 1.00 83.25 293 LEU A O 1
ATOM 2309 N N . HIS A 1 294 ? 1.327 -9.911 10.603 1.00 86.75 294 HIS A N 1
ATOM 2310 C CA . HIS A 1 294 ? 0.743 -9.254 11.766 1.00 86.75 294 HIS A CA 1
ATOM 2311 C C . HIS A 1 294 ? 1.812 -8.940 12.823 1.00 86.75 294 HIS A C 1
ATOM 2313 O O . HIS A 1 294 ? 2.011 -7.785 13.197 1.00 86.75 294 HIS A O 1
ATOM 2319 N N . THR A 1 295 ? 2.600 -9.944 13.220 1.00 85.25 295 THR A N 1
ATOM 2320 C CA . THR A 1 295 ? 3.688 -9.788 14.199 1.00 85.25 295 THR A CA 1
ATOM 2321 C C . THR A 1 295 ? 4.714 -8.733 13.770 1.00 85.25 295 THR A C 1
ATOM 2323 O O . THR A 1 295 ? 5.249 -8.018 14.617 1.00 85.25 295 THR A O 1
ATOM 2326 N N . ALA A 1 296 ? 4.998 -8.616 12.471 1.00 81.44 296 ALA A N 1
ATOM 2327 C CA . ALA A 1 296 ? 5.893 -7.592 11.942 1.00 81.44 296 ALA A CA 1
ATOM 2328 C C . ALA A 1 296 ? 5.325 -6.183 12.151 1.00 81.44 296 ALA A C 1
ATOM 2330 O O . ALA A 1 296 ? 6.012 -5.335 12.714 1.00 81.44 296 ALA A O 1
ATOM 2331 N N . SER A 1 297 ? 4.054 -5.964 11.797 1.00 81.62 297 SER A N 1
ATOM 2332 C CA . SER A 1 297 ? 3.382 -4.670 11.996 1.00 81.62 297 SER A CA 1
ATOM 2333 C C . SER A 1 297 ? 3.248 -4.271 13.468 1.00 81.62 297 SER A C 1
ATOM 2335 O O . SER A 1 297 ? 3.275 -3.090 13.801 1.00 81.62 297 SER A O 1
ATOM 2337 N N . MET A 1 298 ? 3.183 -5.246 14.380 1.00 83.19 298 MET A N 1
ATOM 2338 C CA . MET A 1 298 ? 3.225 -4.979 15.821 1.00 83.19 298 MET A CA 1
ATOM 2339 C C . MET A 1 298 ? 4.594 -4.453 16.286 1.00 83.19 298 MET A C 1
ATOM 2341 O O . MET A 1 298 ? 4.666 -3.732 17.279 1.00 83.19 298 MET A O 1
ATOM 2345 N N . ARG A 1 299 ? 5.688 -4.833 15.607 1.00 81.06 299 ARG A N 1
ATOM 2346 C CA . ARG A 1 299 ? 7.056 -4.373 15.919 1.00 81.06 299 ARG A CA 1
ATOM 2347 C C . ARG A 1 299 ? 7.381 -3.047 15.241 1.00 81.06 299 ARG A C 1
ATOM 2349 O O . ARG A 1 299 ? 8.058 -2.216 15.835 1.00 81.06 299 ARG A O 1
ATOM 2356 N N . GLU A 1 300 ? 6.904 -2.871 14.015 1.00 75.94 300 GLU A N 1
ATOM 2357 C CA . GLU A 1 300 ? 7.069 -1.665 13.215 1.00 75.94 300 GLU A CA 1
ATOM 2358 C C . GLU A 1 300 ? 5.691 -1.084 12.897 1.00 75.94 300 GLU A C 1
ATOM 2360 O O . GLU A 1 300 ? 5.045 -1.460 11.921 1.00 75.94 300 GLU A O 1
ATOM 2365 N N . SER A 1 301 ? 5.239 -0.145 13.730 1.00 69.69 301 SER A N 1
ATOM 2366 C CA . SER A 1 301 ? 3.888 0.422 13.648 1.00 69.69 301 SER A CA 1
ATOM 2367 C C . SER A 1 301 ? 3.640 1.290 12.413 1.00 69.69 301 SER A C 1
ATOM 2369 O O . SER A 1 301 ? 2.542 1.794 12.255 1.00 69.69 301 SER A O 1
ATOM 2371 N N . SER A 1 302 ? 4.637 1.534 11.561 1.00 70.62 302 SER A N 1
ATOM 2372 C CA . SER A 1 302 ? 4.449 2.141 10.236 1.00 70.62 302 SER A CA 1
ATOM 2373 C C . SER A 1 302 ? 4.104 1.113 9.157 1.00 70.62 302 SER A C 1
ATOM 2375 O O . SER A 1 302 ? 3.680 1.497 8.067 1.00 70.62 302 SER A O 1
ATOM 2377 N N . MET A 1 303 ? 4.294 -0.182 9.428 1.00 76.38 303 MET A N 1
ATOM 2378 C CA . MET A 1 303 ? 4.032 -1.246 8.470 1.00 76.38 303 MET A CA 1
ATOM 2379 C C . MET A 1 303 ? 2.540 -1.585 8.434 1.00 76.38 303 MET A C 1
ATOM 2381 O O . MET A 1 303 ? 1.910 -1.859 9.454 1.00 76.38 303 MET A O 1
ATOM 2385 N N . ILE A 1 304 ? 1.989 -1.642 7.222 1.00 82.31 304 ILE A N 1
ATOM 2386 C CA . ILE A 1 304 ? 0.616 -2.083 6.970 1.00 82.31 304 ILE A CA 1
ATOM 2387 C C . ILE A 1 304 ? 0.416 -3.504 7.524 1.00 82.31 304 ILE A C 1
ATOM 2389 O O . ILE A 1 304 ? 1.153 -4.434 7.181 1.00 82.31 304 ILE A O 1
ATOM 2393 N N . ASP A 1 305 ? -0.624 -3.688 8.339 1.00 87.44 305 ASP A N 1
ATOM 2394 C CA . ASP A 1 305 ? -0.974 -4.992 8.899 1.00 87.44 305 ASP A CA 1
ATOM 2395 C C . ASP A 1 305 ? -1.806 -5.807 7.903 1.00 87.44 305 ASP A C 1
ATOM 2397 O O . ASP A 1 305 ? -3.043 -5.799 7.870 1.00 87.44 305 ASP A O 1
ATOM 2401 N N . TYR A 1 306 ? -1.081 -6.536 7.066 1.00 86.12 306 TYR A N 1
ATOM 2402 C CA . TYR A 1 306 ? -1.633 -7.449 6.079 1.00 86.12 306 TYR A CA 1
ATOM 2403 C C . TYR A 1 306 ? -2.328 -8.671 6.693 1.00 86.12 306 TYR A C 1
ATOM 2405 O O . TYR A 1 306 ? -3.200 -9.244 6.039 1.00 86.12 306 TYR A O 1
ATOM 2413 N N . GLY A 1 307 ? -2.013 -9.056 7.933 1.00 90.38 307 GLY A N 1
ATOM 2414 C CA . GLY A 1 307 ? -2.747 -10.102 8.649 1.00 90.38 307 GLY A CA 1
ATOM 2415 C C . GLY A 1 307 ? -4.131 -9.611 9.080 1.00 90.38 307 GLY A C 1
ATOM 2416 O O . GLY A 1 307 ? -5.146 -10.257 8.797 1.00 90.38 307 GLY A O 1
ATOM 2417 N N . ALA A 1 308 ? -4.201 -8.417 9.671 1.00 91.94 308 ALA A N 1
ATOM 2418 C CA . ALA A 1 308 ? -5.462 -7.770 10.027 1.00 91.94 308 ALA A CA 1
ATOM 2419 C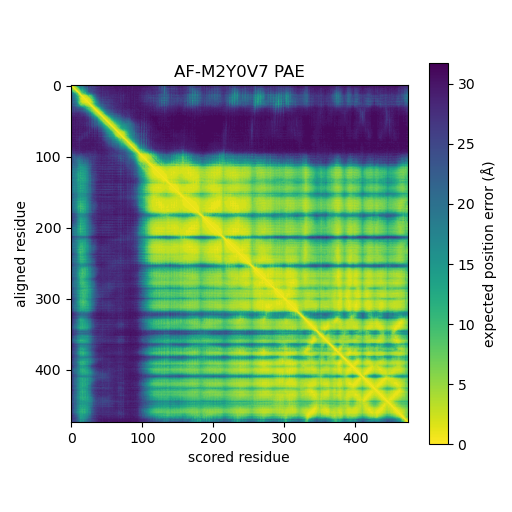 C . ALA A 1 308 ? -6.345 -7.489 8.799 1.00 91.94 308 ALA A C 1
ATOM 2421 O O . ALA A 1 308 ? -7.555 -7.717 8.861 1.00 91.94 308 ALA A O 1
ATOM 2422 N N . LEU A 1 309 ? -5.767 -7.078 7.663 1.00 91.62 309 LEU A N 1
ATOM 2423 C CA . LEU A 1 309 ? -6.512 -6.870 6.411 1.00 91.62 309 LEU A CA 1
ATOM 2424 C C . LEU A 1 309 ? -7.241 -8.128 5.922 1.00 91.62 309 LEU A C 1
ATOM 2426 O O . LEU A 1 309 ? -8.384 -8.038 5.458 1.00 91.62 309 LEU A O 1
ATOM 2430 N N . TYR A 1 310 ? -6.620 -9.303 6.056 1.00 93.38 310 TYR A N 1
ATOM 2431 C CA . TYR A 1 310 ? -7.265 -10.568 5.710 1.00 93.38 310 TYR A CA 1
ATOM 2432 C C . TYR A 1 310 ? -8.481 -10.810 6.607 1.00 93.38 310 TYR A C 1
ATOM 2434 O O . TYR A 1 310 ? -9.584 -11.054 6.114 1.00 93.38 310 TYR A O 1
ATOM 2442 N N . HIS A 1 311 ? -8.302 -10.687 7.925 1.00 92.31 311 HIS A N 1
ATOM 2443 C CA . HIS A 1 311 ? -9.378 -10.875 8.897 1.00 92.31 311 HIS A CA 1
ATOM 2444 C C . HIS A 1 311 ? -10.527 -9.880 8.705 1.00 92.31 311 HIS A C 1
ATOM 2446 O O . HIS A 1 311 ? -11.696 -10.271 8.770 1.00 92.31 311 HIS A O 1
ATOM 2452 N N . LEU A 1 312 ? -10.213 -8.619 8.400 1.00 93.31 312 LEU A N 1
ATOM 2453 C CA . LEU A 1 312 ? -11.208 -7.618 8.036 1.00 93.31 312 LEU A CA 1
ATOM 2454 C C . LEU A 1 312 ? -12.001 -8.054 6.802 1.00 93.31 312 LEU A C 1
ATOM 2456 O O . LEU A 1 312 ? -13.228 -8.015 6.819 1.00 93.31 312 LEU A O 1
ATOM 2460 N N . SER A 1 313 ? -11.315 -8.503 5.755 1.00 91.81 313 SER A N 1
ATOM 2461 C CA . SER A 1 313 ? -11.940 -8.919 4.496 1.00 91.81 313 SER A CA 1
ATOM 2462 C C . SER A 1 313 ? -12.860 -10.131 4.670 1.00 91.81 313 SER A C 1
ATOM 2464 O O . SER A 1 313 ? -13.967 -10.155 4.132 1.00 91.81 313 SER A O 1
ATOM 2466 N N . VAL A 1 314 ? -12.458 -11.110 5.490 1.00 91.56 314 VAL A N 1
ATOM 2467 C CA . VAL A 1 314 ? -13.321 -12.237 5.887 1.00 91.56 314 VAL A CA 1
ATOM 2468 C C . VAL A 1 314 ? -14.584 -11.726 6.578 1.00 91.56 314 VAL A C 1
ATOM 2470 O O . VAL A 1 314 ? -15.691 -12.071 6.165 1.00 91.56 314 VAL A O 1
ATOM 2473 N N . ARG A 1 315 ? -14.425 -10.850 7.577 1.00 87.75 315 ARG A N 1
ATOM 2474 C CA . ARG A 1 315 ? -15.544 -10.298 8.347 1.00 87.75 315 ARG A CA 1
ATOM 2475 C C . ARG A 1 315 ? -16.507 -9.493 7.478 1.00 87.75 315 ARG A C 1
ATOM 2477 O O . ARG A 1 315 ? -17.714 -9.591 7.667 1.00 87.75 315 ARG A O 1
ATOM 2484 N N . LEU A 1 316 ? -15.995 -8.695 6.541 1.00 86.88 316 LEU A N 1
ATOM 2485 C CA . LEU A 1 316 ? -16.807 -7.899 5.618 1.00 86.88 316 LEU A CA 1
ATOM 2486 C C . LEU A 1 316 ? -17.686 -8.772 4.721 1.00 86.88 316 LEU A C 1
ATOM 2488 O O . LEU A 1 316 ? -18.873 -8.475 4.559 1.00 86.88 316 LEU A O 1
ATOM 2492 N N . ALA A 1 317 ? -17.128 -9.875 4.222 1.00 84.62 317 ALA A N 1
ATOM 2493 C CA . ALA A 1 317 ? -17.873 -10.838 3.427 1.00 84.62 317 ALA A CA 1
ATOM 2494 C C . ALA A 1 317 ? -18.952 -11.564 4.252 1.00 84.62 317 ALA A C 1
ATOM 2496 O O . ALA A 1 317 ? -20.064 -11.763 3.770 1.00 84.62 317 ALA A O 1
ATOM 2497 N N . GLU A 1 318 ? -18.660 -11.931 5.506 1.00 82.00 318 GLU A N 1
ATOM 2498 C CA . GLU A 1 318 ? -19.630 -12.576 6.410 1.00 82.00 318 GLU A CA 1
ATOM 2499 C C . GLU A 1 318 ? -20.847 -11.693 6.700 1.00 82.00 318 GLU A C 1
ATOM 2501 O O . GLU A 1 318 ? -21.973 -12.183 6.763 1.00 82.00 318 GLU A O 1
ATOM 2506 N N . VAL A 1 319 ? -20.640 -10.382 6.851 1.00 74.94 319 VAL A N 1
ATOM 2507 C CA . VAL A 1 319 ? -21.737 -9.433 7.091 1.00 74.94 319 VAL A CA 1
ATOM 2508 C C . VAL A 1 319 ? -22.424 -8.969 5.802 1.00 74.94 319 VAL A C 1
ATOM 2510 O O . VAL A 1 319 ? -23.278 -8.084 5.862 1.00 74.94 319 VAL A O 1
ATOM 2513 N N . GLY A 1 320 ? -22.045 -9.520 4.641 1.00 62.06 320 GLY A N 1
ATOM 2514 C CA . GLY A 1 320 ? -22.588 -9.144 3.333 1.00 62.06 320 GLY A CA 1
ATOM 2515 C C . GLY A 1 320 ? -22.391 -7.665 2.994 1.00 62.06 320 GLY A C 1
ATOM 2516 O O . GLY A 1 320 ? -23.150 -7.100 2.205 1.00 62.06 320 GLY A O 1
ATOM 2517 N N . LYS A 1 321 ? -21.412 -7.000 3.623 1.00 63.94 321 LYS A N 1
ATOM 2518 C CA . LYS A 1 321 ? -21.126 -5.596 3.342 1.00 63.94 321 LYS A CA 1
ATOM 2519 C C . LYS A 1 321 ? -20.270 -5.525 2.092 1.00 63.94 321 LYS A C 1
ATOM 2521 O O . LYS A 1 321 ? -19.047 -5.581 2.173 1.00 63.94 321 LYS A O 1
ATOM 2526 N N . ASN A 1 322 ? -20.920 -5.261 0.965 1.00 60.56 322 ASN A N 1
ATOM 2527 C CA . ASN A 1 322 ? -20.237 -4.554 -0.103 1.00 60.56 322 ASN A CA 1
ATOM 2528 C C . ASN A 1 322 ? -19.863 -3.187 0.454 1.00 60.56 322 ASN A C 1
ATOM 2530 O O . ASN A 1 322 ? -20.731 -2.381 0.805 1.00 60.56 322 ASN A O 1
ATOM 2534 N N . LEU A 1 323 ? -18.563 -2.957 0.595 1.00 61.59 323 LEU A N 1
ATOM 2535 C CA . LEU A 1 323 ? -18.035 -1.634 0.837 1.00 61.59 323 LEU A CA 1
ATOM 2536 C C . LEU A 1 323 ? -18.382 -0.811 -0.409 1.00 61.59 323 LEU A C 1
ATOM 2538 O O . LEU A 1 323 ? -17.624 -0.793 -1.369 1.00 61.59 323 LEU A O 1
ATOM 2542 N N . GLY A 1 324 ? -19.562 -0.188 -0.442 1.00 52.94 324 GLY A N 1
ATOM 2543 C CA . GLY A 1 324 ? -20.008 0.716 -1.511 1.00 52.94 324 GLY A CA 1
ATOM 2544 C C . GLY A 1 324 ? -19.211 2.021 -1.534 1.00 52.94 324 GLY A C 1
ATOM 2545 O O . GLY A 1 324 ? -19.767 3.083 -1.792 1.00 52.94 324 GLY A O 1
ATOM 2546 N N . PHE A 1 325 ? -17.928 1.938 -1.188 1.00 63.16 325 PHE A N 1
ATOM 2547 C CA . PHE A 1 325 ? -16.996 3.032 -1.147 1.00 63.16 325 PHE A CA 1
ATOM 2548 C C . PHE A 1 325 ? -16.879 3.602 -2.551 1.00 63.16 325 PHE A C 1
ATOM 2550 O O . PHE A 1 325 ? -16.538 2.898 -3.500 1.00 63.16 325 PHE A O 1
ATOM 2557 N N . GLU A 1 326 ? -17.081 4.908 -2.674 1.00 62.34 326 GLU A N 1
ATOM 2558 C CA . GLU A 1 326 ? -16.505 5.638 -3.792 1.00 62.34 326 GLU A CA 1
ATOM 2559 C C . GLU A 1 326 ? -14.991 5.695 -3.532 1.00 62.34 326 GLU A C 1
ATOM 2561 O O . GLU A 1 326 ? -14.483 6.589 -2.835 1.00 62.34 326 GLU A O 1
ATOM 2566 N N . ILE A 1 327 ? -14.280 4.651 -3.971 1.00 63.69 327 ILE A N 1
ATOM 2567 C CA . ILE A 1 327 ? -12.843 4.541 -3.746 1.00 63.69 327 ILE A CA 1
ATOM 2568 C C . ILE A 1 327 ? -12.149 5.543 -4.671 1.00 63.69 327 ILE A C 1
ATOM 2570 O O . ILE A 1 327 ? -11.847 5.254 -5.822 1.00 63.69 327 ILE A O 1
ATOM 2574 N N . LYS A 1 328 ? -11.911 6.755 -4.164 1.00 69.38 328 LYS A N 1
ATOM 2575 C CA . LYS A 1 328 ? -10.877 7.634 -4.712 1.00 69.38 328 LYS A CA 1
ATOM 2576 C C . LYS A 1 328 ? -9.596 7.328 -3.968 1.00 69.38 328 LYS A C 1
ATOM 2578 O O . LYS A 1 328 ? -9.556 7.493 -2.747 1.00 69.38 328 LYS A O 1
ATOM 2583 N N . TYR A 1 329 ? -8.604 6.833 -4.694 1.00 72.88 329 TYR A N 1
ATOM 2584 C CA . TYR A 1 329 ? -7.319 6.505 -4.100 1.00 72.88 329 TYR A CA 1
ATOM 2585 C C . TYR A 1 329 ? -6.646 7.798 -3.637 1.00 72.88 329 TYR A C 1
ATOM 2587 O O . TYR A 1 329 ? -6.676 8.822 -4.323 1.00 72.88 329 TYR A O 1
ATOM 2595 N N . GLU A 1 330 ? -6.086 7.749 -2.435 1.00 74.81 330 GLU A N 1
ATOM 2596 C CA . GLU A 1 330 ? -5.315 8.838 -1.850 1.00 74.81 330 GLU A CA 1
ATOM 2597 C C . GLU A 1 330 ? -3.973 8.254 -1.399 1.00 74.81 330 GLU A C 1
ATOM 2599 O O . GLU A 1 330 ? -3.943 7.239 -0.705 1.00 74.81 330 GLU A O 1
ATOM 2604 N N . TRP A 1 331 ? -2.874 8.902 -1.785 1.00 76.25 331 TRP A N 1
ATOM 2605 C CA . TRP A 1 331 ? -1.519 8.608 -1.311 1.00 76.25 331 TRP A CA 1
ATOM 2606 C C . TRP A 1 331 ? -1.075 9.774 -0.447 1.00 76.25 331 TRP A C 1
ATOM 2608 O O . TRP A 1 331 ? -0.465 10.730 -0.918 1.00 76.25 331 TRP A O 1
ATOM 2618 N N . LYS A 1 332 ? -1.560 9.774 0.794 1.00 77.56 332 LYS A N 1
ATOM 2619 C CA . LYS A 1 332 ? -1.416 10.889 1.734 1.00 77.56 332 LYS A CA 1
ATOM 2620 C C . LYS A 1 332 ? -1.270 10.353 3.141 1.00 77.56 332 LYS A C 1
ATOM 2622 O O . LYS A 1 332 ? -1.986 9.431 3.533 1.00 77.56 332 LYS A O 1
ATOM 2627 N N . ALA A 1 333 ? -0.408 10.986 3.921 1.00 82.31 333 ALA A N 1
ATOM 2628 C CA . ALA A 1 333 ? -0.405 10.804 5.359 1.00 82.31 333 ALA A CA 1
ATOM 2629 C C . ALA A 1 333 ? -1.230 11.902 6.037 1.00 82.31 333 ALA A C 1
ATOM 2631 O O . ALA A 1 333 ? -1.340 13.034 5.557 1.00 82.31 333 ALA A O 1
ATOM 2632 N N . TYR A 1 334 ? -1.811 11.555 7.174 1.00 84.25 334 TYR A N 1
ATOM 2633 C CA . TYR A 1 334 ? -2.549 12.449 8.041 1.00 84.25 334 TYR A CA 1
ATOM 2634 C C . TYR A 1 334 ? -2.026 12.311 9.461 1.00 84.25 334 TYR A C 1
ATOM 2636 O O . TYR A 1 334 ? -1.948 11.211 10.009 1.00 84.25 334 TYR A O 1
ATOM 2644 N N . LYS A 1 335 ? -1.757 13.444 10.095 1.00 86.06 335 LYS A N 1
ATOM 2645 C CA . LYS A 1 335 ? -1.469 13.510 11.519 1.00 86.06 335 LYS A CA 1
ATOM 2646 C C . LYS A 1 335 ? -2.781 13.584 12.276 1.00 86.06 335 LYS A C 1
ATOM 2648 O O . LYS A 1 335 ? -3.616 14.452 11.995 1.00 86.06 335 LYS A O 1
ATOM 2653 N N . VAL A 1 336 ? -2.971 12.713 13.266 1.00 86.81 336 VAL A N 1
ATOM 2654 C CA . VAL A 1 336 ? -4.184 12.749 14.090 1.00 86.81 336 VAL A CA 1
ATOM 2655 C C . VAL A 1 336 ? -4.060 13.851 15.129 1.00 86.81 336 VAL A C 1
ATOM 2657 O O . VAL A 1 336 ? -3.544 13.655 16.223 1.00 86.81 336 VAL A O 1
ATOM 2660 N N . THR A 1 337 ? -4.521 15.037 14.732 1.00 86.50 337 THR A N 1
ATOM 2661 C CA . THR A 1 337 ? -5.016 16.191 15.506 1.00 86.50 337 THR A CA 1
ATOM 2662 C C . THR A 1 337 ? -5.329 16.002 16.984 1.00 86.50 337 THR A C 1
ATOM 2664 O O . THR A 1 337 ? -4.759 16.601 17.892 1.00 86.50 337 THR A O 1
ATOM 2667 N N . LYS A 1 338 ? -6.365 15.203 17.175 1.00 88.12 338 LYS A N 1
ATOM 2668 C CA . LYS A 1 338 ? -7.106 15.068 18.416 1.00 88.12 338 LYS A CA 1
ATOM 2669 C C . LYS A 1 338 ? -7.990 13.843 18.265 1.00 88.12 338 LYS A C 1
ATOM 2671 O O . LYS A 1 338 ? -8.570 13.649 17.195 1.00 88.12 338 LYS A O 1
ATOM 2676 N N . ALA A 1 339 ? -8.111 13.042 19.315 1.00 89.31 339 ALA A N 1
ATOM 2677 C CA . ALA A 1 339 ? -8.982 11.877 19.328 1.00 89.31 339 ALA A CA 1
ATOM 2678 C C . ALA A 1 339 ? -9.910 11.954 20.544 1.00 89.31 339 ALA A C 1
ATOM 2680 O O . ALA A 1 339 ? -9.449 12.026 21.681 1.00 89.31 339 ALA A O 1
ATOM 2681 N N . ILE A 1 340 ? -11.218 11.979 20.296 1.00 91.56 340 ILE A N 1
ATOM 2682 C CA . ILE A 1 340 ? -12.248 12.090 21.328 1.00 91.56 340 ILE A CA 1
ATOM 2683 C C . ILE A 1 340 ? -13.160 10.877 21.238 1.00 91.56 340 ILE A C 1
ATOM 2685 O O . ILE A 1 340 ? -13.638 10.522 20.158 1.00 91.56 340 ILE A O 1
ATOM 2689 N N . TYR A 1 341 ? -13.423 10.267 22.383 1.00 91.81 341 TYR A N 1
ATOM 2690 C CA . TYR A 1 341 ? -14.208 9.052 22.496 1.00 91.81 341 TYR A CA 1
ATOM 2691 C C . TYR A 1 341 ? -15.335 9.240 23.495 1.00 91.81 341 TYR A C 1
ATOM 2693 O O . TYR A 1 341 ? -15.212 9.981 24.468 1.00 91.81 341 TYR A O 1
ATOM 2701 N N . ARG A 1 342 ? -16.435 8.536 23.263 1.00 92.19 342 ARG A N 1
ATOM 2702 C CA . ARG A 1 342 ? -17.560 8.469 24.188 1.00 92.19 342 ARG A CA 1
ATOM 2703 C C . ARG A 1 342 ? -18.104 7.055 24.224 1.00 92.19 342 ARG A C 1
ATOM 2705 O O . ARG A 1 342 ? -18.494 6.523 23.185 1.00 92.19 342 ARG A O 1
ATOM 2712 N N . LEU A 1 343 ? -18.173 6.451 25.403 1.00 91.44 343 LEU A N 1
ATOM 2713 C CA . LEU A 1 343 ? -18.780 5.140 25.582 1.00 91.44 343 LEU A CA 1
ATOM 2714 C C . LEU A 1 343 ? -20.283 5.238 25.314 1.00 91.44 343 LEU A C 1
ATOM 2716 O O . LEU A 1 343 ? -21.008 5.945 26.005 1.00 91.44 343 LEU A O 1
ATOM 2720 N N . ARG A 1 344 ? -20.763 4.511 24.304 1.00 90.44 344 ARG A N 1
ATOM 2721 C CA . ARG A 1 344 ? -22.198 4.413 24.013 1.00 90.44 344 ARG A CA 1
ATOM 2722 C C . ARG A 1 344 ? -22.831 3.218 24.714 1.00 90.44 344 ARG A C 1
ATOM 2724 O O . ARG A 1 344 ? -23.985 3.281 25.123 1.00 90.44 344 ARG A O 1
ATOM 2731 N N . LYS A 1 345 ? -22.122 2.089 24.743 1.00 86.62 345 LYS A N 1
ATOM 2732 C CA . LYS A 1 345 ? -22.614 0.829 25.309 1.00 86.62 345 LYS A CA 1
ATOM 2733 C C . LYS A 1 345 ? -21.445 -0.084 25.642 1.00 86.62 345 LYS A C 1
ATOM 2735 O O . LYS A 1 345 ? -20.519 -0.177 24.847 1.00 86.62 345 LYS A O 1
ATOM 2740 N N . GLY A 1 346 ? -21.545 -0.832 26.735 1.00 80.25 346 GLY A N 1
ATOM 2741 C CA . GLY A 1 346 ? -20.610 -1.906 27.068 1.00 80.25 346 GLY A CA 1
ATOM 2742 C C . GLY A 1 346 ? -20.079 -1.803 28.488 1.00 80.25 346 GLY A C 1
ATOM 2743 O O . GLY A 1 346 ? -20.270 -0.795 29.160 1.00 80.25 346 GLY A O 1
ATOM 2744 N N . ALA A 1 347 ? -19.421 -2.866 28.935 1.00 66.62 347 ALA A N 1
ATOM 2745 C CA . ALA A 1 347 ? -18.759 -2.939 30.230 1.00 66.62 347 ALA A CA 1
ATOM 2746 C C . ALA A 1 347 ? -17.358 -3.532 30.038 1.00 66.62 347 ALA A C 1
ATOM 2748 O O . ALA A 1 347 ? -17.137 -4.321 29.119 1.00 66.62 347 ALA A O 1
ATOM 2749 N N . GLY A 1 348 ? -16.407 -3.146 30.892 1.00 66.56 348 GLY A N 1
ATOM 2750 C CA . GLY A 1 348 ? -15.049 -3.703 30.853 1.00 66.56 348 GLY A CA 1
ATOM 2751 C C . GLY A 1 348 ? -14.159 -3.181 29.720 1.00 66.56 348 GLY A C 1
ATOM 2752 O O . GLY A 1 348 ? -13.161 -3.811 29.407 1.00 66.56 348 GLY A O 1
ATOM 2753 N N . VAL A 1 349 ? -14.490 -2.031 29.120 1.00 67.19 349 VAL A N 1
ATOM 2754 C CA . VAL A 1 349 ? -13.666 -1.362 28.086 1.00 67.19 349 VAL A CA 1
ATOM 2755 C C . VAL A 1 349 ? -12.513 -0.537 28.672 1.00 67.19 349 VAL A C 1
ATOM 2757 O O . VAL A 1 349 ? -11.622 -0.114 27.942 1.00 67.19 349 VAL A O 1
ATOM 2760 N N . ALA A 1 350 ? -12.506 -0.332 29.993 1.00 60.34 350 ALA A N 1
ATOM 2761 C CA . ALA A 1 350 ? -11.511 0.464 30.711 1.00 60.34 350 ALA A CA 1
ATOM 2762 C C . ALA A 1 350 ? -10.042 0.046 30.472 1.00 60.34 350 ALA A C 1
ATOM 2764 O O . ALA A 1 350 ? -9.211 0.945 30.386 1.00 60.34 350 ALA A O 1
ATOM 2765 N N . PRO A 1 351 ? -9.683 -1.248 30.303 1.00 62.88 351 PRO A N 1
ATOM 2766 C CA . PRO A 1 351 ? -8.309 -1.624 29.954 1.00 62.88 351 PRO A CA 1
ATOM 2767 C C . PRO A 1 351 ? -7.867 -1.136 28.564 1.00 62.88 351 PRO A C 1
ATOM 2769 O O . PRO A 1 351 ? -6.677 -1.030 28.295 1.00 62.88 351 PRO A O 1
ATOM 2772 N N . LEU A 1 352 ? -8.821 -0.861 27.672 1.00 65.88 352 LEU A N 1
ATOM 2773 C CA . LEU A 1 352 ? -8.587 -0.599 26.246 1.00 65.88 352 LEU A CA 1
ATOM 2774 C C . LEU A 1 352 ? -8.678 0.899 25.934 1.00 65.88 352 LEU A C 1
ATOM 2776 O O . LEU A 1 352 ? -7.984 1.427 25.061 1.00 65.88 352 LEU A O 1
ATOM 2780 N N . ARG A 1 353 ? -9.544 1.585 26.681 1.00 76.19 353 ARG A N 1
ATOM 2781 C CA . ARG A 1 353 ? -9.816 3.020 26.608 1.00 76.19 353 ARG A CA 1
ATOM 2782 C C . ARG A 1 353 ? -9.946 3.567 28.033 1.00 76.19 353 ARG A C 1
ATOM 2784 O O . ARG A 1 353 ? -11.064 3.836 28.489 1.00 76.19 353 ARG A O 1
ATOM 2791 N N . PRO A 1 354 ? -8.835 3.651 28.787 1.00 76.00 354 PRO A N 1
ATOM 2792 C CA . PRO A 1 354 ? -8.878 4.090 30.173 1.00 76.00 354 PRO A CA 1
ATOM 2793 C C . PRO A 1 354 ? -9.434 5.512 30.266 1.00 76.00 354 PRO A C 1
ATOM 2795 O O . PRO A 1 354 ? -9.117 6.388 29.463 1.00 76.00 354 PRO A O 1
ATOM 2798 N N . GLY A 1 355 ? -10.316 5.725 31.242 1.00 78.06 355 GLY A N 1
ATOM 2799 C CA . GLY A 1 355 ? -10.964 7.017 31.465 1.00 78.06 355 GLY A CA 1
ATOM 2800 C C . GLY A 1 355 ? -12.092 7.365 30.488 1.00 78.06 355 GLY A C 1
ATOM 2801 O O . GLY A 1 355 ? -12.732 8.394 30.680 1.00 78.06 355 GLY A O 1
ATOM 2802 N N . VAL A 1 356 ? -12.398 6.534 29.482 1.00 84.44 356 VAL A N 1
ATOM 2803 C CA . VAL A 1 356 ? -13.538 6.806 28.594 1.00 84.44 356 VAL A CA 1
ATOM 2804 C C . VAL A 1 356 ? -14.853 6.397 29.257 1.00 84.44 356 VAL A C 1
ATOM 2806 O O . VAL A 1 356 ? -15.119 5.215 29.477 1.00 84.44 356 VAL A O 1
ATOM 2809 N N . GLY A 1 357 ? -15.684 7.399 29.552 1.00 85.50 357 GLY A N 1
ATOM 2810 C CA . GLY A 1 357 ? -17.039 7.245 30.085 1.00 85.50 357 GLY A CA 1
ATOM 2811 C C . GLY A 1 357 ? -18.129 7.608 29.073 1.00 85.50 357 GLY A C 1
ATOM 2812 O O . GLY A 1 357 ? -17.875 7.697 27.874 1.00 85.50 357 GLY A O 1
ATOM 2813 N N . GLU A 1 358 ? -19.349 7.832 29.566 1.00 88.81 358 GLU A N 1
ATOM 2814 C CA . GLU A 1 358 ? -20.527 8.193 28.751 1.00 88.81 358 GLU A CA 1
ATOM 2815 C C . GLU A 1 358 ? -20.476 9.618 28.179 1.00 88.81 358 GLU A C 1
ATOM 2817 O O . GLU A 1 358 ? -21.246 9.954 27.282 1.00 88.81 358 GLU A O 1
ATOM 2822 N N . GLU A 1 359 ? -19.542 10.438 28.656 1.00 91.62 359 GLU A N 1
ATOM 2823 C CA . GLU A 1 359 ? -19.260 11.772 28.129 1.00 91.62 359 GLU A CA 1
ATOM 2824 C C . GLU A 1 359 ? -18.141 11.748 27.079 1.00 91.62 359 GLU A C 1
ATOM 2826 O O . GLU A 1 359 ? -17.410 10.766 26.926 1.00 91.62 359 GLU A O 1
ATOM 2831 N N . TRP A 1 360 ? -18.001 12.841 26.329 1.00 92.69 360 TRP A N 1
ATOM 2832 C CA . TRP A 1 360 ? -16.887 12.999 25.396 1.00 92.69 360 TRP A CA 1
ATOM 2833 C C . TRP A 1 360 ? -15.577 13.216 26.153 1.00 92.69 360 TRP A C 1
ATOM 2835 O O . TRP A 1 360 ? -15.400 14.224 26.830 1.00 92.69 360 TRP A O 1
ATOM 2845 N N . ASN A 1 361 ? -14.653 12.274 25.995 1.00 89.94 361 ASN A N 1
ATOM 2846 C CA . ASN A 1 361 ? -13.348 12.274 26.634 1.00 89.94 361 ASN A CA 1
ATOM 2847 C C . ASN A 1 361 ? -12.255 12.324 25.570 1.00 89.94 361 ASN A C 1
ATOM 2849 O O . ASN A 1 361 ? -12.208 11.489 24.664 1.00 89.94 361 ASN A O 1
ATOM 2853 N N . GLU A 1 362 ? -11.372 13.309 25.680 1.00 88.12 362 GLU A N 1
ATOM 2854 C CA . GLU A 1 362 ? -10.155 13.359 24.879 1.00 88.12 362 GLU A CA 1
ATOM 2855 C C . GLU A 1 362 ? -9.173 12.304 25.393 1.00 88.12 362 GLU A C 1
ATOM 2857 O O . GLU A 1 362 ? -8.991 12.150 26.600 1.00 88.12 362 GLU A O 1
ATOM 2862 N N . GLN A 1 363 ? -8.586 11.537 24.479 1.00 82.75 363 GLN A N 1
ATOM 2863 C CA . GLN A 1 363 ? -7.535 10.584 24.818 1.00 82.75 363 GLN A CA 1
ATOM 2864 C C . GLN A 1 363 ? -6.175 11.248 24.631 1.00 82.75 363 GLN A C 1
ATOM 2866 O O . GLN A 1 363 ? -5.959 11.967 23.651 1.00 82.75 363 GLN A O 1
ATOM 2871 N N . GLU A 1 364 ? -5.274 11.001 25.581 1.00 71.50 364 GLU A N 1
ATOM 2872 C CA . GLU A 1 364 ? -3.899 11.482 25.509 1.00 71.50 364 GLU A CA 1
ATOM 2873 C C . GLU A 1 364 ? -3.245 10.977 24.219 1.00 71.50 364 GLU A C 1
ATOM 2875 O O . GLU A 1 364 ? -3.451 9.837 23.792 1.00 71.50 364 GLU A O 1
ATOM 2880 N N . ARG A 1 365 ? -2.514 11.864 23.540 1.00 65.19 365 ARG A N 1
ATOM 2881 C CA . ARG A 1 365 ? -1.899 11.537 22.257 1.00 65.19 365 ARG A CA 1
ATOM 2882 C C . ARG A 1 365 ? -0.684 10.651 22.468 1.00 65.19 365 ARG A C 1
ATOM 2884 O O . ARG A 1 365 ? 0.231 11.005 23.201 1.00 65.19 365 ARG A O 1
ATOM 2891 N N . ASN A 1 366 ? -0.614 9.599 21.668 1.00 67.00 366 ASN A N 1
ATOM 2892 C CA . ASN A 1 366 ? 0.660 9.031 21.267 1.00 67.00 366 ASN A CA 1
ATOM 2893 C C . ASN A 1 366 ? 1.260 9.904 20.147 1.00 67.00 366 ASN A C 1
ATOM 2895 O O . ASN A 1 366 ? 0.568 10.211 19.173 1.00 67.00 366 ASN A O 1
ATOM 2899 N N . GLU A 1 367 ? 2.523 10.312 20.276 1.00 66.94 367 GLU A N 1
ATOM 2900 C CA . GLU A 1 367 ? 3.231 11.106 19.258 1.00 66.94 367 GLU A CA 1
ATOM 2901 C C . GLU A 1 367 ? 3.344 10.364 17.914 1.00 66.94 367 GLU A C 1
ATOM 2903 O O . GLU A 1 367 ? 3.356 11.003 16.863 1.00 66.94 367 GLU A O 1
ATOM 2908 N N . ASP A 1 368 ? 3.295 9.027 17.943 1.00 67.38 368 ASP A N 1
ATOM 2909 C CA . ASP A 1 368 ? 3.333 8.157 16.761 1.00 67.38 368 ASP A CA 1
ATOM 2910 C C . ASP A 1 368 ? 1.969 8.021 16.045 1.00 67.38 368 ASP A C 1
ATOM 2912 O O . ASP A 1 368 ? 1.848 7.274 15.070 1.00 67.38 368 ASP A O 1
ATOM 2916 N N . ALA A 1 369 ? 0.907 8.680 16.533 1.00 70.25 369 ALA A N 1
ATOM 2917 C CA . ALA A 1 369 ? -0.447 8.532 15.996 1.00 70.25 369 ALA A CA 1
ATOM 2918 C C . ALA A 1 369 ? -0.603 9.210 14.622 1.00 70.25 369 ALA A C 1
ATOM 2920 O O . ALA A 1 369 ? -0.969 10.386 14.496 1.00 70.25 369 ALA A O 1
ATOM 2921 N N . GLN A 1 370 ? -0.386 8.418 13.578 1.00 77.56 370 GLN A N 1
ATOM 2922 C CA . GLN A 1 370 ? -0.566 8.797 12.183 1.00 77.56 370 GLN A CA 1
ATOM 2923 C C . GLN A 1 370 ? -1.588 7.896 11.493 1.00 77.56 370 GLN A C 1
ATOM 2925 O O . GLN A 1 370 ? -1.785 6.736 11.866 1.00 77.56 370 GLN A O 1
ATOM 2930 N N . LEU A 1 371 ? -2.232 8.449 10.472 1.00 80.62 371 LEU A N 1
ATOM 2931 C CA . LEU A 1 371 ? -3.031 7.710 9.514 1.00 80.62 371 LEU A CA 1
ATOM 2932 C C . LEU A 1 371 ? -2.364 7.808 8.146 1.00 80.62 371 LEU A C 1
ATOM 2934 O O . LEU A 1 371 ? -2.246 8.884 7.569 1.00 80.62 371 LEU A O 1
ATOM 2938 N N . ILE A 1 372 ? -1.947 6.670 7.621 1.00 79.56 372 ILE A N 1
ATOM 2939 C CA . ILE A 1 372 ? -1.327 6.518 6.315 1.00 79.56 372 ILE A CA 1
ATOM 2940 C C . ILE A 1 372 ? -2.387 6.010 5.341 1.00 79.56 372 ILE A C 1
ATOM 2942 O O . ILE A 1 372 ? -3.059 5.013 5.611 1.00 79.56 372 ILE A O 1
ATOM 2946 N N . ARG A 1 373 ? -2.547 6.693 4.206 1.00 77.12 373 ARG A N 1
ATOM 2947 C CA . ARG A 1 373 ? -3.361 6.217 3.086 1.00 77.12 373 ARG A CA 1
ATOM 2948 C C . ARG A 1 373 ? -2.470 5.847 1.918 1.00 77.12 373 ARG A C 1
ATOM 2950 O O . ARG A 1 373 ? -1.763 6.712 1.411 1.00 77.12 373 ARG A O 1
ATOM 2957 N N . THR A 1 374 ? -2.564 4.599 1.473 1.00 74.31 374 THR A N 1
ATOM 2958 C CA . THR A 1 374 ? -1.844 4.088 0.302 1.00 74.31 374 THR A CA 1
ATOM 2959 C C . THR A 1 374 ? -2.843 3.410 -0.624 1.00 74.31 374 THR A C 1
ATOM 2961 O O . THR A 1 374 ? -3.265 2.274 -0.393 1.00 74.31 374 THR A O 1
ATOM 2964 N N . GLY A 1 375 ? -3.264 4.124 -1.667 1.00 77.94 375 GLY A N 1
ATOM 2965 C CA . GLY A 1 375 ? -4.339 3.664 -2.540 1.00 77.94 375 GLY A CA 1
ATOM 2966 C C . GLY A 1 375 ? -5.670 3.590 -1.786 1.00 77.94 375 GLY A C 1
ATOM 2967 O O . GLY A 1 375 ? -6.142 4.582 -1.223 1.00 77.94 375 GLY A O 1
ATOM 2968 N N . ALA A 1 376 ? -6.274 2.403 -1.761 1.00 83.31 376 ALA A N 1
ATOM 2969 C CA . ALA A 1 376 ? -7.464 2.113 -0.966 1.00 83.31 376 ALA A CA 1
ATOM 2970 C C . ALA A 1 376 ? -7.159 1.682 0.479 1.00 83.31 376 ALA A C 1
ATOM 2972 O O . ALA A 1 376 ? -8.084 1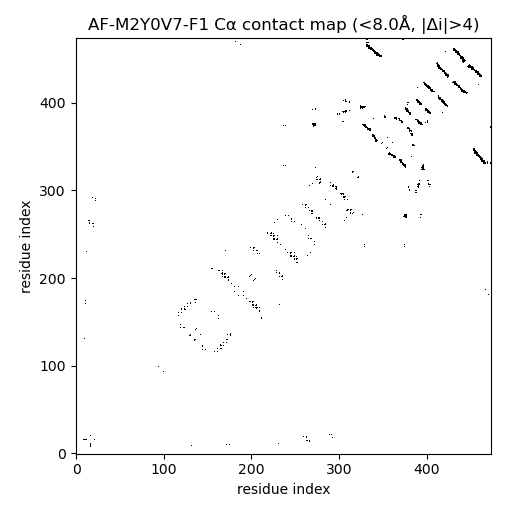.612 1.294 1.00 83.31 376 ALA A O 1
ATOM 2973 N N . ILE A 1 377 ? -5.898 1.372 0.806 1.00 86.88 377 ILE A N 1
ATOM 2974 C CA . ILE A 1 377 ? -5.509 0.947 2.154 1.00 86.88 377 ILE A CA 1
ATOM 2975 C C . ILE A 1 377 ? -5.426 2.167 3.059 1.00 86.88 377 ILE A C 1
ATOM 2977 O O . ILE A 1 377 ? -4.888 3.213 2.692 1.00 86.88 377 ILE A O 1
ATOM 2981 N N . VAL A 1 378 ? -5.935 2.001 4.271 1.00 88.44 378 VAL A N 1
ATOM 2982 C CA . VAL A 1 378 ? -5.765 2.945 5.365 1.00 88.44 378 VAL A CA 1
ATOM 2983 C C . VAL A 1 378 ? -5.105 2.216 6.522 1.00 88.44 378 VAL A C 1
ATOM 2985 O O . VAL A 1 378 ? -5.584 1.169 6.947 1.00 88.44 378 VAL A O 1
ATOM 2988 N N . HIS A 1 379 ? -4.020 2.774 7.037 1.00 86.81 379 HIS A N 1
ATOM 2989 C CA . HIS A 1 379 ? -3.306 2.268 8.196 1.00 86.81 379 HIS A CA 1
ATOM 2990 C C . HIS A 1 379 ? -3.262 3.351 9.269 1.00 86.81 379 HIS A C 1
ATOM 2992 O O . HIS A 1 379 ? -2.875 4.481 9.000 1.00 86.81 379 HIS A O 1
ATOM 2998 N N . TYR A 1 380 ? -3.695 3.024 10.474 1.00 86.25 380 TYR A N 1
ATOM 2999 C CA . TYR A 1 380 ? -3.844 3.933 11.594 1.00 86.25 380 TYR A CA 1
ATOM 3000 C C . TYR A 1 380 ? -3.162 3.343 12.820 1.00 86.25 380 TYR A C 1
ATOM 3002 O O . TYR A 1 380 ? -3.476 2.228 13.238 1.00 86.25 380 TYR A O 1
ATOM 3010 N N . VAL A 1 381 ? -2.259 4.106 13.426 1.00 76.12 381 VAL A N 1
ATOM 3011 C CA . VAL A 1 381 ? -1.646 3.724 14.699 1.00 76.12 381 VAL A CA 1
ATOM 3012 C C . VAL A 1 381 ? -2.511 4.251 15.836 1.00 76.12 381 VAL A C 1
ATOM 3014 O O . VAL A 1 381 ? -2.699 5.461 15.984 1.00 76.12 381 VAL A O 1
ATOM 3017 N N . ASN A 1 382 ? -3.055 3.332 16.634 1.00 71.81 382 ASN A N 1
ATOM 3018 C CA . ASN A 1 382 ? -3.939 3.656 17.748 1.00 71.81 382 ASN A CA 1
ATOM 3019 C C . ASN A 1 382 ? -3.240 4.578 18.778 1.00 71.81 382 ASN A C 1
ATOM 3021 O O . ASN A 1 382 ? -2.140 4.248 19.227 1.00 71.81 382 ASN A O 1
ATOM 3025 N N . PRO A 1 383 ? -3.859 5.701 19.198 1.00 62.75 383 PRO A N 1
ATOM 3026 C CA . PRO A 1 383 ? -3.324 6.586 20.230 1.00 62.75 383 PRO A CA 1
ATOM 3027 C C . PRO A 1 383 ? -3.531 6.050 21.650 1.00 62.75 383 PRO A C 1
ATOM 3029 O O . PRO A 1 383 ? -3.010 6.639 22.588 1.00 62.75 383 PRO A O 1
ATOM 3032 N N . GLY A 1 384 ? -4.302 4.971 21.826 1.00 65.12 384 GLY A N 1
ATOM 3033 C CA . GLY A 1 384 ? -4.508 4.356 23.134 1.00 65.12 384 GLY A CA 1
ATOM 3034 C C . GLY A 1 384 ? -3.222 3.802 23.769 1.00 65.12 384 GLY A C 1
ATOM 3035 O O . GLY A 1 384 ? -2.191 3.681 23.107 1.00 65.12 384 GLY A O 1
ATOM 3036 N N . PRO A 1 385 ? -3.283 3.392 25.051 1.00 63.66 385 PRO A N 1
ATOM 3037 C CA . PRO A 1 385 ? -2.119 2.894 25.796 1.00 63.66 385 PRO A CA 1
ATOM 3038 C C . PRO A 1 385 ? -1.512 1.619 25.192 1.00 63.66 385 PRO A C 1
ATOM 3040 O O . PRO A 1 385 ? -0.342 1.315 25.417 1.00 63.66 385 PRO A O 1
ATOM 3043 N N . VAL A 1 386 ? -2.301 0.869 24.419 1.00 70.81 386 VAL A N 1
ATOM 3044 C CA . VAL A 1 386 ? -1.845 -0.293 23.660 1.00 70.81 386 VAL A CA 1
ATOM 3045 C C . VAL A 1 386 ? -1.674 0.129 22.204 1.00 70.81 386 VAL A C 1
ATOM 3047 O O . VAL A 1 386 ? -2.653 0.448 21.526 1.00 70.81 386 VAL A O 1
ATOM 3050 N N . LYS A 1 387 ? -0.426 0.116 21.721 1.00 73.12 387 LYS A N 1
ATOM 3051 C CA . LYS A 1 387 ? -0.107 0.378 20.313 1.00 73.12 387 LYS A CA 1
ATOM 3052 C C . LYS A 1 387 ? -0.591 -0.802 19.471 1.00 73.12 387 LYS A C 1
ATOM 3054 O O . LYS A 1 387 ? 0.095 -1.813 19.358 1.00 73.12 387 LYS A O 1
ATOM 3059 N N . ILE A 1 388 ? -1.795 -0.678 18.923 1.00 79.75 388 ILE A N 1
ATOM 3060 C CA . ILE A 1 388 ? -2.352 -1.632 17.963 1.00 79.75 388 ILE A CA 1
ATOM 3061 C C . ILE A 1 388 ? -2.240 -0.988 16.574 1.00 79.75 388 ILE A C 1
ATOM 3063 O O . ILE A 1 388 ? -2.787 0.104 16.385 1.00 79.75 388 ILE A O 1
ATOM 3067 N N . PRO A 1 389 ? -1.542 -1.610 15.610 1.00 83.38 389 PRO A N 1
ATOM 3068 C CA . PRO A 1 389 ? -1.642 -1.243 14.209 1.00 83.38 389 PRO A CA 1
ATOM 3069 C C . PRO A 1 389 ? -3.056 -1.577 13.725 1.00 83.38 389 PRO A C 1
ATOM 3071 O O . PRO A 1 389 ? -3.514 -2.715 13.811 1.00 83.38 389 PRO A O 1
ATOM 3074 N N . ILE A 1 390 ? -3.780 -0.575 13.236 1.00 89.19 390 ILE A N 1
ATOM 3075 C CA . ILE A 1 390 ? -5.160 -0.728 12.777 1.00 89.19 390 ILE A CA 1
ATOM 3076 C C . ILE A 1 390 ? -5.183 -0.477 11.280 1.00 89.19 390 ILE A C 1
ATOM 3078 O O . ILE A 1 390 ? -4.959 0.636 10.821 1.00 89.19 390 ILE A O 1
ATOM 3082 N N . THR A 1 391 ? -5.475 -1.506 10.497 1.00 91.06 391 THR A N 1
ATOM 3083 C CA . THR A 1 391 ? -5.429 -1.427 9.037 1.00 91.06 391 THR A CA 1
ATOM 3084 C C . THR A 1 391 ? -6.790 -1.740 8.442 1.00 91.06 391 THR A C 1
ATOM 3086 O O . THR A 1 391 ? -7.564 -2.535 8.970 1.00 91.06 391 THR A O 1
ATOM 3089 N N . GLY A 1 392 ? -7.118 -1.118 7.322 1.00 92.31 392 GLY A N 1
ATOM 3090 C CA . GLY A 1 392 ? -8.317 -1.452 6.589 1.00 92.31 392 GLY A CA 1
ATOM 3091 C C . GLY A 1 392 ? -8.424 -0.747 5.258 1.00 92.31 392 GLY A C 1
ATOM 3092 O O . GLY A 1 392 ? -7.424 -0.439 4.616 1.00 92.31 392 GLY A O 1
ATOM 3093 N N . PHE A 1 393 ? -9.663 -0.511 4.850 1.00 90.00 393 PHE A N 1
ATOM 3094 C CA . PHE A 1 393 ? -9.999 0.062 3.557 1.00 90.00 393 PHE A CA 1
ATOM 3095 C C . PHE A 1 393 ? -10.667 1.418 3.746 1.00 90.00 393 PHE A C 1
ATOM 3097 O O . PHE A 1 393 ? -11.490 1.591 4.650 1.00 90.00 393 PHE A O 1
ATOM 3104 N N . GLY A 1 394 ? -10.366 2.370 2.870 1.00 88.19 394 GLY A N 1
ATOM 3105 C CA . GLY A 1 394 ? -10.995 3.683 2.887 1.00 88.19 394 GLY A CA 1
ATOM 3106 C C . GLY A 1 394 ? -11.210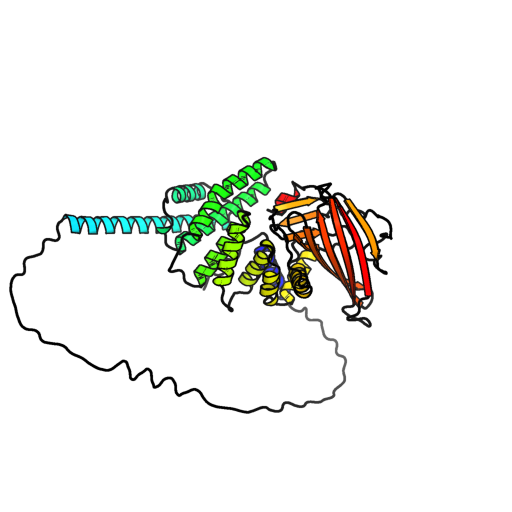 4.266 1.501 1.00 88.19 394 GLY A C 1
ATOM 3107 O O . GLY A 1 394 ? -10.347 4.189 0.632 1.00 88.19 394 GLY A O 1
ATOM 3108 N N . GLY A 1 395 ? -12.357 4.916 1.328 1.00 83.31 395 GLY A N 1
ATOM 3109 C CA . GLY A 1 395 ? -12.660 5.799 0.205 1.00 83.31 395 GLY A CA 1
ATOM 3110 C C . GLY A 1 395 ? -12.490 7.273 0.582 1.00 83.31 395 GLY A C 1
ATOM 3111 O O . GLY A 1 395 ? -11.885 7.616 1.602 1.00 83.31 395 GLY A O 1
ATOM 3112 N N . ARG A 1 396 ? -13.035 8.183 -0.227 1.00 81.62 396 ARG A N 1
ATOM 3113 C CA . ARG A 1 396 ? -12.907 9.635 0.016 1.00 81.62 396 ARG A CA 1
ATOM 3114 C C . ARG A 1 396 ? -13.582 10.104 1.314 1.00 81.62 396 ARG A C 1
ATOM 3116 O O . ARG A 1 396 ? -13.123 11.048 1.959 1.00 81.62 396 ARG A O 1
ATOM 3123 N N . HIS A 1 397 ? -14.700 9.471 1.663 1.00 86.75 397 HIS A N 1
ATOM 3124 C CA . HIS A 1 397 ? -15.615 9.941 2.707 1.00 86.75 397 HIS A CA 1
ATOM 3125 C C . HIS A 1 397 ? -15.854 8.936 3.827 1.00 86.75 397 HIS A C 1
ATOM 3127 O O . HIS A 1 397 ? -16.519 9.271 4.802 1.00 86.75 397 HIS A O 1
ATOM 3133 N N . GLU A 1 398 ? -15.339 7.720 3.711 1.00 89.25 398 GLU A N 1
ATOM 3134 C CA . GLU A 1 398 ? -15.546 6.682 4.709 1.00 89.25 398 GLU A CA 1
ATOM 3135 C C . GLU A 1 398 ? -14.387 5.698 4.729 1.00 89.25 398 GLU A C 1
ATOM 3137 O O . GLU A 1 398 ? -13.696 5.517 3.728 1.00 89.25 398 GLU A O 1
ATOM 3142 N N . MET A 1 399 ? -14.168 5.092 5.889 1.00 90.50 399 MET A N 1
ATOM 3143 C CA . MET A 1 399 ? -13.164 4.058 6.083 1.00 90.50 399 MET A CA 1
ATOM 3144 C C . MET A 1 399 ? -13.634 3.041 7.117 1.00 90.50 399 MET A C 1
ATOM 3146 O O . MET A 1 399 ? -14.386 3.360 8.046 1.00 90.50 399 MET A O 1
ATOM 3150 N N . VAL A 1 400 ? -13.175 1.810 6.946 1.00 92.56 400 VAL A N 1
ATOM 3151 C CA . VAL A 1 400 ? -13.380 0.709 7.880 1.00 92.56 400 VAL A CA 1
ATOM 3152 C C . VAL A 1 400 ? -12.017 0.133 8.203 1.00 92.56 400 VAL A C 1
ATOM 3154 O O . VAL A 1 400 ? -11.301 -0.268 7.290 1.00 92.56 400 VAL A O 1
ATOM 3157 N N . LEU A 1 401 ? -11.671 0.098 9.487 1.00 92.81 401 LEU A N 1
ATOM 3158 C CA . LEU A 1 401 ? -10.350 -0.311 9.962 1.00 92.81 401 LEU A CA 1
ATOM 3159 C C . LEU A 1 401 ? -10.487 -1.440 10.978 1.00 92.81 401 LEU A C 1
ATOM 3161 O O . LEU A 1 401 ? -11.483 -1.515 11.700 1.00 92.81 401 LEU A O 1
ATOM 3165 N N . PHE A 1 402 ? -9.481 -2.301 11.040 1.00 93.25 402 PHE A N 1
ATOM 3166 C CA . PHE A 1 402 ? -9.414 -3.406 11.978 1.00 93.25 402 PHE A CA 1
ATOM 3167 C C . PHE A 1 402 ? -7.984 -3.613 12.466 1.00 93.25 402 PHE A C 1
ATOM 3169 O O . PHE A 1 402 ? -7.035 -3.552 11.690 1.00 93.25 402 PHE A O 1
ATOM 3176 N N . GLY A 1 403 ? -7.839 -3.882 13.753 1.00 91.88 403 GLY A N 1
ATOM 3177 C CA . GLY A 1 403 ? -6.578 -4.272 14.364 1.00 91.88 403 GLY A CA 1
ATOM 3178 C C . GLY A 1 403 ? -6.840 -5.269 15.478 1.00 91.88 403 GLY A C 1
ATOM 3179 O O . GLY A 1 403 ? -7.945 -5.328 16.027 1.00 91.88 403 GLY A O 1
ATOM 3180 N N . TYR A 1 404 ? -5.835 -6.067 15.808 1.00 91.12 404 TYR A N 1
ATOM 3181 C CA . TYR A 1 404 ? -5.895 -6.934 16.974 1.00 91.12 404 TYR A CA 1
ATOM 3182 C C . TYR A 1 404 ? -4.535 -7.054 17.646 1.00 91.12 404 TYR A C 1
ATOM 3184 O O . TYR A 1 404 ? -3.517 -6.704 17.068 1.00 91.12 404 TYR A O 1
ATOM 3192 N N . VAL A 1 405 ? -4.529 -7.513 18.890 1.00 89.00 405 VAL A N 1
ATOM 3193 C CA . VAL A 1 405 ? -3.311 -7.870 19.614 1.00 89.00 405 VAL A CA 1
ATOM 3194 C C . VAL A 1 405 ? -3.644 -8.947 20.630 1.00 89.00 405 VAL A C 1
ATOM 3196 O O . VAL A 1 405 ? -4.700 -8.909 21.263 1.00 89.00 405 VAL A O 1
ATOM 3199 N N . ASP A 1 406 ? -2.737 -9.898 20.802 1.00 89.00 406 ASP A N 1
ATOM 3200 C CA . ASP A 1 406 ? -2.865 -10.925 21.826 1.00 89.00 406 ASP A CA 1
ATOM 3201 C C . ASP A 1 406 ? -2.054 -10.518 23.055 1.00 89.00 406 ASP A C 1
ATOM 3203 O O . ASP A 1 406 ? -0.835 -10.363 22.992 1.00 89.00 406 ASP A O 1
ATOM 3207 N N . VAL A 1 407 ? -2.738 -10.343 24.183 1.00 85.50 407 VAL A N 1
ATOM 3208 C CA . VAL A 1 407 ? -2.149 -9.941 25.462 1.00 85.50 407 VAL A CA 1
ATOM 3209 C C . VAL A 1 407 ? -2.266 -11.094 26.449 1.00 85.50 407 VAL A C 1
ATOM 3211 O O . VAL A 1 407 ? -3.298 -11.759 26.531 1.00 85.50 407 VAL A O 1
ATOM 3214 N N . THR A 1 408 ? -1.209 -11.345 27.213 1.00 84.25 408 THR A N 1
ATOM 3215 C CA . THR A 1 408 ? -1.255 -12.308 28.318 1.00 84.25 408 THR A CA 1
ATOM 3216 C C . THR A 1 408 ? -1.789 -11.613 29.568 1.00 84.25 408 THR A C 1
ATOM 3218 O O . THR A 1 408 ? -1.139 -10.713 30.096 1.00 84.25 408 THR A O 1
ATOM 3221 N N . ASP A 1 409 ? -2.954 -12.044 30.049 1.00 76.69 409 ASP A N 1
ATOM 3222 C CA . ASP A 1 409 ? -3.582 -11.589 31.291 1.00 76.69 409 ASP A CA 1
ATOM 3223 C C . ASP A 1 409 ? -3.502 -12.711 32.342 1.00 76.69 409 ASP A C 1
ATOM 3225 O O . ASP A 1 409 ? -4.308 -13.648 32.386 1.00 76.69 409 ASP A O 1
ATOM 3229 N N . GLY A 1 410 ? -2.444 -12.667 33.155 1.00 81.06 410 GLY A N 1
ATOM 3230 C CA . GLY A 1 410 ? -2.154 -13.685 34.163 1.00 81.06 410 GLY A CA 1
ATOM 3231 C C . GLY A 1 410 ? -1.857 -15.059 33.550 1.00 81.06 410 GLY A C 1
ATOM 3232 O O . GLY A 1 410 ? -0.757 -15.300 33.061 1.00 81.06 410 GLY A O 1
ATOM 3233 N N . THR A 1 411 ? -2.828 -15.976 33.625 1.00 82.31 411 THR A N 1
ATOM 3234 C CA . THR A 1 411 ? -2.707 -17.351 33.087 1.00 82.31 411 THR A CA 1
ATOM 3235 C C . THR A 1 411 ? -3.425 -17.552 31.754 1.00 82.31 411 THR A C 1
ATOM 3237 O O . THR A 1 411 ? -3.322 -18.626 31.162 1.00 82.31 411 THR A O 1
ATOM 3240 N N . GLU A 1 412 ? -4.149 -16.540 31.277 1.00 87.69 412 GLU A N 1
ATOM 3241 C CA . GLU A 1 412 ? -4.924 -16.609 30.043 1.00 87.69 412 GLU A CA 1
ATOM 3242 C C . GLU A 1 412 ? -4.313 -15.688 28.986 1.00 87.69 412 GLU A C 1
ATOM 3244 O O . GLU A 1 412 ? -3.800 -14.613 29.286 1.00 87.69 412 GLU A O 1
ATOM 3249 N N . GLN A 1 413 ? -4.375 -16.103 27.726 1.00 90.62 413 GLN A N 1
ATOM 3250 C CA . GLN A 1 413 ? -4.098 -15.233 26.590 1.00 90.62 413 GLN A CA 1
ATOM 3251 C C . GLN A 1 413 ? -5.427 -14.675 26.091 1.00 90.62 413 GLN A C 1
ATOM 3253 O O . GLN A 1 413 ? -6.370 -15.434 25.855 1.00 90.62 413 GLN A O 1
ATOM 3258 N N . VAL A 1 414 ? -5.510 -13.360 25.926 1.00 89.44 414 VAL A N 1
ATOM 3259 C CA . VAL A 1 414 ? -6.716 -12.649 25.509 1.00 89.44 414 VAL A CA 1
ATOM 3260 C C . VAL A 1 414 ? -6.413 -11.860 24.242 1.00 89.44 414 VAL A C 1
ATOM 3262 O O . VAL A 1 414 ? -5.473 -11.073 24.197 1.00 89.44 414 VAL A O 1
ATOM 3265 N N . ARG A 1 415 ? -7.227 -12.059 23.207 1.00 90.62 415 ARG A N 1
ATOM 3266 C CA . ARG A 1 415 ? -7.189 -11.270 21.978 1.00 90.62 415 ARG A CA 1
ATOM 3267 C C . ARG A 1 415 ? -8.029 -10.025 22.141 1.00 90.62 415 ARG A C 1
ATOM 3269 O O . ARG A 1 415 ? -9.238 -10.116 22.364 1.00 90.62 415 ARG A O 1
ATOM 3276 N N . HIS A 1 416 ? -7.396 -8.877 21.997 1.00 88.38 416 HIS A N 1
ATOM 3277 C CA . HIS A 1 416 ? -8.049 -7.584 21.910 1.00 88.38 416 HIS A CA 1
ATOM 3278 C C . HIS A 1 416 ? -8.254 -7.273 20.435 1.00 88.38 416 HIS A C 1
ATOM 3280 O O . HIS A 1 416 ? -7.347 -7.496 19.637 1.00 88.38 416 HIS A O 1
ATOM 3286 N N . THR A 1 417 ? -9.431 -6.786 20.060 1.00 89.56 417 THR A N 1
ATOM 3287 C CA . THR A 1 417 ? -9.684 -6.334 18.692 1.00 89.56 417 THR A CA 1
ATOM 3288 C C . THR A 1 417 ? -10.366 -4.982 18.689 1.00 89.56 417 THR A C 1
ATOM 3290 O O . THR A 1 417 ? -11.311 -4.763 19.453 1.00 89.56 417 THR A O 1
ATOM 3293 N N . ASP A 1 418 ? -9.920 -4.135 17.769 1.00 89.88 418 ASP A N 1
ATOM 3294 C CA . ASP A 1 418 ? -10.493 -2.828 17.498 1.00 89.88 418 ASP A CA 1
ATOM 3295 C C . ASP A 1 418 ? -11.062 -2.836 16.085 1.00 89.88 418 ASP A C 1
ATOM 3297 O O . ASP A 1 418 ? -10.391 -3.205 15.119 1.00 89.88 418 ASP A O 1
ATOM 3301 N N . PHE A 1 419 ? -12.319 -2.428 15.951 1.00 91.50 419 PHE A N 1
ATOM 3302 C CA . PHE A 1 419 ? -12.987 -2.307 14.665 1.00 91.50 419 PHE A CA 1
ATOM 3303 C C . PHE A 1 419 ? -13.604 -0.922 14.523 1.00 91.50 419 PHE A C 1
ATOM 3305 O O . PHE A 1 419 ? -14.554 -0.577 15.226 1.00 91.50 419 PHE A O 1
ATOM 3312 N N . TYR A 1 420 ? -13.108 -0.147 13.567 1.00 91.81 420 TYR A N 1
ATOM 3313 C CA . TYR A 1 420 ? -13.565 1.208 13.305 1.00 91.81 420 TYR A CA 1
ATOM 3314 C C . TYR A 1 420 ? -14.462 1.260 12.076 1.00 91.81 420 TYR A C 1
ATOM 3316 O O . TYR A 1 420 ? -14.217 0.619 11.058 1.00 91.81 420 TYR A O 1
ATOM 3324 N N . THR A 1 421 ? -15.498 2.088 12.143 1.00 92.38 421 THR A N 1
ATOM 3325 C CA . THR A 1 421 ? -16.240 2.561 10.973 1.00 92.38 421 THR A CA 1
ATOM 3326 C C . THR A 1 421 ? -16.361 4.067 11.087 1.00 92.38 421 THR A C 1
ATOM 3328 O O . THR A 1 421 ? -17.078 4.559 11.959 1.00 92.38 421 THR A O 1
ATOM 3331 N N . LEU A 1 422 ? -15.658 4.789 10.220 1.00 92.38 422 LEU A N 1
ATOM 3332 C CA . LEU A 1 422 ? -15.536 6.241 10.261 1.00 92.38 422 LEU A CA 1
ATOM 3333 C C . LEU A 1 422 ? -16.067 6.857 8.970 1.00 92.38 422 LEU A C 1
ATOM 3335 O O . LEU A 1 422 ? -15.937 6.283 7.890 1.00 92.38 422 LEU A O 1
ATOM 3339 N N . LYS A 1 423 ? -16.637 8.052 9.088 1.00 92.62 423 LYS A N 1
ATOM 3340 C CA . LYS A 1 423 ? -17.069 8.897 7.979 1.00 92.62 423 LYS A CA 1
ATOM 3341 C C . LYS A 1 423 ? -16.514 10.297 8.148 1.00 92.62 423 LYS A C 1
ATOM 3343 O O . LYS A 1 423 ? -16.503 10.842 9.250 1.00 92.62 423 LYS A O 1
ATOM 3348 N N . ARG A 1 424 ? -16.080 10.891 7.046 1.00 90.81 424 ARG A N 1
ATOM 3349 C CA . ARG A 1 424 ? -15.632 12.276 7.018 1.00 90.81 424 ARG A CA 1
ATOM 3350 C C . ARG A 1 424 ? -16.835 13.187 7.232 1.00 90.81 424 ARG A C 1
ATOM 3352 O O . ARG A 1 424 ? -17.867 13.016 6.583 1.00 90.81 424 ARG A O 1
ATOM 3359 N N . SER A 1 425 ? -16.715 14.138 8.150 1.00 93.00 425 SER A N 1
ATOM 3360 C CA . SER A 1 425 ? -17.767 15.112 8.416 1.00 93.00 425 SER A CA 1
ATOM 3361 C C . SER A 1 425 ? -18.012 15.968 7.173 1.00 93.00 425 SER A C 1
ATOM 3363 O O . SER A 1 425 ? -17.080 16.448 6.531 1.00 93.00 425 SER A O 1
ATOM 3365 N N . SER A 1 426 ? -19.284 16.191 6.838 1.00 89.12 426 SER A N 1
ATOM 3366 C CA . SER A 1 426 ? -19.672 17.087 5.743 1.00 89.12 426 SER A CA 1
ATOM 3367 C C . SER A 1 426 ? -19.473 18.566 6.082 1.00 89.12 426 SER A C 1
ATOM 3369 O O . SER A 1 426 ? -19.441 19.396 5.181 1.00 89.12 426 SER A O 1
ATOM 3371 N N . LYS A 1 427 ? -19.353 18.897 7.374 1.00 90.12 427 LYS A N 1
ATOM 3372 C CA . LYS A 1 427 ? -19.190 20.272 7.869 1.00 90.12 427 LYS A CA 1
ATOM 3373 C C . LYS A 1 427 ? -17.729 20.669 8.068 1.00 90.12 427 LYS A C 1
ATOM 3375 O O . LYS A 1 427 ? -17.425 21.853 8.064 1.00 90.12 427 LYS A O 1
ATOM 3380 N N . ASP A 1 428 ? -16.854 19.689 8.271 1.00 90.12 428 ASP A N 1
ATOM 3381 C CA . ASP A 1 428 ? -15.441 19.898 8.568 1.00 90.12 428 ASP A CA 1
ATOM 3382 C C . ASP A 1 428 ? -14.619 18.762 7.954 1.00 90.12 428 ASP A C 1
ATOM 3384 O O . ASP A 1 428 ? -14.671 17.618 8.404 1.00 90.12 428 ASP A O 1
ATOM 3388 N N . SER A 1 429 ? -13.840 19.075 6.918 1.00 86.06 429 SER A N 1
ATOM 3389 C CA . SER A 1 429 ? -13.011 18.089 6.225 1.00 86.06 429 SER A CA 1
ATOM 3390 C C . SER A 1 429 ? -11.852 17.551 7.069 1.00 86.06 429 SER A C 1
ATOM 3392 O O . SER A 1 429 ? -11.244 16.556 6.672 1.00 86.06 429 SER A O 1
ATOM 3394 N N . SER A 1 430 ? -11.508 18.189 8.188 1.00 89.81 430 SER A N 1
ATOM 3395 C CA . SER A 1 430 ? -10.497 17.687 9.125 1.00 89.81 430 SER A CA 1
ATOM 3396 C C . SER A 1 430 ? -11.067 16.662 10.107 1.00 89.81 430 SER A C 1
ATOM 3398 O O . SER A 1 430 ? -10.315 15.910 10.716 1.00 89.81 430 SER A O 1
ATOM 3400 N N . LEU A 1 431 ? -12.392 16.576 10.235 1.00 93.44 431 LEU A N 1
ATOM 3401 C CA . LEU A 1 431 ? -13.049 15.736 11.225 1.00 93.44 431 LEU A CA 1
ATOM 3402 C C . LEU A 1 431 ? -13.565 14.430 10.611 1.00 93.44 431 LEU A C 1
ATOM 3404 O O . LEU A 1 431 ? -14.369 14.426 9.677 1.00 93.44 431 LEU A O 1
ATOM 3408 N N . TRP A 1 432 ? -13.175 13.312 11.211 1.00 93.25 432 TRP A N 1
ATOM 3409 C CA . TRP A 1 432 ? -13.730 11.986 10.968 1.00 93.25 432 TRP A CA 1
ATOM 3410 C C . TRP A 1 432 ? -14.526 11.535 12.182 1.00 93.25 432 TRP A C 1
ATOM 3412 O O . TRP A 1 432 ? -14.033 11.558 13.304 1.00 93.25 432 TRP A O 1
ATOM 3422 N N . VAL A 1 433 ? -15.767 11.117 11.964 1.00 95.19 433 VAL A N 1
ATOM 3423 C CA . VAL A 1 433 ? -16.676 10.690 13.029 1.00 95.19 433 VAL A CA 1
ATOM 3424 C C . VAL A 1 433 ? -17.160 9.279 12.777 1.00 95.19 433 VAL A C 1
ATOM 3426 O O . VAL A 1 433 ? -17.359 8.873 11.633 1.00 95.19 433 VAL A O 1
ATOM 3429 N N . GLY A 1 434 ? -17.404 8.518 13.832 1.00 94.94 434 GLY A N 1
ATOM 3430 C CA . GLY A 1 434 ? -17.933 7.180 13.648 1.00 94.94 434 GLY A CA 1
ATOM 3431 C C . GLY A 1 434 ? -18.000 6.371 14.918 1.00 94.94 434 GLY A C 1
ATOM 3432 O O . GLY A 1 434 ? -18.291 6.904 15.988 1.00 94.94 434 GLY A O 1
ATOM 3433 N N . LYS A 1 435 ? -17.787 5.067 14.766 1.00 93.81 435 LYS A N 1
ATOM 3434 C CA . LYS A 1 435 ? -17.848 4.108 15.862 1.00 93.81 435 LYS A CA 1
ATOM 3435 C C . LYS A 1 435 ? -16.604 3.250 15.907 1.00 93.81 435 LYS A C 1
ATOM 3437 O O . LYS A 1 435 ? -16.083 2.863 14.862 1.00 93.81 435 LYS A O 1
ATOM 3442 N N . GLU A 1 436 ? -16.233 2.893 17.119 1.00 92.12 436 GLU A N 1
ATOM 3443 C CA . GLU A 1 436 ? -15.268 1.853 17.426 1.00 92.12 436 GLU A CA 1
ATOM 3444 C C . GLU A 1 436 ? -16.002 0.740 18.178 1.00 92.12 436 GLU A C 1
ATOM 3446 O O . GLU A 1 436 ? -16.708 0.991 19.156 1.00 92.12 436 GLU A O 1
ATOM 3451 N N . LEU A 1 437 ? -15.884 -0.488 17.686 1.00 91.38 437 LEU A N 1
ATOM 3452 C CA . LEU A 1 437 ? -16.264 -1.694 18.402 1.00 91.38 437 LEU A CA 1
ATOM 3453 C C . LEU A 1 437 ? -14.986 -2.325 18.932 1.00 91.38 437 LEU A C 1
ATOM 3455 O O . LEU A 1 437 ? -14.156 -2.788 18.150 1.00 91.38 437 LEU A O 1
ATOM 3459 N N . VAL A 1 438 ? -14.887 -2.380 20.250 1.00 89.25 438 VAL A N 1
ATOM 3460 C CA . VAL A 1 438 ? -13.771 -2.989 20.956 1.00 89.25 438 VAL A CA 1
ATOM 3461 C C . VAL A 1 438 ? -14.246 -4.290 21.582 1.00 89.25 438 VAL A C 1
ATOM 3463 O O . VAL A 1 438 ? -15.278 -4.316 22.259 1.00 89.25 438 VAL A O 1
ATOM 3466 N N . THR A 1 439 ? -13.511 -5.380 21.368 1.00 89.50 439 THR A N 1
ATOM 3467 C CA . THR A 1 439 ? -13.828 -6.674 21.991 1.00 89.50 439 THR A CA 1
ATOM 3468 C C . THR A 1 439 ? -12.589 -7.360 22.544 1.00 89.50 439 THR A C 1
ATOM 3470 O O . THR A 1 439 ? -11.499 -7.247 21.989 1.00 89.50 439 THR A O 1
ATOM 3473 N N . MET A 1 440 ? -12.778 -8.107 23.631 1.00 89.62 440 MET A N 1
ATOM 3474 C CA . MET A 1 440 ? -11.771 -8.992 24.212 1.00 89.62 440 MET A CA 1
ATOM 3475 C C . MET A 1 440 ? -12.289 -10.425 24.180 1.00 89.62 440 MET A C 1
ATOM 3477 O O . MET A 1 440 ? -13.390 -10.696 24.663 1.00 89.62 440 MET A O 1
ATOM 3481 N N . HIS A 1 441 ? -11.493 -11.348 23.654 1.00 90.94 441 HIS A N 1
ATOM 3482 C CA . HIS A 1 441 ? -11.816 -12.771 23.592 1.00 90.94 441 HIS A CA 1
ATOM 3483 C C . HIS A 1 441 ? -10.698 -13.592 24.221 1.00 90.94 441 HIS A C 1
ATOM 3485 O O . HIS A 1 441 ? -9.539 -13.440 23.851 1.00 90.94 441 HIS A O 1
ATOM 3491 N N . ALA A 1 442 ? -11.028 -14.485 25.149 1.00 91.25 442 ALA A N 1
ATOM 3492 C CA . ALA A 1 442 ? -10.033 -15.395 25.704 1.00 91.25 442 ALA A CA 1
ATOM 3493 C C . ALA A 1 442 ? -9.656 -16.445 24.646 1.00 91.25 442 ALA A C 1
ATOM 3495 O O . ALA A 1 442 ? -10.518 -17.161 24.137 1.00 91.25 442 ALA A O 1
ATOM 3496 N N . LEU A 1 443 ? -8.373 -16.532 24.306 1.00 91.44 443 LEU A N 1
ATOM 3497 C CA . LEU A 1 443 ? -7.822 -17.530 23.387 1.00 91.44 443 LEU A CA 1
ATOM 3498 C C . LEU A 1 443 ? -7.464 -18.826 24.114 1.00 91.44 443 LEU A C 1
ATOM 3500 O O . LEU A 1 443 ? -7.629 -19.915 23.568 1.00 91.44 443 LEU A O 1
ATOM 3504 N N . THR A 1 444 ? -6.988 -18.707 25.352 1.00 92.44 444 THR A N 1
ATOM 3505 C CA . THR A 1 444 ? -6.559 -19.833 26.187 1.00 92.44 444 THR A CA 1
ATOM 3506 C C . THR A 1 444 ? -7.136 -19.717 27.597 1.00 92.44 444 THR A C 1
ATOM 3508 O O . THR A 1 444 ? -7.780 -18.727 27.943 1.00 92.44 444 THR A O 1
ATOM 3511 N N . GLY A 1 445 ? -6.926 -20.754 28.410 1.00 90.75 445 GLY A N 1
ATOM 3512 C CA . GLY A 1 445 ? -7.360 -20.774 29.804 1.00 90.75 445 GLY A CA 1
ATOM 3513 C C . GLY A 1 445 ? -8.785 -21.273 30.018 1.00 90.75 445 GLY A C 1
ATOM 3514 O O . GLY A 1 445 ? -9.391 -21.898 29.146 1.00 90.75 445 GLY A O 1
ATOM 3515 N N . ALA A 1 446 ? -9.310 -21.018 31.216 1.00 88.50 446 ALA A N 1
ATOM 3516 C CA . ALA A 1 446 ? -10.618 -21.502 31.651 1.00 88.50 446 ALA A CA 1
ATOM 3517 C C . ALA A 1 446 ? -11.763 -20.872 30.849 1.00 88.50 446 ALA A C 1
ATOM 3519 O O . ALA A 1 446 ? -12.825 -21.477 30.704 1.00 88.50 446 ALA A O 1
ATOM 3520 N N . ARG A 1 447 ? -11.540 -19.666 30.314 1.00 89.62 447 ARG A N 1
ATOM 3521 C CA . ARG A 1 447 ? -12.524 -18.929 29.515 1.00 89.62 447 ARG A CA 1
ATOM 3522 C C . ARG A 1 447 ? -12.308 -19.047 28.005 1.00 89.62 447 ARG A C 1
ATOM 3524 O O . ARG A 1 447 ? -12.989 -18.336 27.269 1.00 89.62 447 ARG A O 1
ATOM 3531 N N . ALA A 1 448 ? -11.410 -19.913 27.527 1.00 91.69 448 ALA A N 1
ATOM 3532 C CA . ALA A 1 448 ? -11.076 -20.031 26.104 1.00 91.69 448 ALA A CA 1
ATOM 3533 C C . ALA A 1 448 ? -12.323 -20.082 25.190 1.00 91.69 448 ALA A C 1
ATOM 3535 O O . ALA A 1 448 ? -13.276 -20.818 25.442 1.00 91.69 448 ALA A O 1
ATOM 3536 N N . GLY A 1 449 ? -12.321 -19.267 24.134 1.00 88.19 449 GLY A N 1
ATOM 3537 C CA . GLY A 1 449 ? -13.434 -19.075 23.199 1.00 88.19 449 GLY A CA 1
ATOM 3538 C C . GLY A 1 449 ? -14.505 -18.075 23.657 1.00 88.19 449 GLY A C 1
ATOM 3539 O O . GLY A 1 449 ? -15.345 -17.671 22.853 1.00 88.19 449 GLY A O 1
ATOM 3540 N N . SER A 1 450 ? -14.484 -17.633 24.917 1.00 89.88 450 SER A N 1
ATOM 3541 C CA . SER A 1 450 ? -15.497 -16.723 25.462 1.00 89.88 450 SER A CA 1
ATOM 3542 C C . SER A 1 450 ? -15.156 -15.257 25.202 1.00 89.88 450 SER A C 1
ATOM 3544 O O . SER A 1 450 ? -13.995 -14.845 25.261 1.00 89.88 450 SER A O 1
ATOM 3546 N N . LYS A 1 451 ? -16.192 -14.444 24.967 1.00 89.94 451 LYS A N 1
ATOM 3547 C CA . LYS A 1 451 ? -16.078 -12.981 24.948 1.00 89.94 451 LYS A CA 1
ATOM 3548 C C . LYS A 1 451 ? -15.965 -12.471 26.385 1.00 89.94 451 LYS A C 1
ATOM 3550 O O . LYS A 1 451 ? -16.884 -12.662 27.176 1.00 89.94 451 LYS A O 1
ATOM 3555 N N . VAL A 1 452 ? -14.841 -11.844 26.705 1.00 88.25 452 VAL A N 1
ATOM 3556 C CA . VAL A 1 452 ? -14.514 -11.317 28.036 1.00 88.25 452 VAL A CA 1
ATOM 3557 C C . VAL A 1 452 ? -15.095 -9.920 28.234 1.00 88.25 452 VAL A C 1
ATOM 3559 O O . VAL A 1 452 ? -15.646 -9.632 29.292 1.00 88.25 452 VAL A O 1
ATOM 3562 N N . ALA A 1 453 ? -15.002 -9.069 27.212 1.00 87.88 453 ALA A N 1
ATOM 3563 C CA . ALA A 1 453 ? -15.520 -7.707 27.243 1.00 87.88 453 ALA A CA 1
ATOM 3564 C C . ALA A 1 453 ? -15.946 -7.251 25.844 1.00 87.88 453 ALA A C 1
ATOM 3566 O O . ALA A 1 453 ? -15.433 -7.732 24.829 1.00 87.88 453 ALA A O 1
ATOM 3567 N N . GLU A 1 454 ? -16.889 -6.313 25.803 1.00 89.81 454 GLU A N 1
ATOM 3568 C CA . GLU A 1 454 ? -17.338 -5.642 24.585 1.00 89.81 454 GLU A CA 1
ATOM 3569 C C . GLU A 1 454 ? -17.731 -4.202 24.907 1.00 89.81 454 GLU A C 1
ATOM 3571 O O . GLU A 1 454 ? -18.471 -3.949 25.864 1.00 89.81 454 GLU A O 1
ATOM 3576 N N . GLY A 1 455 ? -17.269 -3.273 24.075 1.00 90.44 455 GLY A N 1
ATOM 3577 C CA . GLY A 1 455 ? -17.641 -1.868 24.130 1.00 90.44 455 GLY A CA 1
ATOM 3578 C C . GLY A 1 455 ? -17.869 -1.284 22.744 1.00 90.44 455 GLY A C 1
ATOM 3579 O O . GLY A 1 455 ? -17.178 -1.615 21.785 1.00 90.44 455 GLY A O 1
ATOM 3580 N N . ILE A 1 456 ? -18.856 -0.401 22.647 1.00 92.94 456 ILE A N 1
ATOM 3581 C CA . ILE A 1 456 ? -19.139 0.416 21.472 1.00 92.94 456 ILE A CA 1
ATOM 3582 C C . ILE A 1 456 ? -18.914 1.865 21.873 1.00 92.94 456 ILE A C 1
ATOM 3584 O O . ILE A 1 456 ? -19.614 2.387 22.747 1.00 92.94 456 ILE A O 1
ATOM 3588 N N . LEU A 1 457 ? -17.974 2.512 21.200 1.00 92.44 457 LEU A N 1
ATOM 3589 C CA . LEU A 1 457 ? -17.629 3.905 21.412 1.00 92.44 457 LEU A CA 1
ATOM 3590 C C . LEU A 1 457 ? -18.053 4.730 20.201 1.00 92.44 457 LEU A C 1
ATOM 3592 O O . LEU A 1 457 ? -17.922 4.288 19.060 1.00 92.44 457 LEU A O 1
ATOM 3596 N N . ASP A 1 458 ? -18.567 5.929 20.452 1.00 94.94 458 ASP A N 1
ATOM 3597 C CA . ASP A 1 458 ? -18.593 6.985 19.448 1.00 94.94 458 ASP A CA 1
ATOM 3598 C C . ASP A 1 458 ? -17.203 7.632 19.396 1.00 94.94 458 ASP A C 1
ATOM 3600 O O . ASP A 1 458 ? -16.585 7.866 20.435 1.00 94.94 458 ASP A O 1
ATOM 3604 N N . VAL A 1 459 ? -16.719 7.917 18.188 1.00 93.31 459 VAL A N 1
ATOM 3605 C CA . VAL A 1 459 ? -15.355 8.400 17.938 1.00 93.31 459 VAL A CA 1
ATOM 3606 C C . VAL A 1 459 ? -15.388 9.686 17.127 1.00 93.31 459 VAL A C 1
ATOM 3608 O O . VAL A 1 459 ? -16.164 9.804 16.174 1.00 93.31 459 VAL A O 1
ATOM 3611 N N . GLN A 1 460 ? -14.508 10.620 17.478 1.00 94.19 460 GLN A N 1
ATOM 3612 C CA . GLN A 1 460 ? -14.152 11.795 16.692 1.00 94.19 460 GLN A CA 1
ATOM 3613 C C . GLN A 1 460 ? -12.632 11.872 16.558 1.00 94.19 460 GLN A C 1
ATOM 3615 O O . GLN A 1 460 ? -11.922 11.978 17.555 1.00 94.19 460 GLN A O 1
ATOM 3620 N N . LEU A 1 461 ? -12.137 11.833 15.326 1.00 91.94 461 LEU A N 1
ATOM 3621 C CA . LEU A 1 461 ? -10.727 11.986 14.997 1.00 91.94 461 LEU A CA 1
ATOM 3622 C C . LEU A 1 461 ? -10.552 13.255 14.170 1.00 91.94 461 LEU A C 1
ATOM 3624 O O . LEU A 1 461 ? -11.063 13.356 13.056 1.00 91.94 461 LEU A O 1
ATOM 3628 N N . TYR A 1 462 ? -9.811 14.211 14.707 1.00 91.50 462 TYR A N 1
ATOM 3629 C CA . TYR A 1 462 ? -9.363 15.377 13.961 1.00 91.50 462 TYR A CA 1
ATOM 3630 C C . TYR A 1 462 ? -8.048 15.024 13.286 1.00 91.50 462 TYR A C 1
ATOM 3632 O O . TYR A 1 462 ? -7.145 14.477 13.918 1.00 91.50 462 TYR A O 1
ATOM 3640 N N . MET A 1 463 ? -7.951 15.308 11.998 1.00 89.69 463 MET A N 1
ATOM 3641 C CA . MET A 1 463 ? -6.852 14.903 11.140 1.00 89.69 463 MET A CA 1
ATOM 3642 C C . MET A 1 463 ? -6.444 16.062 10.246 1.00 89.69 463 MET A C 1
ATOM 3644 O O . MET A 1 463 ? -7.286 16.722 9.635 1.00 89.69 463 MET A O 1
ATOM 3648 N N . GLN A 1 464 ? -5.142 16.278 10.131 1.00 88.62 464 GLN A N 1
ATOM 3649 C CA . GLN A 1 464 ? -4.566 17.246 9.204 1.00 88.62 464 GLN A CA 1
ATOM 3650 C C . GLN A 1 464 ? -3.602 16.521 8.269 1.00 88.62 464 GLN A C 1
ATOM 3652 O O . GLN A 1 464 ? -2.976 15.558 8.712 1.00 88.62 464 GLN A O 1
ATOM 3657 N N . PRO A 1 465 ? -3.494 16.927 6.992 1.00 85.56 465 PRO A N 1
ATOM 3658 C CA . PRO A 1 465 ? -2.469 16.392 6.107 1.00 85.56 465 PRO A CA 1
ATOM 3659 C C . PRO A 1 465 ? -1.090 16.530 6.753 1.00 85.56 465 PRO A C 1
ATOM 3661 O O . PRO A 1 465 ? -0.767 17.589 7.288 1.00 85.56 465 PRO A O 1
ATOM 3664 N N . ASP A 1 466 ? -0.312 15.458 6.708 1.00 78.94 466 ASP A N 1
ATOM 3665 C CA . ASP A 1 466 ? 1.063 15.436 7.187 1.00 78.94 466 ASP A CA 1
ATOM 3666 C C . ASP A 1 466 ? 1.999 15.403 5.970 1.00 78.94 466 ASP A C 1
ATOM 3668 O O . ASP A 1 466 ? 2.177 14.341 5.356 1.00 78.94 466 ASP A O 1
ATOM 3672 N N . PRO A 1 467 ? 2.538 16.559 5.547 1.00 68.44 467 PRO A N 1
ATOM 3673 C CA . PRO A 1 467 ? 3.409 16.618 4.384 1.00 68.44 467 PRO A CA 1
ATOM 3674 C C . PRO A 1 467 ? 4.728 15.878 4.622 1.00 68.44 467 PRO A C 1
ATOM 3676 O O . PRO A 1 467 ? 5.271 15.337 3.670 1.00 68.44 467 PRO A O 1
ATOM 3679 N N . GLU A 1 468 ? 5.213 15.788 5.863 1.00 64.06 468 GLU A N 1
ATOM 3680 C CA . GLU A 1 468 ? 6.465 15.101 6.203 1.00 64.06 468 GLU A CA 1
ATOM 3681 C C . GLU A 1 468 ? 6.293 13.580 6.160 1.00 64.06 468 GLU A C 1
ATOM 3683 O O . GLU A 1 468 ? 7.149 12.858 5.649 1.00 64.06 468 GLU A O 1
ATOM 3688 N N . ALA A 1 469 ? 5.159 13.075 6.652 1.00 61.59 469 ALA A N 1
ATOM 3689 C CA . ALA A 1 469 ? 4.865 11.647 6.617 1.00 61.59 469 ALA A CA 1
ATOM 3690 C C . ALA A 1 469 ? 4.408 11.165 5.235 1.00 61.59 469 ALA A C 1
ATOM 3692 O O . ALA A 1 469 ? 4.588 9.989 4.932 1.00 61.59 469 ALA A O 1
ATOM 3693 N N . SER A 1 470 ? 3.875 12.046 4.375 1.00 50.31 470 SER A N 1
ATOM 3694 C CA . SER A 1 470 ? 3.448 11.689 3.009 1.00 50.31 470 SER A CA 1
ATOM 3695 C C . SER A 1 470 ? 4.586 11.068 2.195 1.00 50.31 470 SER A C 1
ATOM 3697 O O . SER A 1 470 ? 4.349 10.203 1.366 1.00 50.31 470 SER A O 1
ATOM 3699 N N . TRP A 1 471 ? 5.827 11.409 2.524 1.00 39.66 471 TRP A N 1
ATOM 3700 C CA . TRP A 1 471 ? 7.037 10.860 1.926 1.00 39.66 471 TRP A CA 1
ATOM 3701 C C . TRP A 1 471 ? 7.377 9.428 2.288 1.00 39.66 471 TRP A C 1
ATOM 3703 O O . TRP A 1 471 ? 8.029 8.749 1.513 1.00 39.66 471 TRP A O 1
ATOM 3713 N N . LYS A 1 472 ? 6.939 8.967 3.461 1.00 45.28 472 LYS A N 1
ATOM 3714 C CA . LYS A 1 472 ? 7.122 7.576 3.899 1.00 45.28 472 LYS A CA 1
ATOM 3715 C C . LYS A 1 472 ? 6.078 6.641 3.278 1.00 45.28 472 LYS A C 1
ATOM 3717 O O . LYS A 1 472 ? 6.191 5.425 3.395 1.00 45.28 472 LYS A O 1
ATOM 3722 N N . VAL A 1 473 ? 5.026 7.224 2.699 1.00 41.19 473 VAL A N 1
ATOM 3723 C CA . VAL A 1 473 ? 3.895 6.544 2.051 1.00 41.19 473 VAL A CA 1
ATOM 3724 C C . VAL A 1 473 ? 4.144 6.328 0.553 1.00 41.19 473 VAL A C 1
ATOM 3726 O O . VAL A 1 473 ? 3.561 5.411 -0.033 1.00 41.19 473 VAL A O 1
ATOM 3729 N N . LEU A 1 474 ? 4.984 7.184 -0.036 1.00 32.66 474 LEU A N 1
ATOM 3730 C CA . LEU A 1 474 ? 5.485 7.148 -1.413 1.00 32.66 474 LEU A CA 1
ATOM 3731 C C . LEU A 1 474 ? 6.767 6.306 -1.495 1.00 32.66 474 LEU A C 1
ATOM 3733 O O . LEU A 1 474 ? 6.977 5.650 -2.548 1.00 32.66 474 LEU A O 1
#

Nearest PDB structures (foldseek):
  2o4v-assembly1_C  TM=3.497E-01  e=8.914E-01  Pseudomonas aeruginosa PAO1
  2odj-assembly2_B  TM=4.198E-01  e=3.962E+00  Pseudomonas aeruginosa PAO1
  9fzc-assembly2_B  TM=2.541E-01  e=8.495E-01  Escherichia coli K-12
  2x56-assembly1_A  TM=3.609E-01  e=2.224E+00  Yersinia pestis
  5dl7-assembly1_A  TM=2.720E-01  e=7.057E+00  Acinetobacter baumannii AB307-0294

Mean predicted aligned error: 14.69 Å

pLDDT: mean 72.36, std 21.58, range [24.34, 95.19]

Sequence (474 aa):
MRNWEAGVIALSIGVAASIALYLYYSRQLTIEKPVKSEEVPTKSQKKKKKRKQKNKHKVNHNEDEELDRIIAEINGSSTLPETDKLRANLTPESTSNEELQDKVNSRKSKTQANKFEEDLRAAVNVSLASVHDTGVANGPREERVLASLNQITDWHLLDAATRFLIAQWCHTVYCTLTTQSSVQEMSAEEVESFRTSLEKTYLQPAWDILNTKNNSLNAEDRTRFAALQLEISCRLHSPELMIQAYNAAIGAMSDSVSPQDRLVLYASAAIIGNPEEVKRVGKQLASKELEILHTASMRESSMIDYGALYHLSVRLAEVGKNLGFEIKYEWKAYKVTKAIYRLRKGAGVAPLRPGVGEEWNEQERNEDAQLIRTGAIVHYVNPGPVKIPITGFGGRHEMVLFGYVDVTDGTEQVRHTDFYTLKRSSKDSSLWVGKELVTMHALTGARAGSKVAEGILDVQLYMQPDPEASWKVL

Organism: Galdieria sulphuraria (NCBI:txid130081)

Radius of gyration: 31.11 Å; Cα contacts (8 Å, |Δi|>4): 662; chains: 1; bounding box: 50×72×110 Å

Secondary structure (DSSP, 8-state):
----TTSSSSS-TTTHHHHHHHHHHHHHHTTS----PPPPP-----------------------SSSSSSTTSS----------------------HHHHHHHHHHHHHHHHHHHHHHHHHHHHHHHHHHHHHH---SSHHHHHHHHHHTT-S-GGGS-HHHHHHHHHHHHHHHHHHHHHHTTS---HHHHHHHHHHHIIIIIHHHHHHHHS--TT--HHHHHHHHHHHHHHHHHTT-HHHHHHHHHHHHHH--TT--HHHHHHHHHHHHHTT-HHHHHHHHTTS-HHHHHHHHHHHHHSTTS--HHHHHHHHHHHHHTT-----------EEEEEEEEEEEEEEEES-TTTSTT--SS-EEPPPPTT-EEEEETTEEEEE--SSS--EEEEEE-SSEEEEEEEEEEEETTEEEEEEEEEEEEE-SS-TTEEEEEEEEEEEE-SSTTTT-EEEEEEEEEEEEEEE-HHHHHHH-

Foldseek 3Di:
DDDPPPPPLPDLDDALNVLVVLVVVVVVVVPPDPDDDDDDDDDDDDDDDDDDDDDDDDDDDDDDPPPPVVVVPPDDDDDDDDDDDDDDDDDPPPPDVVNVVVVVVVVVVVVVLVVLLVVLLVLLVVLQVCCRVPLDQPDPSNVVSLVSVVVDPDLVSHDLVSLLSLLVSLLSSLSSVLVVVLVDPDDLVVSVVVLVVSCVSRLVSSLVSLPPDDPDDDLVSQLSSLLSQCSSCLSVVPLVSNVVSLVSNVVSDDPPDDLSSLSSSLVSCQLSPNLLSVLVSVVVHDLVSLVSLQVVCLVVVVHANSSFSNVVSVVCVVVVDPPPAPQDADLFKKAFPWKWKAFPDWPDCCVVQPPHYRDIDTDDADPPFMWGTRRQKIWTFDRTPRGWTWIYGHHQFKTWIKTWDWDDDPPWIKIKMKIWIWTQDPVDNQKIKGKIWIWIATCDDPRHRHTPIITIMIMITGIDTDSSCSSVSD

Solvent-accessible surface area (backbone atoms only — not comparable to full-atom values): 26941 Å² total; per-residue (Å²): 136,89,88,72,87,78,79,84,78,85,85,56,66,84,56,49,32,50,51,47,51,48,54,53,53,54,57,55,66,70,66,67,70,83,76,82,74,84,84,80,90,81,83,87,85,91,83,92,82,89,86,80,89,83,88,85,87,84,90,80,92,87,90,87,80,79,72,78,68,69,72,71,76,80,75,81,84,88,84,85,84,82,90,80,88,84,93,80,80,94,66,84,78,73,74,46,72,63,62,54,48,52,54,48,49,52,49,51,51,51,53,51,52,53,48,50,52,52,54,49,48,51,52,49,51,55,42,46,52,46,28,71,75,67,63,56,54,85,46,81,61,46,54,50,48,51,58,54,55,72,69,61,87,58,68,85,81,50,55,70,69,54,36,51,51,52,25,50,42,26,46,50,37,44,54,39,48,53,56,56,50,74,74,46,98,65,53,77,68,58,45,54,53,50,49,53,52,41,38,64,70,21,40,50,52,23,46,54,45,66,66,51,87,66,100,77,66,54,64,67,55,43,32,52,50,18,50,52,40,29,53,46,20,58,75,67,70,35,70,69,51,27,53,53,20,46,52,47,26,56,73,45,53,58,99,81,63,51,74,67,59,47,47,40,52,28,54,50,25,38,35,72,54,34,46,68,51,20,30,60,45,45,69,74,47,56,70,67,57,37,50,50,38,32,56,47,12,64,75,39,63,85,44,72,26,60,26,33,37,32,55,45,23,48,51,34,60,74,69,66,51,74,77,85,56,66,68,50,66,40,80,41,20,27,36,56,72,44,44,35,32,20,40,74,48,68,54,79,43,49,91,68,43,69,86,55,40,78,50,85,30,74,55,71,78,41,93,78,25,36,35,42,24,44,36,15,25,30,32,33,32,44,40,48,95,63,76,33,42,24,13,29,43,29,26,74,51,39,35,41,34,21,21,60,50,79,43,78,58,90,85,25,36,31,36,38,36,44,37,39,43,37,31,50,39,93,88,39,89,43,33,32,37,37,38,36,42,39,38,30,32,23,70,34,58,98,51,45,80,36,77,76,27,44,28,36,28,40,37,38,38,31,39,41,81,26,78,77,52,27,62,80,67,106